Protein 3BEU (pdb70)

Secondary structure (DSSP, 8-state):
-BT-EEPPTTTSTTEEEETTTEEEEEEETTEEEE-GGGS-SSEEB---EEEES-SBTT-TT-EEEEEEEEEE-TT---GGGS---EEEEESS---S---EEP-SSTTSSSEEEEEESS-SSTT----SB-EEEEEEEE-HHHHHHH-SS---GGGEEEE--SSSS-B--TT-TT-EEEEE-TTS-EEEEEEEEEESSSS-TT--EEEEEHHHHHHHHHHHHTT-/-BT-EEPPTTSSTTEEEETTTEEEEE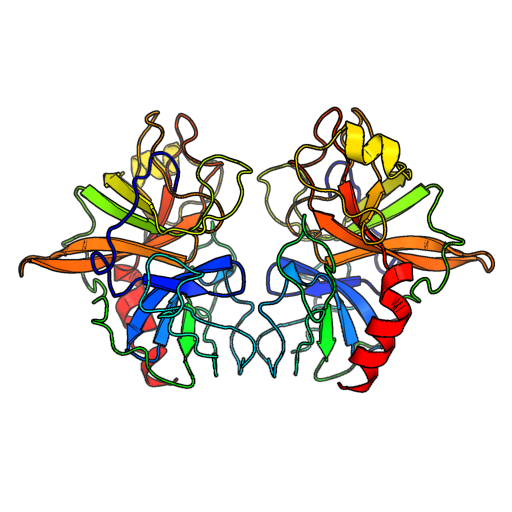EETTEEEE-GGGS-SSEEB---EEEES-SBTT-TT-EEEEEEEEEEPTT---GGGS---EEEEESS---S---EEP-SSTTSSSEEEEEESS-SSTTPPPPSB-EEEEEEEE-HHHHHHH-SS---GGGEEEE--SSSS-B--TT-TT-EEEEE-TTS-EEEEEEEEEESSSS-TT--EEEEEHHHHHHHHHHHHHH-

CATH classification: 2.40.10.10 (+1 more: 2.40.10.10)

Structure (mmCIF, N/CA/C/O backbone):
data_3BEU
#
_entry.id   3BEU
#
_cell.length_a   41.786
_cell.length_b   72.433
_cell.length_c   122.492
_cell.angle_alpha   90.00
_cell.angle_beta   90.00
_cell.angle_gamma   90.00
#
_symmetry.space_group_name_H-M   'P 21 21 21'
#
loop_
_entity.id
_entity.type
_entity.pdbx_description
1 polymer Trypsin
2 non-polymer 'SULFATE ION'
3 non-polymer BENZAMIDINE
4 non-polymer 'SODIUM ION'
5 non-polymer 'CALCIUM ION'
6 water water
#
loop_
_atom_site.group_PDB
_atom_site.id
_atom_site.type_symbol
_atom_site.label_atom_id
_atom_site.label_alt_id
_atom_site.label_comp_id
_atom_site.label_asym_id
_atom_site.label_entity_id
_atom_site.label_seq_id
_atom_site.pdbx_PDB_ins_code
_atom_site.Cartn_x
_atom_site.Cartn_y
_atom_site.Cartn_z
_atom_site.occupancy
_atom_site.B_iso_or_equiv
_atom_site.auth_seq_id
_atom_site.auth_comp_id
_atom_site.auth_asym_id
_atom_site.auth_atom_id
_atom_site.pdbx_PDB_model_num
ATOM 1 N N . VAL A 1 1 ? 3.048 15.144 -24.565 1.00 9.10 16 VAL A N 1
ATOM 2 C CA . VAL A 1 1 ? 3.734 16.308 -25.119 1.00 8.50 16 VAL A CA 1
ATOM 3 C C . VAL A 1 1 ? 3.103 17.555 -24.514 1.00 8.75 16 VAL A C 1
ATOM 4 O O . VAL A 1 1 ? 1.914 17.754 -24.622 1.00 13.18 16 VAL A O 1
ATOM 8 N N . VAL A 1 2 ? 3.905 18.371 -23.884 1.00 8.64 17 VAL A N 1
ATOM 9 C CA . VAL A 1 2 ? 3.512 19.693 -23.388 1.00 9.23 17 VAL A CA 1
ATOM 10 C C . VAL A 1 2 ? 3.710 20.699 -24.494 1.00 9.11 17 VAL A C 1
ATOM 11 O O . VAL A 1 2 ? 4.745 20.677 -25.175 1.00 9.21 17 VAL A O 1
ATOM 15 N N . GLY A 1 3 ? 2.745 21.581 -24.726 1.00 10.01 18 GLY A N 1
ATOM 16 C CA . GLY A 1 3 ? 2.919 22.586 -25.749 1.00 11.23 18 GLY A CA 1
ATOM 17 C C . GLY A 1 3 ? 2.854 22.063 -27.132 1.00 12.18 18 GLY A C 1
ATOM 18 O O . GLY A 1 3 ? 3.361 22.698 -28.059 1.00 16.05 18 GLY A O 1
ATOM 19 N N . GLY A 1 4 ? 2.182 20.912 -27.306 1.00 12.08 19 GLY A N 1
ATOM 20 C CA . GLY A 1 4 ? 2.034 20.304 -28.592 1.00 13.61 19 GLY A CA 1
ATOM 21 C C . GLY A 1 4 ? 0.697 20.546 -29.243 1.00 10.84 19 GLY A C 1
ATOM 22 O O . GLY A 1 4 ? -0.210 21.160 -28.659 1.00 12.65 19 GLY A O 1
ATOM 23 N N . THR A 1 5 ? 0.619 20.097 -30.478 1.00 8.47 20 THR A N 1
ATOM 24 C CA . THR A 1 5 ? -0.611 20.148 -31.271 1.00 8.60 20 THR A CA 1
ATOM 25 C C . THR A 1 5 ? -0.758 18.823 -32.008 1.00 7.70 20 THR A C 1
ATOM 26 O O . THR A 1 5 ? 0.201 18.024 -32.065 1.00 8.88 20 THR A O 1
ATOM 30 N N . ARG A 1 6 ? -1.914 18.542 -32.543 1.00 8.18 21 ARG A N 1
ATOM 31 C CA . ARG A 1 6 ? -2.163 17.236 -33.144 1.00 8.49 21 ARG A CA 1
ATOM 32 C C . ARG A 1 6 ? -1.301 16.976 -34.379 1.00 8.51 21 ARG A C 1
ATOM 33 O O . ARG A 1 6 ? -1.219 17.775 -35.306 1.00 9.85 21 ARG A O 1
ATOM 41 N N . ALA A 1 7 ? -0.763 15.770 -34.419 1.00 8.22 22 ALA A N 1
ATOM 42 C CA . ALA A 1 7 ? -0.241 15.260 -35.670 1.00 8.72 22 ALA A CA 1
ATOM 43 C C . ALA A 1 7 ? -1.396 14.919 -36.606 1.00 8.55 22 ALA A C 1
ATOM 44 O O . ALA A 1 7 ? -2.449 14.469 -36.179 1.00 10.12 22 ALA A O 1
ATOM 46 N N . ALA A 1 8 ? -1.203 15.069 -37.914 1.00 9.25 23 ALA A N 1
ATOM 47 C CA . ALA A 1 8 ? -2.190 14.645 -38.886 1.00 9.21 23 ALA A CA 1
ATOM 48 C C . ALA A 1 8 ? -2.198 13.136 -39.029 1.00 8.74 23 ALA A C 1
ATOM 49 O O . ALA A 1 8 ? -1.123 12.489 -38.931 1.00 9.26 23 ALA A O 1
ATOM 51 N N . GLN A 1 9 ? -3.346 12.554 -39.334 1.00 9.52 24 GLN A N 1
ATOM 52 C CA . GLN A 1 9 ? -3.402 11.164 -39.704 1.00 9.47 24 GLN A CA 1
ATOM 53 C C . GLN A 1 9 ? -2.465 10.940 -40.894 1.00 9.56 24 GLN A C 1
ATOM 54 O O . GLN A 1 9 ? -2.538 11.636 -41.886 1.00 11.65 24 GLN A O 1
ATOM 60 N N . GLY A 1 10 ? -1.580 9.953 -40.755 1.00 9.66 25 GLY A N 1
ATOM 61 C CA . GLY A 1 10 ? -0.648 9.621 -41.781 1.00 10.56 25 GLY A CA 1
ATOM 62 C C . GLY A 1 10 ? 0.668 10.408 -41.776 1.00 9.68 25 GLY A C 1
ATOM 63 O O . GLY A 1 10 ? 1.558 10.090 -42.552 1.00 10.46 25 GLY A O 1
ATOM 64 N N . GLU A 1 11 ? 0.776 11.417 -40.922 1.00 9.17 26 GLU A N 1
ATOM 65 C CA . GLU A 1 11 ? 1.978 12.239 -40.923 1.00 9.43 26 GLU A CA 1
ATOM 66 C C . GLU A 1 11 ? 3.231 11.498 -40.478 1.00 8.91 26 GLU A C 1
ATOM 67 O O . GLU A 1 11 ? 4.290 11.602 -41.091 1.00 9.57 26 GLU A O 1
ATOM 73 N N . PHE A 1 12 ? 3.093 10.744 -39.401 1.00 8.60 27 PHE A N 1
ATOM 74 C CA . PHE A 1 12 ? 4.197 9.976 -38.790 1.00 8.22 27 PHE A CA 1
ATOM 75 C C . PHE A 1 12 ? 3.769 8.521 -38.660 1.00 8.19 27 PHE A C 1
ATOM 76 O O . PHE A 1 12 ? 3.399 8.053 -37.579 1.00 8.02 27 PHE A O 1
ATOM 84 N N . PRO A 1 13 ? 3.697 7.821 -39.785 1.00 8.49 28 PRO A N 1
ATOM 85 C CA . PRO A 1 13 ? 3.008 6.498 -39.776 1.00 9.40 28 PRO A CA 1
ATOM 86 C C . PRO A 1 13 ? 3.771 5.430 -39.017 1.00 8.30 28 PRO A C 1
ATOM 87 O O . PRO A 1 13 ? 3.203 4.377 -38.729 1.00 9.31 28 PRO A O 1
ATOM 91 N N . PHE A 1 14 ? 5.033 5.683 -38.732 1.00 7.83 29 PHE A N 1
ATOM 92 C CA . PHE A 1 14 ? 5.894 4.806 -37.938 1.00 8.19 29 PHE A CA 1
ATOM 93 C C . PHE A 1 14 ? 5.589 4.821 -36.461 1.00 7.56 29 PHE A C 1
ATOM 94 O O . PHE A 1 14 ? 6.162 4.014 -35.706 1.00 8.64 29 PHE A O 1
ATOM 102 N N . MET A 1 15 ? 4.747 5.758 -35.985 1.00 7.51 30 MET A N 1
ATOM 103 C CA . MET A 1 15 ? 4.467 5.795 -34.552 1.00 7.83 30 MET A CA 1
ATOM 104 C C . MET A 1 15 ? 3.642 4.612 -34.112 1.00 7.66 30 MET A C 1
ATOM 105 O O . MET A 1 15 ? 2.655 4.262 -34.769 1.00 8.45 30 MET A O 1
ATOM 110 N N . VAL A 1 16 ? 3.933 4.094 -32.946 1.00 7.61 31 VAL A N 1
ATOM 111 C CA . VAL A 1 16 ? 3.138 3.072 -32.277 1.00 7.70 31 VAL A CA 1
ATOM 112 C C . VAL A 1 16 ? 2.890 3.461 -30.843 1.00 7.34 31 VAL A C 1
ATOM 113 O O . VAL A 1 16 ? 3.774 4.022 -30.163 1.00 8.00 31 VAL A O 1
ATOM 117 N N . ARG A 1 17 ? 1.700 3.146 -30.348 1.00 7.19 32 ARG A N 1
ATOM 118 C CA . ARG A 1 17 ? 1.380 3.225 -28.940 1.00 7.51 32 ARG A CA 1
ATOM 119 C C . ARG A 1 17 ? 1.547 1.822 -28.327 1.00 7.19 32 ARG A C 1
ATOM 120 O O . ARG A 1 17 ? 1.128 0.833 -28.929 1.00 10.14 32 ARG A O 1
ATOM 128 N N . LEU A 1 18 ? 2.117 1.744 -27.156 1.00 7.15 33 LEU A N 1
ATOM 129 C CA . LEU A 1 18 ? 2.315 0.474 -26.446 1.00 7.28 33 LEU A CA 1
ATOM 130 C C . LEU A 1 18 ? 1.490 0.458 -25.176 1.00 7.59 33 LEU A C 1
ATOM 131 O O . LEU A 1 18 ? 1.371 1.471 -24.494 1.00 8.29 33 LEU A O 1
ATOM 136 N N . SER A 1 19 ? 0.962 -0.711 -24.832 1.00 7.46 34 SER A N 1
ATOM 137 C CA . SER A 1 19 ? -0.086 -0.813 -23.796 1.00 7.84 34 SER A CA 1
ATOM 138 C C . SER A 1 19 ? 0.378 -0.641 -22.374 1.00 7.82 34 SER A C 1
ATOM 139 O O . SER A 1 19 ? -0.490 -0.536 -21.508 1.00 9.86 34 SER A O 1
ATOM 142 N N . MET A 1 20 ? 1.698 -0.514 -22.093 1.00 7.95 35 MET A N 1
ATOM 143 C CA . MET A 1 20 ? 2.119 -0.101 -20.782 1.00 8.62 35 MET A CA 1
ATOM 144 C C . MET A 1 20 ? 2.101 1.427 -20.646 1.00 8.64 35 MET A C 1
ATOM 145 O O . MET A 1 20 ? 2.407 1.944 -19.597 1.00 10.05 35 MET A O 1
ATOM 150 N N . GLY A 1 21 ? 1.723 2.141 -21.696 1.00 8.30 41 GLY A N 1
ATOM 151 C CA . GLY A 1 21 ? 1.659 3.605 -21.624 1.00 9.17 41 GLY A CA 1
ATOM 152 C C . GLY A 1 21 ? 2.901 4.283 -22.147 1.00 9.18 41 GLY A C 1
ATOM 153 O O . GLY A 1 21 ? 3.286 5.309 -21.599 1.00 14.87 41 GLY A O 1
ATOM 154 N N . CYS A 1 22 ? 3.526 3.740 -23.175 1.00 8.79 42 CYS A N 1
ATOM 155 C CA . CYS A 1 22 ? 4.723 4.304 -23.835 1.00 8.31 42 CYS A CA 1
ATOM 156 C C . CYS A 1 22 ? 4.444 4.464 -25.306 1.00 7.34 42 CYS A C 1
ATOM 157 O O . CYS A 1 22 ? 3.492 3.893 -25.848 1.00 8.76 42 CYS A O 1
ATOM 160 N N . GLY A 1 23 ? 5.311 5.208 -25.962 1.00 7.00 43 GLY A N 1
ATOM 161 C CA . GLY A 1 23 ? 5.384 5.211 -27.392 1.00 7.01 43 GLY A CA 1
ATOM 162 C C . GLY A 1 23 ? 6.492 4.310 -27.913 1.00 6.82 43 GLY A C 1
ATOM 163 O O . GLY A 1 23 ? 7.277 3.736 -27.150 1.00 7.22 43 GLY A O 1
ATOM 164 N N . GLY A 1 24 ? 6.546 4.226 -29.225 1.00 7.34 44 GLY A N 1
ATOM 165 C CA . GLY A 1 24 ? 7.579 3.486 -29.935 1.00 7.15 44 GLY A CA 1
ATOM 166 C C . GLY A 1 24 ? 7.552 3.849 -31.392 1.00 7.04 44 GLY A C 1
ATOM 167 O O . GLY A 1 24 ? 6.657 4.553 -31.870 1.00 7.87 44 GLY A O 1
ATOM 168 N N . ALA A 1 25 ? 8.543 3.334 -32.117 1.00 7.39 45 ALA A N 1
ATOM 169 C CA . ALA A 1 25 ? 8.647 3.519 -33.548 1.00 7.83 45 ALA A CA 1
ATOM 170 C C . ALA A 1 25 ? 8.801 2.183 -34.221 1.00 7.36 45 ALA A C 1
ATOM 171 O O . ALA A 1 25 ? 9.448 1.266 -33.698 1.00 7.56 45 ALA A O 1
ATOM 173 N N . LEU A 1 26 ? 8.241 2.077 -35.427 1.00 7.90 46 LEU A N 1
ATOM 174 C CA . LEU A 1 26 ? 8.441 0.867 -36.240 1.00 8.45 46 LEU A CA 1
ATOM 175 C C . LEU A 1 26 ? 9.838 0.860 -36.853 1.00 8.14 46 LEU A C 1
ATOM 176 O O . LEU A 1 26 ? 10.116 1.482 -37.858 1.00 10.46 46 LEU A O 1
ATOM 181 N N . TYR A 1 27 ? 10.714 0.111 -36.201 1.00 8.72 47 TYR A N 1
ATOM 182 C CA . TYR A 1 27 ? 12.078 -0.114 -36.667 1.00 9.20 47 TYR A CA 1
ATOM 183 C C . TYR A 1 27 ? 12.076 -1.079 -37.874 1.00 8.39 47 TYR A C 1
ATOM 184 O O . TYR A 1 27 ? 12.800 -0.892 -38.840 1.00 9.49 47 TYR A O 1
ATOM 193 N N . ALA A 1 28 ? 11.254 -2.121 -37.747 1.00 9.15 48 ALA A N 1
ATOM 194 C CA . ALA A 1 28 ? 10.842 -2.995 -38.819 1.00 9.08 48 ALA A CA 1
ATOM 195 C C . ALA A 1 28 ? 9.313 -3.073 -38.746 1.00 9.05 48 ALA A C 1
ATOM 196 O O . ALA A 1 28 ? 8.743 -2.694 -37.715 1.00 9.41 48 ALA A O 1
ATOM 198 N N . GLN A 1 29 ? 8.660 -3.618 -39.732 1.00 9.56 49 GLN A N 1
ATOM 199 C CA . GLN A 1 29 ? 7.184 -3.667 -39.638 1.00 10.53 49 GLN A CA 1
ATOM 200 C C . GLN A 1 29 ? 6.742 -4.538 -38.460 1.00 9.82 49 GLN A C 1
ATOM 201 O O . GLN A 1 29 ? 5.623 -4.337 -37.956 1.00 11.02 49 GLN A O 1
ATOM 207 N N . ASP A 1 30 ? 7.570 -5.473 -38.017 1.00 9.48 50 ASP A N 1
ATOM 208 C CA . ASP A 1 30 ? 7.262 -6.309 -36.856 1.00 9.65 50 ASP A CA 1
ATOM 209 C C . ASP A 1 30 ? 8.234 -6.120 -35.690 1.00 8.36 50 ASP A C 1
ATOM 210 O O . ASP A 1 30 ? 8.296 -6.980 -34.815 1.00 8.62 50 ASP A O 1
ATOM 215 N N . ILE A 1 31 ? 8.952 -4.986 -35.636 1.00 7.93 51 ILE A N 1
ATOM 216 C CA . ILE A 1 31 ? 9.813 -4.708 -34.513 1.00 8.09 51 ILE A CA 1
ATOM 217 C C . ILE A 1 31 ? 9.677 -3.245 -34.102 1.00 7.69 51 ILE A C 1
ATOM 218 O O . ILE A 1 31 ? 9.895 -2.357 -34.927 1.00 8.84 51 ILE A O 1
ATOM 223 N N . VAL A 1 32 ? 9.299 -3.053 -32.866 1.00 7.56 52 VAL A N 1
ATOM 224 C CA . VAL A 1 32 ? 9.159 -1.699 -32.301 1.00 7.38 52 VAL A CA 1
ATOM 225 C C . VAL A 1 32 ? 10.400 -1.332 -31.499 1.00 7.42 52 VAL A C 1
ATOM 226 O O . VAL A 1 32 ? 10.818 -2.106 -30.635 1.00 8.39 52 VAL A O 1
ATOM 230 N N . LEU A 1 33 ? 10.993 -0.183 -31.770 1.00 7.13 53 LEU A N 1
ATOM 231 C CA . LEU A 1 33 ? 12.036 0.391 -30.975 1.00 6.99 53 LEU A CA 1
ATOM 232 C C . LEU A 1 33 ? 11.397 1.333 -29.964 1.00 7.10 53 LEU A C 1
ATOM 233 O O . LEU A 1 33 ? 10.608 2.215 -30.322 1.00 7.07 53 LEU A O 1
ATOM 238 N N . THR A 1 34 ? 11.716 1.113 -28.684 1.00 7.04 54 THR A N 1
ATOM 239 C CA . THR A 1 34 ? 11.176 1.877 -27.585 1.00 7.33 54 THR A CA 1
ATOM 240 C C . THR A 1 34 ? 12.272 2.077 -26.543 1.00 6.63 54 THR A C 1
ATOM 241 O O . THR A 1 34 ? 13.466 1.841 -26.804 1.00 7.16 54 THR A O 1
ATOM 245 N N . ALA A 1 35 ? 11.904 2.565 -25.355 1.00 7.20 55 ALA A N 1
ATOM 246 C CA . ALA A 1 35 ? 12.829 2.774 -24.247 1.00 7.25 55 ALA A CA 1
ATOM 247 C C . ALA A 1 35 ? 12.978 1.488 -23.433 1.00 7.26 55 ALA A C 1
ATOM 248 O O . ALA A 1 35 ? 11.991 0.772 -23.216 1.00 8.19 55 ALA A O 1
ATOM 250 N N . ALA A 1 36 ? 14.173 1.217 -22.937 1.00 7.70 56 ALA A N 1
ATOM 251 C CA . ALA A 1 36 ? 14.388 0.155 -21.964 1.00 7.81 56 ALA A CA 1
ATOM 252 C C . ALA A 1 36 ? 13.493 0.295 -20.752 1.00 7.43 56 ALA A C 1
ATOM 253 O O . ALA A 1 36 ? 13.023 -0.714 -20.225 1.00 8.45 56 ALA A O 1
ATOM 255 N N . HIS A 1 37 ? 13.235 1.537 -20.298 1.00 7.77 57 HIS A N 1
ATOM 256 C CA . HIS A 1 37 ? 12.492 1.686 -19.056 1.00 8.48 57 HIS A CA 1
ATOM 257 C C . HIS A 1 37 ? 11.000 1.424 -19.292 1.00 8.37 57 HIS A C 1
ATOM 258 O O . HIS A 1 37 ? 10.243 1.402 -18.309 1.00 9.76 57 HIS A O 1
ATOM 265 N N . CYS A 1 38 ? 10.569 1.248 -20.531 1.00 8.11 58 CYS A N 1
ATOM 266 C CA . CYS A 1 38 ? 9.189 0.865 -20.832 1.00 8.77 58 CYS A CA 1
ATOM 267 C C . CYS A 1 38 ? 8.961 -0.656 -20.728 1.00 8.44 58 CYS A C 1
ATOM 268 O O . CYS A 1 38 ? 7.814 -1.058 -20.843 1.00 9.54 58 CYS A O 1
ATOM 271 N N . VAL A 1 39 ? 10.014 -1.432 -20.566 1.00 8.38 59 VAL A N 1
ATOM 272 C CA . VAL A 1 39 ? 9.882 -2.889 -20.476 1.00 8.46 59 VAL A CA 1
ATOM 273 C C . VAL A 1 39 ? 10.533 -3.352 -19.196 1.00 8.48 59 VAL A C 1
ATOM 274 O O . VAL A 1 39 ? 11.224 -2.601 -18.518 1.00 10.33 59 VAL A O 1
ATOM 278 N N . SER A 1 40 ? 10.360 -4.623 -18.856 1.00 8.49 60 SER A N 1
ATOM 279 C CA . SER A 1 40 ? 10.820 -5.148 -17.578 1.00 8.73 60 SER A CA 1
ATOM 280 C C . SER A 1 40 ? 12.177 -5.813 -17.605 1.00 8.44 60 SER A C 1
ATOM 281 O O . SER A 1 40 ? 12.772 -6.074 -16.559 1.00 8.80 60 SER A O 1
ATOM 284 N N . GLY A 1 41 A 12.630 -6.147 -18.814 1.00 8.69 60 GLY A N 1
ATOM 285 C CA . GLY A 1 41 A 13.794 -6.983 -19.026 1.00 9.04 60 GLY A CA 1
ATOM 286 C C . GLY A 1 41 A 13.629 -7.633 -20.390 1.00 8.76 60 GLY A C 1
ATOM 287 O O . GLY A 1 41 A 12.850 -7.152 -21.202 1.00 10.24 60 GLY A O 1
ATOM 288 N N . SER A 1 42 B 14.382 -8.689 -20.620 1.00 9.11 60 SER A N 1
ATOM 289 C CA . SER A 1 42 B 14.342 -9.424 -21.886 1.00 8.41 60 SER A CA 1
ATOM 290 C C . SER A 1 42 B 13.683 -10.778 -21.683 1.00 8.68 60 SER A C 1
ATOM 291 O O . SER A 1 42 B 13.842 -11.389 -20.611 1.00 9.75 60 SER A O 1
ATOM 294 N N . GLY A 1 43 C 12.973 -11.249 -22.689 1.00 8.29 60 GLY A N 1
ATOM 295 C CA . GLY A 1 43 C 12.350 -12.554 -22.631 1.00 8.99 60 GLY A CA 1
ATOM 296 C C . GLY A 1 43 C 11.178 -12.653 -23.556 1.00 7.87 60 GLY A C 1
ATOM 297 O O . GLY A 1 43 C 10.818 -11.722 -24.245 1.00 10.76 60 GLY A O 1
ATOM 298 N N . ASN A 1 44 D 10.552 -13.800 -23.571 1.00 9.28 60 ASN A N 1
ATOM 299 C CA . ASN A 1 44 D 9.290 -13.940 -24.253 1.00 8.80 60 ASN A CA 1
ATOM 300 C C . ASN A 1 44 D 8.227 -13.118 -23.540 1.00 8.79 60 ASN A C 1
ATOM 301 O O . ASN A 1 44 D 8.231 -12.964 -22.322 1.00 10.61 60 ASN A O 1
ATOM 306 N N . ASN A 1 45 ? 7.309 -12.538 -24.293 1.00 8.67 61 ASN A N 1
ATOM 307 C CA . ASN A 1 45 ? 6.330 -11.638 -23.702 1.00 8.31 61 ASN A CA 1
ATOM 308 C C . ASN A 1 45 ? 5.217 -11.437 -24.743 1.00 7.66 61 ASN A C 1
ATOM 309 O O . ASN A 1 45 ? 5.471 -10.842 -25.802 1.00 8.08 61 ASN A O 1
ATOM 314 N N . THR A 1 46 ? 4.042 -12.006 -24.442 1.00 7.37 62 THR A N 1
ATOM 315 C CA . THR A 1 46 ? 2.872 -11.873 -25.336 1.00 7.37 62 THR A CA 1
ATOM 316 C C . THR A 1 46 ? 1.823 -10.970 -24.718 1.00 7.90 62 THR A C 1
ATOM 3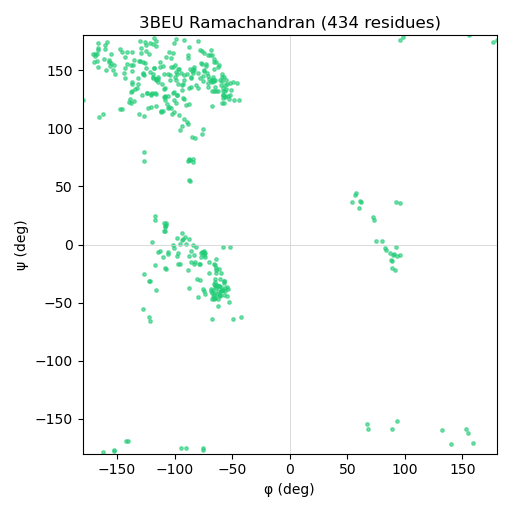17 O O . THR A 1 46 ? 0.676 -10.967 -25.125 1.00 9.37 62 THR A O 1
ATOM 321 N N . SER A 1 47 ? 2.246 -10.155 -23.729 1.00 8.09 63 SER A N 1
ATOM 322 C CA . SER A 1 47 ? 1.307 -9.339 -22.921 1.00 8.44 63 SER A CA 1
ATOM 323 C C . SER A 1 47 ? 1.211 -7.883 -23.418 1.00 8.70 63 SER A C 1
ATOM 324 O O . SER A 1 47 ? 0.368 -7.158 -22.878 1.00 9.49 63 SER A O 1
ATOM 327 N N . ILE A 1 48 ? 2.065 -7.456 -24.319 1.00 8.12 64 ILE A N 1
ATOM 328 C CA . ILE A 1 48 ? 2.053 -6.058 -24.799 1.00 8.17 64 ILE A CA 1
ATOM 329 C C . ILE A 1 48 ? 1.200 -6.005 -26.060 1.00 8.10 64 ILE A C 1
ATOM 330 O O . ILE A 1 48 ? 1.330 -6.843 -26.942 1.00 9.13 64 ILE A O 1
ATOM 335 N N . THR A 1 49 ? 0.365 -5.006 -26.181 1.00 8.28 65 THR A N 1
ATOM 336 C CA . THR A 1 49 ? -0.385 -4.660 -27.347 1.00 8.84 65 THR A CA 1
ATOM 337 C C . THR A 1 49 ? 0.229 -3.373 -27.938 1.00 8.14 65 THR A C 1
ATOM 338 O O . THR A 1 49 ? 0.362 -2.372 -27.226 1.00 8.79 65 THR A O 1
ATOM 342 N N . ALA A 1 50 ? 0.548 -3.438 -29.195 1.00 8.21 66 ALA A N 1
ATOM 343 C CA . ALA A 1 50 ? 0.989 -2.302 -29.993 1.00 8.18 66 ALA A CA 1
ATOM 344 C C . ALA A 1 50 ? -0.181 -1.834 -30.842 1.00 8.30 66 ALA A C 1
ATOM 345 O O . ALA A 1 50 ? -0.850 -2.622 -31.532 1.00 10.23 66 ALA A O 1
ATOM 347 N N . THR A 1 51 ? -0.452 -0.534 -30.817 1.00 7.98 67 THR A N 1
ATOM 348 C CA . THR A 1 51 ? -1.508 0.070 -31.611 1.00 8.53 67 THR A CA 1
ATOM 349 C C . THR A 1 51 ? -0.852 0.915 -32.679 1.00 8.40 67 THR A C 1
ATOM 350 O O . THR A 1 51 ? -0.197 1.952 -32.370 1.00 8.76 67 THR A O 1
ATOM 354 N N . GLY A 1 52 ? -1.038 0.526 -33.943 1.00 8.47 68 GLY A N 1
ATOM 355 C CA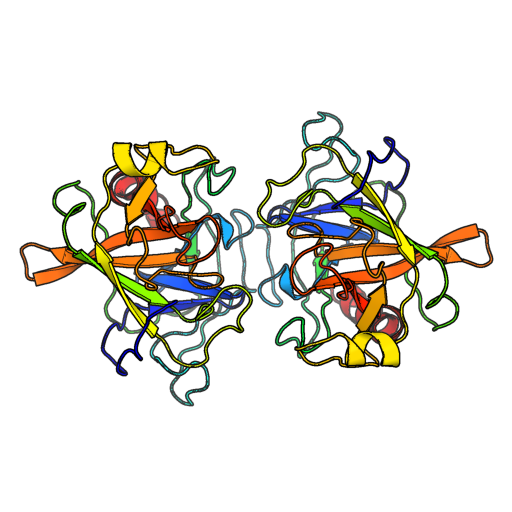 . GLY A 1 52 ? -0.476 1.208 -35.070 1.00 9.05 68 GLY A CA 1
ATOM 356 C C . GLY A 1 52 ? -1.527 1.749 -36.022 1.00 7.91 68 GLY A C 1
ATOM 357 O O . GLY A 1 52 ? -2.723 1.445 -35.920 1.00 8.83 68 GLY A O 1
ATOM 358 N N . GLY A 1 53 ? -1.056 2.506 -36.986 1.00 8.30 69 GLY A N 1
ATOM 359 C CA . GLY A 1 53 ? -1.877 2.938 -38.106 1.00 8.73 69 GLY A CA 1
ATOM 360 C C . GLY A 1 53 ? -2.634 4.243 -37.914 1.00 8.30 69 GLY A C 1
ATOM 361 O O . GLY A 1 53 ? -3.156 4.754 -38.918 1.00 9.81 69 GLY A O 1
ATOM 362 N N . VAL A 1 54 ? -2.750 4.752 -36.705 1.00 8.04 70 VAL A N 1
ATOM 363 C CA . VAL A 1 54 ? -3.673 5.841 -36.442 1.00 8.36 70 VAL A CA 1
ATOM 364 C C . VAL A 1 54 ? -3.145 6.829 -35.409 1.00 8.14 70 VAL A C 1
ATOM 365 O O . VAL A 1 54 ? -2.513 6.478 -34.406 1.00 9.04 70 VAL A O 1
ATOM 369 N N . VAL A 1 55 ? -3.544 8.103 -35.615 1.00 7.40 71 VAL A N 1
ATOM 370 C CA . VAL A 1 55 ? -3.307 9.120 -34.591 1.00 7.21 71 VAL A CA 1
ATOM 371 C C . VAL A 1 55 ? -4.341 9.069 -33.479 1.00 7.36 71 VAL A C 1
ATOM 372 O O . VAL A 1 55 ? -4.037 9.445 -32.331 1.00 7.37 71 VAL A O 1
ATOM 376 N N . ASP A 1 56 ? -5.573 8.635 -33.788 1.00 7.78 72 ASP A N 1
ATOM 377 C CA . ASP A 1 56 ? -6.645 8.554 -32.816 1.00 8.09 72 ASP A CA 1
ATOM 378 C C . ASP A 1 56 ? -6.697 7.142 -32.282 1.00 7.61 72 ASP A C 1
ATOM 379 O O . ASP A 1 56 ? -7.080 6.207 -33.002 1.00 8.56 72 ASP A O 1
ATOM 384 N N . LEU A 1 57 ? -6.349 6.956 -31.001 1.00 7.99 73 LEU A N 1
ATOM 385 C CA . LEU A 1 57 ? -6.296 5.595 -30.441 1.00 8.60 73 LEU A CA 1
ATOM 386 C C . LEU A 1 57 ? -7.639 4.911 -30.390 1.00 8.83 73 LEU A C 1
ATOM 387 O O . LEU A 1 57 ? -7.668 3.686 -30.260 1.00 10.42 73 LEU A O 1
ATOM 392 N N . GLN A 1 58 ? -8.737 5.631 -30.493 1.00 8.72 75 GLN A N 1
ATOM 393 C CA . GLN A 1 58 ? -10.082 5.049 -30.530 1.00 9.69 75 GLN A CA 1
ATOM 394 C C . GLN A 1 58 ? -10.560 4.736 -31.909 1.00 9.51 75 GLN A C 1
ATOM 395 O O . GLN A 1 58 ? -11.675 4.228 -32.073 1.00 11.81 75 GLN A O 1
ATOM 401 N N . SER A 1 59 ? -9.772 4.982 -32.948 1.00 9.72 76 SER A N 1
ATOM 402 C CA . SER A 1 59 ? -10.210 4.743 -34.316 1.00 9.94 76 SER A CA 1
ATOM 403 C C . SER A 1 59 ? -10.377 3.261 -34.619 1.00 10.81 76 SER A C 1
ATOM 404 O O . SER A 1 59 ? -9.535 2.428 -34.239 1.00 11.37 76 SER A O 1
ATOM 407 N N . SER A 1 60 ? -11.409 2.899 -35.370 1.00 11.90 77 SER A N 1
ATOM 408 C CA . SER A 1 60 ? -11.564 1.494 -35.810 1.00 12.61 77 SER A CA 1
ATOM 409 C C . SER A 1 60 ? -10.606 1.084 -36.908 1.00 12.40 77 SER A C 1
ATOM 410 O O . SER A 1 60 ? -10.504 -0.095 -37.221 1.00 15.04 77 SER A O 1
ATOM 413 N N . SER A 1 61 ? -9.878 1.937 -37.500 1.00 11.64 79 SER A N 1
ATOM 414 C CA . SER A 1 61 ? -8.790 1.743 -38.404 1.00 12.42 79 SER A CA 1
ATOM 415 C C . SER A 1 61 ? -7.493 1.339 -37.693 1.00 11.39 79 SER A C 1
ATOM 416 O O . SER A 1 61 ? -6.527 0.987 -38.363 1.00 13.18 79 SER A O 1
ATOM 419 N N . ALA A 1 62 ? -7.442 1.433 -36.350 1.00 11.21 80 ALA A N 1
ATOM 420 C CA . ALA A 1 62 ? -6.269 1.010 -35.650 1.00 11.44 80 ALA A CA 1
ATOM 421 C C . ALA A 1 62 ? -5.963 -0.449 -35.931 1.00 10.79 80 ALA A C 1
ATOM 422 O O . ALA A 1 62 ? -6.869 -1.270 -36.055 1.00 13.35 80 ALA A O 1
ATOM 424 N N . VAL A 1 63 ? -4.682 -0.775 -35.955 1.00 11.06 81 VAL A N 1
ATOM 425 C CA A VAL A 1 63 ? -4.159 -2.134 -35.999 0.60 11.47 81 VAL A CA 1
ATOM 426 C CA B VAL A 1 63 ? -4.336 -2.189 -35.950 0.40 10.63 81 VAL A CA 1
ATOM 427 C C . VAL A 1 63 ? -3.635 -2.430 -34.608 1.00 10.88 81 VAL A C 1
ATOM 428 O O . VAL A 1 63 ? -2.753 -1.697 -34.169 1.00 14.51 81 VAL A O 1
ATOM 435 N N . LYS A 1 64 ? -4.143 -3.467 -33.956 1.00 10.86 82 LYS A N 1
ATOM 436 C CA . LYS A 1 64 ? -3.689 -3.840 -32.608 1.00 11.20 82 LYS A CA 1
ATOM 437 C C . LYS A 1 64 ? -3.065 -5.205 -32.715 1.00 11.33 82 LYS A C 1
ATOM 438 O O . LYS A 1 64 ? -3.753 -6.162 -33.085 1.00 15.69 82 LYS A O 1
ATOM 444 N N . VAL A 1 65 ? -1.792 -5.287 -32.370 1.00 9.13 83 VAL A N 1
ATOM 445 C CA A VAL A 1 65 ? -0.993 -6.484 -32.536 0.75 9.10 83 VAL A CA 1
ATOM 446 C CA B VAL A 1 65 ? -1.111 -6.571 -32.497 0.25 9.50 83 VAL A CA 1
ATOM 447 C C . VAL A 1 65 ? -0.332 -6.788 -31.213 1.00 8.18 83 VAL A C 1
ATOM 448 O O . VAL A 1 65 ? 0.210 -5.918 -30.540 1.00 10.21 83 VAL A O 1
ATOM 455 N N . ARG A 1 66 ? -0.300 -8.079 -30.839 1.00 8.82 84 ARG A N 1
ATOM 456 C CA . ARG A 1 66 ? 0.383 -8.479 -29.635 1.00 8.77 84 ARG A CA 1
ATOM 457 C C . ARG A 1 66 ? 1.904 -8.666 -29.883 1.00 8.84 84 ARG A C 1
ATOM 458 O O . ARG A 1 66 ? 2.322 -9.026 -30.985 1.00 9.82 84 ARG A O 1
ATOM 466 N N . SER A 1 67 ? 2.653 -8.473 -28.825 1.00 9.22 85 SER A N 1
ATOM 467 C CA . SER A 1 67 ? 4.063 -8.795 -28.835 1.00 8.69 85 SER A CA 1
ATOM 468 C C . SER A 1 67 ? 4.258 -10.314 -28.756 1.00 7.96 85 SER A C 1
ATOM 469 O O . SER A 1 67 ? 3.378 -11.055 -28.347 1.00 8.46 85 SER A O 1
ATOM 472 N N . THR A 1 68 ? 5.501 -10.710 -29.087 1.00 8.10 86 THR A N 1
ATOM 473 C CA . THR A 1 68 ? 5.959 -12.060 -28.816 1.00 8.86 86 THR A CA 1
ATOM 474 C C . THR A 1 68 ? 7.182 -12.071 -27.919 1.00 8.41 86 THR A C 1
ATOM 475 O O . THR A 1 68 ? 7.333 -13.078 -27.155 1.00 8.39 86 THR A O 1
ATOM 479 N N . LYS A 1 69 ? 8.062 -11.108 -27.942 1.00 8.08 87 LYS A N 1
ATOM 480 C CA . LYS A 1 69 ? 9.266 -11.118 -27.150 1.00 9.55 87 LYS A CA 1
ATOM 481 C C . LYS A 1 69 ? 9.806 -9.683 -27.062 1.00 8.72 87 LYS A C 1
ATOM 482 O O . LYS A 1 69 ? 9.456 -8.811 -27.868 1.00 9.69 87 LYS A O 1
ATOM 488 N N . VAL A 1 70 ? 10.629 -9.471 -26.052 1.00 9.01 88 VAL A N 1
ATOM 489 C CA A VAL A 1 70 ? 11.258 -8.214 -25.750 0.67 9.01 88 VAL A CA 1
ATOM 490 C CA B VAL A 1 70 ? 11.250 -8.190 -25.766 0.33 7.98 88 VAL A CA 1
ATOM 491 C C . VAL A 1 70 ? 12.742 -8.396 -25.548 1.00 8.81 88 VAL A C 1
ATOM 492 O O . VAL A 1 70 ? 13.165 -9.377 -24.958 1.00 8.63 88 VAL A O 1
ATOM 499 N N . LEU A 1 71 ? 13.529 -7.442 -26.025 1.00 10.15 89 LEU A N 1
ATOM 500 C CA . LEU A 1 71 ? 14.973 -7.410 -25.806 1.00 10.12 89 LEU A CA 1
ATOM 501 C C . LEU A 1 71 ? 15.263 -6.012 -25.221 1.00 9.03 89 LEU A C 1
ATOM 502 O O . LEU A 1 71 ? 15.163 -5.019 -25.931 1.00 9.55 89 LEU A O 1
ATOM 507 N N . GLN A 1 72 ? 15.622 -5.982 -23.971 1.00 8.70 90 GLN A N 1
ATOM 508 C CA . GLN A 1 72 ? 15.989 -4.761 -23.289 1.00 8.86 90 GLN A CA 1
ATOM 509 C C . GLN A 1 72 ? 17.504 -4.571 -23.396 1.00 8.21 90 GLN A C 1
ATOM 510 O O . GLN A 1 72 ? 18.242 -5.547 -23.230 1.00 10.04 90 GLN A O 1
ATOM 516 N N . ALA A 1 73 ? 17.988 -3.353 -23.649 1.00 9.40 91 ALA A N 1
ATOM 517 C CA . ALA A 1 73 ? 19.399 -3.097 -23.827 1.00 10.40 91 ALA A CA 1
ATOM 518 C C . ALA A 1 73 ? 20.247 -3.822 -22.759 1.00 11.85 91 ALA A C 1
ATOM 519 O O . ALA A 1 73 ? 19.956 -3.692 -21.572 1.00 12.01 91 ALA A O 1
ATOM 521 N N . PRO A 1 74 ? 21.204 -4.632 -23.196 1.00 14.38 92 PRO A N 1
ATOM 522 C CA . PRO A 1 74 ? 22.074 -5.300 -22.218 1.00 18.65 92 PRO A CA 1
ATOM 523 C C . PRO A 1 74 ? 22.720 -4.245 -21.325 1.00 24.13 92 PRO A C 1
ATOM 524 O O . PRO A 1 74 ? 23.217 -3.241 -21.781 1.00 28.44 92 PRO A O 1
ATOM 528 N N . GLY A 1 75 ? 22.668 -4.561 -20.042 1.00 28.23 93 GLY A N 1
ATOM 529 C CA . GLY A 1 75 ? 23.332 -3.676 -19.067 1.00 32.34 93 GLY A CA 1
ATOM 530 C C . GLY A 1 75 ? 22.421 -2.587 -18.520 1.00 30.26 93 GLY A C 1
ATOM 531 O O . GLY A 1 75 ? 22.863 -1.914 -17.591 1.00 32.97 93 GLY A O 1
ATOM 532 N N . PHE A 1 76 ? 21.220 -2.425 -19.066 1.00 24.03 94 PHE A N 1
ATOM 533 C CA . PHE A 1 76 ? 20.322 -1.359 -18.636 1.00 19.35 94 PHE A CA 1
ATOM 534 C C . PHE A 1 76 ? 20.096 -1.402 -17.128 1.00 21.79 94 PHE A C 1
ATOM 535 O O . PHE A 1 76 ? 19.918 -2.473 -16.548 1.00 24.53 94 PHE A O 1
ATOM 543 N N . THR A 1 77 ? 20.106 -0.231 -16.500 1.00 22.54 95 THR A N 1
ATOM 544 C CA . THR A 1 77 ? 19.905 -0.133 -15.059 1.00 26.41 95 THR A CA 1
ATOM 545 C C . THR A 1 77 ? 18.805 0.868 -14.722 1.00 24.78 95 THR A C 1
ATOM 546 O O . THR A 1 77 ? 17.841 0.536 -14.032 1.00 29.91 95 THR A O 1
ATOM 550 N N . LYS A 1 78 ? 18.957 2.093 -15.213 1.00 28.67 96 LYS A N 1
ATOM 551 C CA . LYS A 1 78 ? 17.906 3.098 -15.101 1.00 22.39 96 LYS A CA 1
ATOM 552 C C . LYS A 1 78 ? 18.198 4.301 -15.992 1.00 23.94 96 LYS A C 1
ATOM 553 O O . LYS A 1 78 ? 19.345 4.548 -16.363 1.00 29.77 96 LYS A O 1
ATOM 559 N N . GLU A 1 79 ? 17.151 5.047 -16.332 1.00 24.36 97 GLU A N 1
ATOM 560 C CA . GLU A 1 79 ? 17.237 6.054 -17.383 1.00 21.17 97 GLU A CA 1
ATOM 561 C C . GLU A 1 79 ? 18.452 6.954 -17.186 1.00 18.10 97 GLU A C 1
ATOM 562 O O . GLU A 1 79 ? 19.369 6.964 -18.008 1.00 18.71 97 GLU A O 1
ATOM 568 N N . THR A 1 80 ? 18.453 7.708 -16.092 1.00 18.64 98 THR A N 1
ATOM 569 C CA . THR A 1 80 ? 19.540 8.636 -15.802 1.00 20.53 98 THR A CA 1
ATOM 570 C C . THR A 1 80 ? 20.895 7.942 -15.888 1.00 20.57 98 THR A C 1
ATOM 571 O O . THR A 1 80 ? 21.938 8.571 -15.706 1.00 23.56 98 THR A O 1
ATOM 575 N N . TYR A 1 81 ? 20.873 6.643 -16.167 1.00 18.31 99 TYR A N 1
ATOM 576 C CA . TYR A 1 81 ? 22.075 5.822 -16.087 1.00 19.42 99 TYR A CA 1
ATOM 577 C C . TYR A 1 81 ? 22.482 5.305 -17.463 1.00 17.91 99 TYR A C 1
ATOM 578 O O . TYR A 1 81 ? 23.541 4.698 -17.620 1.00 27.30 99 TYR A O 1
ATOM 587 N N . GLY A 1 82 ? 21.634 5.550 -18.456 1.00 19.01 100 GLY A N 1
ATOM 588 C CA . GLY A 1 82 ? 21.951 5.235 -19.800 1.00 14.06 100 GLY A CA 1
ATOM 589 C C . GLY A 1 82 ? 21.411 3.960 -20.353 1.00 12.14 100 GLY A C 1
ATOM 590 O O . GLY A 1 82 ? 20.703 3.188 -19.728 1.00 21.28 100 GLY A O 1
ATOM 591 N N . LYS A 1 83 ? 21.718 3.748 -21.598 1.00 10.78 101 LYS A N 1
ATOM 592 C CA . LYS A 1 83 ? 21.344 2.608 -22.434 1.00 13.47 101 LYS A CA 1
ATOM 593 C C . LYS A 1 83 ? 19.838 2.429 -22.499 1.00 10.40 101 LYS A C 1
ATOM 594 O O . LYS A 1 83 ? 19.316 1.300 -22.442 1.00 10.34 101 LYS A O 1
ATOM 600 N N . ASP A 1 84 ? 19.093 3.510 -22.651 1.00 8.85 102 ASP A N 1
ATOM 601 C CA . ASP A 1 84 ? 17.647 3.424 -22.528 1.00 8.06 102 ASP A CA 1
ATOM 602 C C . ASP A 1 84 ? 16.979 3.086 -23.869 1.00 7.65 102 ASP A C 1
ATOM 603 O O . ASP A 1 84 ? 16.288 3.914 -24.486 1.00 8.03 102 ASP A O 1
ATOM 608 N N . TRP A 1 85 ? 17.145 1.853 -24.298 1.00 7.65 103 TRP A N 1
ATOM 609 C CA . TRP A 1 85 ? 16.524 1.354 -25.524 1.00 7.82 103 TRP A CA 1
ATOM 610 C C . TRP A 1 85 ? 16.071 -0.092 -25.300 1.00 7.34 103 TRP A C 1
ATOM 611 O O . TRP A 1 85 ? 16.629 -0.858 -24.511 1.00 7.94 103 TRP A O 1
ATOM 622 N N . ALA A 1 86 ? 15.063 -0.504 -26.090 1.00 7.37 104 ALA A N 1
ATOM 623 C CA . ALA A 1 86 ? 14.560 -1.876 -26.126 1.00 7.50 104 ALA A CA 1
ATOM 624 C C . ALA A 1 86 ? 13.870 -2.110 -27.453 1.00 7.28 104 ALA A C 1
ATOM 625 O O . ALA A 1 86 ? 13.367 -1.171 -28.087 1.00 7.71 104 ALA A O 1
ATOM 627 N N . LEU A 1 87 ? 13.803 -3.387 -27.816 1.00 7.85 105 LEU A N 1
ATOM 628 C CA . LEU A 1 87 ? 13.044 -3.814 -28.975 1.00 7.57 105 LEU A CA 1
ATOM 629 C C . LEU A 1 87 ? 11.897 -4.722 -28.539 1.00 7.97 105 LEU A C 1
ATOM 630 O O . LEU A 1 87 ? 12.062 -5.554 -27.637 1.00 8.81 105 LEU A O 1
ATOM 635 N N . ILE A 1 88 ? 10.771 -4.595 -29.189 1.00 7.81 106 ILE A N 1
ATOM 636 C CA . ILE A 1 88 ? 9.600 -5.465 -29.012 1.00 7.72 106 ILE A CA 1
ATOM 637 C C . ILE A 1 88 ? 9.295 -6.105 -30.337 1.00 7.48 106 ILE A C 1
ATOM 638 O O . ILE A 1 88 ? 8.982 -5.421 -31.323 1.00 8.21 106 ILE A O 1
ATOM 643 N N . LYS A 1 89 ? 9.367 -7.437 -30.414 1.00 8.13 107 LYS A N 1
ATOM 644 C CA . LYS A 1 89 ? 8.940 -8.181 -31.593 1.00 8.17 107 LYS A CA 1
ATOM 645 C C . LYS A 1 89 ? 7.419 -8.318 -31.576 1.00 7.74 107 LYS A C 1
ATOM 646 O O . LYS A 1 89 ? 6.848 -8.653 -30.529 1.00 8.39 107 LYS A O 1
ATOM 652 N N . LEU A 1 90 ? 6.783 -8.079 -32.704 1.00 8.07 108 LEU A N 1
ATOM 653 C CA . LEU A 1 90 ? 5.357 -8.203 -32.850 1.00 8.34 108 LEU A CA 1
ATOM 654 C C . LEU A 1 90 ? 4.982 -9.534 -33.485 1.00 8.58 108 LEU A C 1
ATOM 655 O O . LEU A 1 90 ? 5.712 -10.043 -34.334 1.00 10.26 108 LEU A O 1
ATOM 660 N N . ALA A 1 91 ? 3.832 -10.051 -33.115 1.00 9.40 109 ALA A N 1
ATOM 661 C CA . ALA A 1 91 ? 3.360 -11.324 -33.637 1.00 10.67 109 ALA A CA 1
ATOM 662 C C . ALA A 1 91 ? 3.082 -11.256 -35.114 1.00 12.06 109 ALA A C 1
ATOM 663 O O . ALA A 1 91 ? 3.087 -12.298 -35.800 1.00 17.78 109 ALA A O 1
ATOM 665 N N . GLN A 1 92 ? 2.648 -10.116 -35.621 1.00 9.75 110 GLN A N 1
ATOM 666 C CA A GLN A 1 92 ? 2.265 -9.825 -36.999 0.52 11.03 110 GLN A CA 1
ATOM 667 C CA B GLN A 1 92 ? 2.360 -9.865 -37.033 0.48 10.37 110 GLN A CA 1
ATOM 668 C C . GLN A 1 92 ? 2.857 -8.484 -37.364 1.00 10.84 110 GLN A C 1
ATOM 669 O O . GLN A 1 92 ? 2.976 -7.604 -36.487 1.00 11.15 110 GLN A O 1
ATOM 680 N N . PRO A 1 93 ? 3.207 -8.226 -38.622 1.00 11.84 111 PRO A N 1
ATOM 681 C CA . PRO A 1 93 ? 3.671 -6.885 -38.991 1.00 11.88 111 PRO A CA 1
ATOM 682 C C . PRO A 1 93 ? 2.537 -5.905 -39.001 1.00 11.31 111 PRO A C 1
ATOM 683 O O . PRO A 1 93 ? 1.356 -6.198 -39.259 1.00 14.27 111 PRO A O 1
ATOM 687 N N . ILE A 1 94 ? 2.892 -4.632 -38.771 1.00 11.29 112 ILE A N 1
ATOM 688 C CA . ILE A 1 94 ? 2.051 -3.454 -38.991 1.00 10.73 112 ILE A CA 1
ATOM 689 C C . ILE A 1 94 ? 2.492 -2.894 -40.352 1.00 10.74 112 ILE A C 1
ATOM 690 O O . ILE A 1 94 ? 3.657 -2.586 -40.541 1.00 11.43 112 ILE A O 1
ATOM 695 N N . ASN A 1 95 ? 1.534 -2.810 -41.266 1.00 11.01 113 ASN A N 1
ATOM 696 C CA . ASN A 1 95 ? 1.847 -2.430 -42.632 1.00 12.24 113 ASN A CA 1
ATOM 697 C C . ASN A 1 95 ? 1.858 -0.911 -42.807 1.00 10.74 113 ASN A C 1
ATOM 698 O O . ASN A 1 95 ? 1.000 -0.287 -43.390 1.00 13.30 113 ASN A O 1
ATOM 703 N N . GLN A 1 96 ? 2.918 -0.320 -42.245 1.00 10.17 118 GLN A N 1
ATOM 704 C CA . GLN A 1 96 ? 3.180 1.112 -42.251 1.00 9.67 118 GLN A CA 1
ATOM 705 C C . GLN A 1 96 ? 4.669 1.320 -42.526 1.00 9.40 118 GLN A C 1
ATOM 706 O O . GLN A 1 96 ? 5.459 0.459 -42.225 1.00 10.90 118 GLN A O 1
ATOM 712 N N . PRO A 1 97 ? 5.034 2.480 -43.078 1.00 10.27 119 PRO A N 1
ATOM 713 C CA . PRO A 1 97 ? 6.451 2.771 -43.263 1.00 10.62 119 PRO A CA 1
ATOM 714 C C . PRO A 1 97 ? 7.211 2.752 -41.961 1.00 9.91 119 PRO A C 1
ATOM 715 O O . PRO A 1 97 ? 6.735 3.175 -40.909 1.00 12.62 119 PRO A O 1
ATOM 719 N N . THR A 1 98 ? 8.435 2.273 -42.028 1.00 9.96 120 THR A N 1
ATOM 720 C CA . THR A 1 98 ? 9.338 2.213 -40.876 1.00 9.48 120 THR A CA 1
ATOM 721 C C . THR A 1 98 ? 10.121 3.550 -40.787 1.00 8.71 120 THR A C 1
ATOM 722 O O . THR A 1 98 ? 10.214 4.321 -41.727 1.00 11.84 120 THR A O 1
ATOM 726 N N . LEU A 1 99 ? 10.684 3.759 -39.620 1.00 8.37 121 LEU A N 1
ATOM 727 C CA . LEU A 1 99 ? 11.550 4.908 -39.341 1.00 8.35 121 LEU A CA 1
ATOM 728 C C . LEU A 1 99 ? 12.980 4.438 -39.291 1.00 8.35 121 LEU A C 1
ATOM 729 O O . LEU A 1 99 ? 13.396 3.658 -38.413 1.00 8.87 121 LEU A O 1
ATOM 734 N N . LYS A 1 100 ? 13.793 4.960 -40.225 1.00 8.70 122 LYS A N 1
ATOM 735 C CA . LYS A 1 100 ? 15.242 4.677 -40.236 1.00 8.93 122 LYS A CA 1
ATOM 736 C C . LYS A 1 100 ? 15.892 5.321 -39.009 1.00 8.09 122 LYS A C 1
ATOM 737 O O . LYS A 1 100 ? 15.524 6.447 -38.668 1.00 8.95 122 LYS A O 1
ATOM 743 N N . ILE A 1 101 ? 16.861 4.632 -38.403 1.00 8.92 123 ILE A N 1
ATOM 744 C CA . ILE A 1 101 ? 17.577 5.221 -37.297 1.00 8.29 123 ILE A CA 1
ATOM 745 C C . ILE A 1 101 ? 18.939 5.705 -37.709 1.00 8.73 123 ILE A C 1
ATOM 746 O O . ILE A 1 101 ? 19.566 5.195 -38.670 1.00 10.13 123 ILE A O 1
ATOM 751 N N . ALA A 1 102 ? 19.445 6.705 -37.012 1.00 8.31 124 ALA A N 1
ATOM 752 C CA . ALA A 1 102 ? 20.753 7.265 -37.240 1.00 8.72 124 ALA A CA 1
ATOM 753 C C . ALA A 1 102 ? 21.838 6.257 -36.878 1.00 9.13 124 ALA A C 1
ATOM 754 O O . ALA A 1 102 ? 21.847 5.672 -35.797 1.00 9.97 124 ALA A O 1
ATOM 756 N N . THR A 1 103 ? 22.805 6.099 -37.791 1.00 10.62 125 THR A N 1
ATOM 757 C CA . THR A 1 103 ? 23.945 5.231 -37.534 1.00 10.74 125 THR A CA 1
ATOM 758 C C . THR A 1 103 ? 25.250 5.998 -37.408 1.00 10.02 125 THR A C 1
ATOM 759 O O . THR A 1 103 ? 26.267 5.373 -37.130 1.00 12.15 125 THR A O 1
ATOM 763 N N . THR A 1 104 ? 25.234 7.305 -37.645 1.00 10.30 128 THR A N 1
ATOM 764 C CA . THR A 1 104 ? 26.341 8.197 -37.497 1.00 10.42 128 THR A CA 1
ATOM 765 C C . THR A 1 104 ? 25.843 9.386 -36.657 1.00 9.43 128 THR A C 1
ATOM 766 O O . THR A 1 104 ? 24.654 9.495 -36.408 1.00 9.96 128 THR A O 1
ATOM 770 N N . THR A 1 105 ? 26.736 10.290 -36.317 1.00 10.10 129 THR A N 1
ATOM 771 C CA . THR A 1 105 ? 26.420 11.491 -35.554 1.00 10.21 129 THR A CA 1
ATOM 772 C C . THR A 1 105 ? 25.984 12.687 -36.361 1.00 9.65 129 THR A C 1
ATOM 773 O O . THR A 1 105 ? 25.783 13.757 -35.820 1.00 10.86 129 THR A O 1
ATOM 777 N N . ALA A 1 106 ? 25.821 12.547 -37.649 1.00 9.90 130 ALA A N 1
ATOM 778 C CA . ALA A 1 106 ? 25.601 13.619 -38.604 1.00 11.24 130 ALA A CA 1
ATOM 779 C C . ALA A 1 106 ? 24.391 14.469 -38.270 1.00 9.91 130 ALA A C 1
ATOM 780 O O . ALA A 1 106 ? 24.361 15.633 -38.616 1.00 11.46 130 ALA A O 1
ATOM 782 N N . TYR A 1 107 ? 23.381 13.860 -37.665 1.00 8.87 131 TYR A N 1
ATOM 783 C CA . TYR A 1 107 ? 22.097 14.496 -37.413 1.00 8.71 131 TYR A CA 1
ATOM 784 C C . TYR A 1 107 ? 21.863 14.818 -35.942 1.00 8.45 131 TYR A C 1
ATOM 785 O O . TYR A 1 107 ? 20.725 15.176 -35.599 1.00 8.81 131 TYR A O 1
ATOM 794 N N . ASN A 1 108 ? 22.893 14.721 -35.119 1.00 8.11 132 ASN A N 1
ATOM 795 C CA . ASN A 1 108 ? 22.734 14.937 -33.685 1.00 8.64 132 ASN A CA 1
ATOM 796 C C . ASN A 1 108 ? 22.882 16.433 -33.359 1.00 8.69 132 ASN A C 1
ATOM 797 O O . ASN A 1 108 ? 23.668 16.829 -32.514 1.00 11.08 132 ASN A O 1
ATOM 802 N N . GLN A 1 109 ? 22.071 17.252 -34.006 1.00 8.86 133 GLN A N 1
ATOM 803 C CA A GLN A 1 109 ? 22.075 18.684 -33.946 0.57 9.35 133 GLN A CA 1
ATOM 804 C CA B GLN A 1 109 ? 21.977 18.678 -33.778 0.43 8.05 133 GLN A CA 1
ATOM 805 C C . GLN A 1 109 ? 20.817 19.190 -34.647 1.00 8.75 133 GLN A C 1
ATOM 806 O O . GLN A 1 109 ? 20.187 18.458 -35.396 1.00 9.41 133 GLN A O 1
ATOM 817 N N . GLY A 1 110 ? 20.530 20.481 -34.456 1.00 9.51 134 GLY A N 1
ATOM 818 C CA . GLY A 1 110 ? 19.451 21.124 -35.158 1.00 9.22 134 GLY A CA 1
ATOM 819 C C . GLY A 1 110 ? 18.136 21.114 -34.405 1.00 9.07 134 GLY A C 1
ATOM 820 O O . GLY A 1 110 ? 18.127 21.134 -33.194 1.00 13.71 134 GLY A O 1
ATOM 821 N N . THR A 1 111 ? 17.045 21.144 -35.132 1.00 9.11 135 THR A N 1
ATOM 822 C CA . THR A 1 111 ? 15.717 21.167 -34.551 1.00 9.15 135 THR A CA 1
ATOM 823 C C . THR A 1 111 ? 15.046 19.795 -34.782 1.00 8.38 135 THR A C 1
ATOM 824 O O . THR A 1 111 ? 14.919 19.374 -35.929 1.00 10.90 135 THR A O 1
ATOM 828 N N . PHE A 1 112 ? 14.625 19.201 -33.684 1.00 7.31 136 PHE A N 1
ATOM 829 C CA . PHE A 1 112 ? 14.031 17.856 -33.733 1.00 7.48 136 PHE A CA 1
ATOM 830 C C . PHE A 1 112 ? 12.521 17.953 -33.599 1.00 7.65 136 PHE A C 1
ATOM 831 O O . PHE A 1 112 ? 11.989 18.914 -33.073 1.00 9.27 136 PHE A O 1
ATOM 839 N N . THR A 1 113 ? 11.878 16.888 -34.018 1.00 7.78 137 THR A N 1
ATOM 840 C CA . THR A 1 113 ? 10.456 16.680 -33.809 1.00 7.59 137 THR A CA 1
ATOM 841 C C . THR A 1 113 ? 10.274 15.486 -32.882 1.00 7.43 137 THR A C 1
ATOM 842 O O . THR A 1 113 ? 10.982 14.487 -32.963 1.00 7.89 137 THR A O 1
ATOM 846 N N . VAL A 1 114 ? 9.302 15.635 -31.975 1.00 7.22 138 VAL A N 1
ATOM 847 C CA . VAL A 1 114 ? 8.881 14.614 -31.061 1.00 7.53 138 VAL A CA 1
ATOM 848 C C . VAL A 1 114 ? 7.393 14.411 -31.201 1.00 7.08 138 VAL A C 1
ATOM 849 O O . VAL A 1 114 ? 6.670 15.305 -31.630 1.00 8.01 138 VAL A O 1
ATOM 853 N N . ALA A 1 115 ? 6.912 13.232 -30.825 1.00 7.77 139 ALA A N 1
ATOM 854 C CA . ALA A 1 115 ? 5.512 12.907 -30.915 1.00 7.88 139 ALA A CA 1
ATOM 855 C C . ALA A 1 115 ? 5.138 11.889 -29.874 1.00 7.26 139 ALA A C 1
ATOM 856 O O . ALA A 1 115 ? 5.934 10.968 -29.567 1.00 7.94 139 ALA A O 1
ATOM 858 N N . GLY A 1 116 ? 3.928 11.960 -29.359 1.00 6.86 140 GLY A N 1
ATOM 859 C CA . GLY A 1 116 ? 3.468 10.942 -28.450 1.00 6.84 140 GLY A CA 1
ATOM 860 C C . GLY A 1 116 ? 2.072 11.191 -27.959 1.00 6.97 140 GLY A C 1
ATOM 861 O O . GLY A 1 116 ? 1.444 12.231 -28.229 1.00 7.31 140 GLY A O 1
ATOM 862 N N . TRP A 1 117 ? 1.587 10.227 -27.186 1.00 6.84 141 TRP A N 1
ATOM 863 C CA . TRP A 1 117 ? 0.280 10.264 -26.540 1.00 7.27 141 TRP A CA 1
ATOM 864 C C . TRP A 1 117 ? 0.385 10.486 -25.028 1.00 7.78 141 TRP A C 1
ATOM 865 O O . TRP A 1 117 ? -0.538 10.232 -24.265 1.00 8.76 141 TRP A O 1
ATOM 876 N N . GLY A 1 118 ? 1.560 10.964 -24.561 1.00 7.89 142 GLY A N 1
ATOM 877 C CA . GLY A 1 118 ? 1.749 11.248 -23.169 1.00 8.24 142 GLY A CA 1
ATOM 878 C C . GLY A 1 118 ? 1.072 12.498 -22.712 1.00 8.94 142 GLY A C 1
ATOM 879 O O . GLY A 1 118 ? 0.326 13.159 -23.452 1.00 9.67 142 GLY A O 1
ATOM 880 N N . ALA A 1 119 ? 1.311 12.847 -21.459 1.00 10.24 143 ALA A N 1
ATOM 881 C CA . ALA A 1 119 ? 0.614 13.938 -20.837 1.00 10.66 143 ALA A CA 1
ATOM 882 C C . ALA A 1 119 ? 0.950 15.272 -21.470 1.00 10.56 143 ALA A C 1
ATOM 883 O O . ALA A 1 119 ? 2.058 15.489 -21.968 1.00 11.15 143 ALA A O 1
ATOM 885 N N . ASN A 1 120 ? -0.031 16.165 -21.386 1.00 11.70 144 ASN A N 1
ATOM 886 C CA . ASN A 1 120 ? 0.150 17.535 -21.902 1.00 13.96 144 ASN A CA 1
ATOM 887 C C . ASN A 1 120 ? 0.611 18.534 -20.848 1.00 17.42 144 ASN A C 1
ATOM 888 O O . ASN A 1 120 ? 0.721 19.730 -21.137 1.00 20.36 144 ASN A O 1
ATOM 893 N N . ARG A 1 121 ? 0.881 18.069 -19.634 1.00 17.67 145 ARG A N 1
ATOM 894 C CA . ARG A 1 121 ? 1.305 18.829 -18.492 1.00 21.41 145 ARG A CA 1
ATOM 895 C C . ARG A 1 121 ? 1.810 17.839 -17.455 1.00 19.45 145 ARG A C 1
ATOM 896 O O . ARG A 1 121 ? 1.352 16.687 -17.425 1.00 18.14 145 ARG A O 1
ATOM 904 N N . GLU A 1 122 ? 2.715 18.293 -16.617 1.00 23.49 146 GLU A N 1
ATOM 905 C CA . GLU A 1 122 ? 3.152 17.462 -15.506 1.00 24.56 146 GLU A CA 1
ATOM 906 C C . GLU A 1 122 ? 1.968 16.951 -14.708 1.00 26.61 146 GLU A C 1
ATOM 907 O O . GLU A 1 122 ? 1.100 17.722 -14.259 1.00 27.63 146 GLU A O 1
ATOM 913 N N . GLY A 1 123 ? 1.888 15.655 -14.453 1.00 23.94 148 GLY A N 1
ATOM 914 C CA . GLY A 1 123 ? 0.774 15.125 -13.687 1.00 21.74 148 GLY A CA 1
ATOM 915 C C . GLY A 1 123 ? -0.479 14.869 -14.452 1.00 21.09 148 GLY A C 1
ATOM 916 O O . GLY A 1 123 ? -1.461 14.364 -13.850 1.00 21.75 148 GLY A O 1
ATOM 917 N N . GLY A 1 124 ? -0.540 15.187 -15.749 1.00 17.62 149 GLY A N 1
ATOM 918 C CA . GLY A 1 124 ? -1.721 15.011 -16.519 1.00 16.40 149 GLY A CA 1
ATOM 919 C C . GLY A 1 124 ? -2.027 13.637 -17.029 1.00 15.94 149 GLY A C 1
ATOM 920 O O . GLY A 1 124 ? -1.272 12.672 -16.923 1.00 17.82 149 GLY A O 1
ATOM 921 N N . SER A 1 125 ? -3.200 13.514 -17.662 1.00 17.22 150 SER A N 1
ATOM 922 C CA . SER A 1 125 ? -3.667 12.290 -18.303 1.00 17.29 150 SER A CA 1
ATOM 923 C C . SER A 1 125 ? -3.001 12.048 -19.641 1.00 13.48 150 SER A C 1
ATOM 924 O O . SER A 1 125 ? -2.558 12.949 -20.343 1.00 14.70 150 SER A O 1
ATOM 927 N N . GLN A 1 126 ? -2.981 10.795 -20.027 1.00 12.56 151 GLN A N 1
ATOM 928 C CA . GLN A 1 126 ? -2.573 10.408 -21.370 1.00 10.59 151 GLN A CA 1
ATOM 929 C C . GLN A 1 126 ? -3.574 10.943 -22.399 1.00 10.48 151 GLN A C 1
ATOM 930 O O . GLN A 1 126 ? -4.730 11.221 -22.054 1.00 12.44 151 GLN A O 1
ATOM 936 N N . GLN A 1 127 ? -3.152 11.040 -23.647 1.00 10.27 152 GLN A N 1
ATOM 937 C CA . GLN A 1 127 ? -3.907 11.625 -24.723 1.00 9.70 152 GLN A CA 1
ATOM 938 C C . GLN A 1 127 ? -4.502 10.594 -25.666 1.00 9.95 152 GLN A C 1
ATOM 939 O O . GLN A 1 127 ? -3.883 9.546 -25.965 1.00 11.34 152 GLN A O 1
ATOM 945 N N . ARG A 1 128 ? -5.688 10.900 -26.198 1.00 9.45 153 ARG A N 1
ATOM 946 C CA . ARG A 1 128 ? -6.315 10.109 -27.228 1.00 8.60 153 ARG A CA 1
ATOM 947 C C . ARG A 1 128 ? -5.662 10.295 -28.601 1.00 8.29 153 ARG A C 1
ATOM 948 O O . ARG A 1 128 ? -5.555 9.338 -29.367 1.00 7.97 153 ARG A O 1
ATOM 956 N N . TYR A 1 129 ? -5.303 11.533 -28.915 1.00 7.79 154 TYR A N 1
ATOM 957 C CA . TYR A 1 129 ? -4.796 11.914 -30.212 1.00 7.49 154 TYR A CA 1
ATOM 958 C C . TYR A 1 129 ? -3.296 12.227 -30.115 1.00 7.86 154 TYR A C 1
ATOM 959 O O . TYR A 1 129 ? -2.851 12.941 -29.226 1.00 8.92 154 TYR A O 1
ATOM 968 N N . LEU A 1 130 ? -2.553 11.690 -31.073 1.00 7.22 155 LEU A N 1
ATOM 969 C CA . LEU A 1 130 ? -1.116 11.883 -31.133 1.00 7.20 155 LEU A CA 1
ATOM 970 C C . LEU A 1 130 ? -0.795 13.384 -31.217 1.00 7.06 155 LEU A C 1
ATOM 971 O O . LEU A 1 130 ? -1.334 14.066 -32.077 1.00 7.63 155 LEU A O 1
ATOM 976 N N . LEU A 1 131 ? 0.084 13.857 -30.352 1.00 7.22 156 LEU A N 1
ATOM 977 C CA . LEU A 1 131 ? 0.540 15.249 -30.343 1.00 7.33 156 LEU A CA 1
ATOM 978 C C . LEU A 1 131 ? 2.005 15.261 -30.805 1.00 7.06 156 LEU A C 1
ATOM 979 O O . LEU A 1 131 ? 2.748 14.296 -30.630 1.00 8.02 156 LEU A O 1
ATOM 984 N N . LYS A 1 132 ? 2.414 16.396 -31.372 1.00 8.01 157 LYS A N 1
ATOM 985 C CA . LYS A 1 132 ? 3.753 16.630 -31.832 1.00 7.53 157 LYS A CA 1
ATOM 986 C C . LYS A 1 132 ? 4.247 18.003 -31.398 1.00 7.76 157 LYS A C 1
ATOM 987 O O . LYS A 1 132 ? 3.466 18.911 -31.133 1.00 7.91 157 LYS A O 1
ATOM 993 N N . ALA A 1 133 ? 5.555 18.141 -31.372 1.00 7.76 158 ALA A N 1
ATOM 994 C CA . ALA A 1 133 ? 6.212 19.398 -31.029 1.00 7.90 158 ALA A CA 1
ATOM 995 C C . ALA A 1 133 ? 7.614 19.375 -31.650 1.00 7.14 158 ALA A C 1
ATOM 996 O O . ALA A 1 133 ? 8.160 18.303 -31.900 1.00 9.10 158 ALA A O 1
ATOM 998 N N . ASN A 1 134 ? 8.195 20.548 -31.837 1.00 7.94 159 ASN A N 1
ATOM 999 C CA . ASN A 1 134 ? 9.611 20.691 -32.159 1.00 8.09 159 ASN A CA 1
ATOM 1000 C C . ASN A 1 134 ? 10.382 21.155 -30.948 1.00 8.11 159 ASN A C 1
ATOM 1001 O O . ASN A 1 134 ? 9.908 21.991 -30.178 1.00 8.99 159 ASN A O 1
ATOM 1006 N N . VAL A 1 135 ? 11.590 20.593 -30.810 1.00 8.02 160 VAL A N 1
ATOM 1007 C CA . VAL A 1 135 ? 12.488 20.905 -29.714 1.00 8.34 160 VAL A CA 1
ATOM 1008 C C . VAL A 1 135 ? 13.906 21.039 -30.251 1.00 8.09 160 VAL A C 1
ATOM 1009 O O . VAL A 1 135 ? 14.341 20.160 -31.008 1.00 8.97 160 VAL A O 1
ATOM 1013 N N . PRO A 1 136 ? 14.629 22.100 -29.902 1.00 8.42 161 PRO A N 1
ATOM 1014 C CA . PRO A 1 136 ? 16.000 22.276 -30.444 1.00 8.50 161 PRO A CA 1
ATOM 1015 C C . PRO A 1 136 ? 17.026 21.490 -29.620 1.00 8.04 161 PRO A C 1
ATOM 1016 O O . PRO A 1 136 ? 16.906 21.319 -28.410 1.00 8.36 161 PRO A O 1
ATOM 1020 N N . PHE A 1 137 ? 18.088 21.092 -30.318 1.00 8.25 162 PHE A N 1
ATOM 1021 C CA . PHE A 1 137 ? 19.250 20.480 -29.673 1.00 8.21 162 PHE A CA 1
ATOM 1022 C C . PHE A 1 137 ? 19.825 21.352 -28.576 1.00 8.20 162 PHE A C 1
ATOM 1023 O O . PHE A 1 137 ? 19.969 22.568 -28.717 1.00 9.05 162 PHE A O 1
ATOM 1031 N N . VAL A 1 138 ? 20.245 20.680 -27.508 1.00 8.08 163 VAL A N 1
ATOM 1032 C CA . VAL A 1 138 ? 20.984 21.254 -26.389 1.00 8.46 163 VAL A CA 1
ATOM 1033 C C . VAL A 1 138 ? 22.209 20.397 -26.191 1.00 9.07 163 VAL A C 1
ATOM 1034 O O . VAL A 1 138 ? 22.102 19.167 -26.072 1.00 8.88 163 VAL A O 1
ATOM 1038 N N . SER A 1 139 ? 23.385 20.996 -26.131 1.00 10.00 164 SER A N 1
ATOM 1039 C CA . SER A 1 139 ? 24.628 20.270 -26.035 1.00 10.76 164 SER A CA 1
ATOM 1040 C C . SER A 1 139 ? 24.737 19.512 -24.727 1.00 10.20 164 SER A C 1
ATOM 1041 O O . SER A 1 139 ? 24.110 19.858 -23.718 1.00 10.59 164 SER A O 1
ATOM 1044 N N . ASP A 1 140 ? 25.556 18.489 -24.725 1.00 10.09 165 ASP A N 1
ATOM 1045 C CA . ASP A 1 140 ? 25.833 17.771 -23.483 1.00 10.57 165 ASP A CA 1
ATOM 1046 C C . ASP A 1 140 ? 26.346 18.697 -22.410 1.00 11.98 165 ASP A C 1
ATOM 1047 O O . ASP A 1 140 ? 25.948 18.570 -21.247 1.00 13.54 165 ASP A O 1
ATOM 1052 N N . ALA A 1 141 ? 27.200 19.650 -22.714 1.00 13.39 166 ALA A N 1
ATOM 1053 C CA . ALA A 1 141 ? 27.760 20.556 -21.700 1.00 15.73 166 ALA A CA 1
ATOM 1054 C C . ALA A 1 141 ? 26.618 21.419 -21.103 1.00 16.04 166 ALA A C 1
ATOM 1055 O O . ALA A 1 141 ? 26.516 21.591 -19.890 1.00 16.97 166 ALA A O 1
ATOM 1057 N N . ALA A 1 142 ? 25.752 21.976 -21.952 1.00 15.56 167 ALA A N 1
ATOM 1058 C CA . ALA A 1 142 ? 24.648 22.835 -21.441 1.00 16.66 167 ALA A CA 1
ATOM 1059 C C . ALA A 1 142 ? 23.681 21.966 -20.687 1.00 16.15 167 ALA A C 1
ATOM 1060 O O . ALA A 1 142 ? 23.141 22.357 -19.646 1.00 17.98 167 ALA A O 1
ATOM 1062 N N . CYS A 1 143 ? 23.431 20.748 -21.160 1.00 13.54 168 CYS A N 1
ATOM 1063 C CA . CYS A 1 143 ? 22.478 19.894 -20.416 1.00 14.25 168 CYS A CA 1
ATOM 1064 C C . CYS A 1 143 ? 23.012 19.474 -19.054 1.00 16.17 168 CYS A C 1
ATOM 1065 O O . CYS A 1 143 ? 22.291 19.464 -18.066 1.00 17.95 168 CYS A O 1
ATOM 1068 N N . ARG A 1 144 ? 24.307 19.120 -18.988 1.00 18.40 169 ARG A N 1
ATOM 1069 C CA . ARG A 1 144 ? 24.849 18.704 -17.705 1.00 20.57 169 ARG A CA 1
ATOM 1070 C C . ARG A 1 144 ? 24.827 19.855 -16.702 1.00 21.48 169 ARG A C 1
ATOM 1071 O O . ARG A 1 144 ? 24.599 19.654 -15.520 1.00 25.16 169 ARG A O 1
ATOM 1079 N N . SER A 1 145 ? 25.062 21.084 -17.169 1.00 21.61 170 SER A N 1
ATOM 1080 C CA . SER A 1 145 ? 25.034 22.237 -16.289 1.00 25.83 170 SER A CA 1
ATOM 1081 C C . SER A 1 145 ? 23.653 22.389 -15.680 1.00 24.84 170 SER A C 1
ATOM 1082 O O . SER A 1 145 ? 23.507 22.820 -14.527 1.00 29.95 170 SER A O 1
ATOM 1085 N N . SER A 1 146 ? 22.596 22.072 -16.453 1.00 22.68 171 SER A N 1
ATOM 1086 C CA . SER A 1 146 ? 21.221 22.222 -15.994 1.00 22.54 171 SER A CA 1
ATOM 1087 C C . SER A 1 146 ? 20.761 21.094 -15.075 1.00 22.78 171 SER A C 1
ATOM 1088 O O . SER A 1 146 ? 19.731 21.153 -14.415 1.00 25.01 171 SER A O 1
ATOM 1091 N N . SER A 1 147 ? 21.524 20.025 -15.124 1.00 23.83 172 SER A N 1
ATOM 1092 C CA . SER A 1 147 ? 20.988 18.824 -14.533 1.00 23.56 172 SER A CA 1
ATOM 1093 C C . SER A 1 147 ? 21.392 18.513 -13.106 1.00 27.79 172 SER A C 1
ATOM 1094 O O . SER A 1 147 ? 22.437 18.892 -12.599 1.00 36.65 172 SER A O 1
ATOM 1097 N N . SER A 1 148 ? 20.493 17.834 -12.471 1.00 29.20 173 SER A N 1
ATOM 1098 C CA . SER A 1 148 ? 20.754 17.239 -11.183 1.00 32.84 173 SER A CA 1
ATOM 1099 C C . SER A 1 148 ? 21.360 15.854 -11.240 1.00 38.65 173 SER A C 1
ATOM 1100 O O . SER A 1 148 ? 22.159 15.541 -10.387 1.00 46.16 173 SER A O 1
ATOM 1103 N N . PHE A 1 149 ? 20.922 15.030 -12.210 1.00 35.29 174 PHE A N 1
ATOM 1104 C CA . PHE A 1 149 ? 21.008 13.548 -12.207 1.00 30.73 174 PHE A CA 1
ATOM 1105 C C . PHE A 1 149 ? 22.085 13.337 -13.237 1.00 33.41 174 PHE A C 1
ATOM 1106 O O . PHE A 1 149 ? 22.356 14.206 -13.969 1.00 40.18 174 PHE A O 1
ATOM 1114 N N . ILE A 1 150 ? 22.733 12.180 -13.277 1.00 26.43 175 ILE A N 1
ATOM 1115 C CA . ILE A 1 150 ? 23.903 12.035 -14.150 1.00 32.16 175 ILE A CA 1
ATOM 1116 C C . ILE A 1 150 ? 23.625 12.080 -15.607 1.00 29.58 175 ILE A C 1
ATOM 1117 O O . ILE A 1 150 ? 22.593 11.529 -16.076 1.00 29.02 175 ILE A O 1
ATOM 1122 N N . LEU A 1 151 ? 24.528 12.763 -16.311 1.00 27.28 176 LEU A N 1
ATOM 1123 C CA . LEU A 1 151 ? 24.448 12.703 -17.776 1.00 19.87 176 LEU A CA 1
ATOM 1124 C C . LEU A 1 151 ? 25.585 11.815 -18.318 1.00 19.11 176 LEU A C 1
ATOM 1125 O O . LEU A 1 151 ? 26.773 12.051 -18.124 1.00 23.46 176 LEU A O 1
ATOM 1130 N N . VAL A 1 152 ? 25.174 10.786 -19.020 1.00 14.54 177 VAL A N 1
ATOM 1131 C CA . VAL A 1 152 ? 26.154 9.959 -19.702 1.00 14.53 177 VAL A CA 1
ATOM 1132 C C . VAL A 1 152 ? 26.227 10.485 -21.117 1.00 12.53 177 VAL A C 1
ATOM 1133 O O . VAL A 1 152 ? 25.363 10.220 -21.917 1.00 12.04 177 VAL A O 1
ATOM 1137 N N . ALA A 1 153 A 27.257 11.328 -21.405 1.00 13.18 177 ALA A N 1
ATOM 1138 C CA . ALA A 1 153 A 27.261 12.110 -22.617 1.00 12.69 177 ALA A CA 1
ATOM 1139 C C . ALA A 1 153 A 27.093 11.299 -23.874 1.00 11.09 177 ALA A C 1
ATOM 1140 O O . ALA A 1 153 A 26.333 11.666 -24.761 1.00 11.24 177 ALA A O 1
ATOM 1142 N N . ASN A 1 154 ? 27.811 10.167 -23.974 1.00 11.19 178 ASN A N 1
ATOM 1143 C CA A ASN A 1 154 ? 27.755 9.364 -25.181 0.57 12.20 178 ASN A CA 1
ATOM 1144 C CA B ASN A 1 154 ? 27.719 9.490 -25.282 0.43 10.96 178 ASN A CA 1
ATOM 1145 C C . ASN A 1 154 ? 26.398 8.732 -25.420 1.00 10.12 178 ASN A C 1
ATOM 1146 O O . ASN A 1 154 ? 26.073 8.323 -26.535 1.00 12.04 178 ASN A O 1
ATOM 1155 N N . GLU A 1 155 ? 25.638 8.573 -24.362 1.00 9.36 179 GLU A N 1
ATOM 1156 C CA . GLU A 1 155 ? 24.403 7.769 -24.387 1.00 9.39 179 GLU A CA 1
ATOM 1157 C C . GLU A 1 155 ? 23.154 8.641 -24.382 1.00 8.62 179 GLU A C 1
ATOM 1158 O O . GLU A 1 155 ? 22.058 8.059 -24.520 1.00 9.00 179 GLU A O 1
ATOM 1164 N N . MET A 1 156 ? 23.289 9.928 -24.225 1.00 8.82 180 MET A N 1
ATOM 1165 C CA . MET A 1 156 ? 22.166 10.836 -24.016 1.00 8.56 180 MET A CA 1
ATOM 1166 C C . MET A 1 156 ? 22.309 12.069 -24.895 1.00 8.47 180 MET A C 1
ATOM 1167 O O . MET A 1 156 ? 23.394 12.642 -24.962 1.00 9.34 180 MET A O 1
ATOM 1172 N N . ILE A 1 157 ? 21.223 12.449 -25.549 1.00 8.33 181 ILE A N 1
ATOM 1173 C CA . ILE A 1 157 ? 21.129 13.660 -26.343 1.00 8.55 181 ILE A CA 1
ATOM 1174 C C . ILE A 1 157 ? 20.016 14.493 -25.748 1.00 8.52 181 ILE A C 1
ATOM 1175 O O . ILE A 1 157 ? 18.911 13.969 -25.528 1.00 8.91 181 ILE A O 1
ATOM 1180 N N . CYS A 1 158 ? 20.288 15.756 -25.457 1.00 9.03 182 CYS A N 1
ATOM 1181 C CA . CYS A 1 158 ? 19.294 16.632 -24.881 1.00 8.58 182 CYS A CA 1
ATOM 1182 C C . CYS A 1 158 ? 18.657 17.543 -25.916 1.00 8.44 182 CYS A C 1
ATOM 1183 O O . CYS A 1 158 ? 19.220 17.864 -26.950 1.00 8.73 182 CYS A O 1
ATOM 1186 N N . ALA A 1 159 ? 17.452 17.982 -25.637 1.00 8.39 183 ALA A N 1
ATOM 1187 C CA . ALA A 1 159 ? 16.735 18.905 -26.510 1.00 8.18 183 ALA A CA 1
ATOM 1188 C C . ALA A 1 159 ? 15.641 19.589 -25.680 1.00 8.15 183 ALA A C 1
ATOM 1189 O O . ALA A 1 159 ? 15.055 18.986 -24.759 1.00 8.66 183 ALA A O 1
ATOM 1191 N N . GLY A 1 160 ? 15.324 20.820 -26.057 1.00 8.40 184 GLY A N 1
ATOM 1192 C CA . GLY A 1 160 ? 14.274 21.552 -25.437 1.00 8.41 184 GLY A CA 1
ATOM 1193 C C . GLY A 1 160 ? 14.642 23.015 -25.241 1.00 8.76 184 GLY A C 1
ATOM 1194 O O . GLY A 1 160 ? 15.587 23.514 -25.820 1.00 10.96 184 GLY A O 1
ATOM 1195 N N . TYR A 1 161 ? 13.780 23.684 -24.517 1.00 9.51 185 TYR A N 1
ATOM 1196 C CA . TYR A 1 161 ? 13.779 25.131 -24.336 1.00 9.82 185 TYR A CA 1
ATOM 1197 C C . TYR A 1 161 ? 14.122 25.489 -22.903 1.00 10.47 185 TYR A C 1
ATOM 1198 O O . TYR A 1 161 ? 13.852 24.717 -21.990 1.00 11.58 185 TYR A O 1
ATOM 1207 N N . ASP A 1 162 A 14.614 26.723 -22.716 1.00 11.21 185 ASP A N 1
ATOM 1208 C CA . ASP A 1 162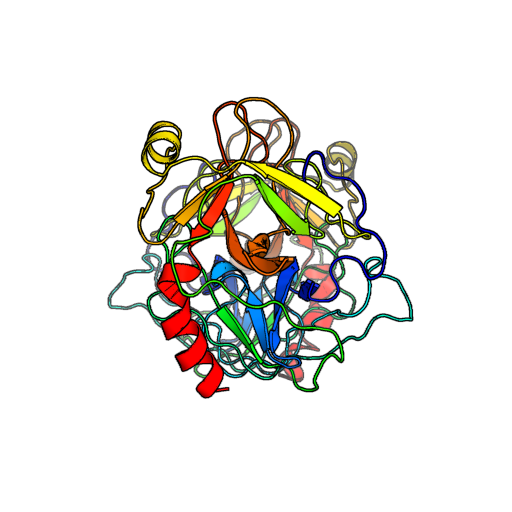 A 14.833 27.208 -21.355 1.00 12.03 185 ASP A CA 1
ATOM 1209 C C . ASP A 1 162 A 13.504 27.409 -20.629 1.00 12.84 185 ASP A C 1
ATOM 1210 O O . ASP A 1 162 A 13.187 26.749 -19.652 1.00 14.37 185 ASP A O 1
ATOM 1215 N N . THR A 1 163 B 12.709 28.353 -21.160 1.00 14.03 185 THR A N 1
ATOM 1216 C CA . THR A 1 163 B 11.437 28.615 -20.445 1.00 15.01 185 THR A CA 1
ATOM 1217 C C . THR A 1 163 B 10.193 28.300 -21.262 1.00 13.94 185 THR A C 1
ATOM 1218 O O . THR A 1 163 B 9.135 28.143 -20.649 1.00 13.68 185 THR A O 1
ATOM 1222 N N . LYS A 1 164 ? 10.270 28.176 -22.575 1.00 12.85 186 LYS A N 1
ATOM 1223 C CA . LYS A 1 164 ? 9.097 27.873 -23.379 1.00 11.90 186 LYS A CA 1
ATOM 1224 C C . LYS A 1 164 ? 8.526 26.534 -22.896 1.00 11.56 186 LYS A C 1
ATOM 1225 O O . LYS A 1 164 ? 9.242 25.562 -22.674 1.00 12.21 186 LYS A O 1
ATOM 1231 N N . GLN A 1 165 ? 7.211 26.503 -22.779 1.00 12.26 187 GLN A N 1
ATOM 1232 C CA . GLN A 1 165 ? 6.527 25.332 -22.235 1.00 13.46 187 GLN A CA 1
ATOM 1233 C C . GLN A 1 165 ? 6.213 24.323 -23.306 1.00 11.54 187 GLN A C 1
ATOM 1234 O O . GLN A 1 165 ? 5.088 24.148 -23.731 1.00 14.71 187 GLN A O 1
ATOM 1240 N N . GLU A 1 166 ? 7.269 23.641 -23.769 1.00 10.60 188 GLU A N 1
ATOM 1241 C CA . GLU A 1 166 ? 7.172 22.714 -24.901 1.00 10.24 188 GLU A CA 1
ATOM 1242 C C . GLU A 1 166 ? 8.188 21.603 -24.632 1.00 9.82 188 GLU A C 1
ATOM 1243 O O . GLU A 1 166 ? 9.378 21.892 -24.550 1.00 10.66 188 GLU A O 1
ATOM 1249 N N . ASP A 1 167 ? 7.725 20.368 -24.469 1.00 9.27 189 ASP A N 1
ATOM 1250 C CA . ASP A 1 167 ? 8.596 19.266 -24.035 1.00 8.62 189 ASP A CA 1
ATOM 1251 C C . ASP A 1 167 ? 7.855 17.935 -24.190 1.00 8.44 189 ASP A C 1
ATOM 1252 O O . ASP A 1 167 ? 6.628 17.965 -24.307 1.00 9.75 189 ASP A O 1
ATOM 1257 N N . THR A 1 168 ? 8.549 16.851 -24.157 1.00 8.37 190 THR A N 1
ATOM 1258 C CA . THR A 1 168 ? 7.925 15.561 -23.920 1.00 8.07 190 THR A CA 1
ATOM 1259 C C . THR A 1 168 ? 7.597 15.434 -22.423 1.00 8.56 190 THR A C 1
ATOM 1260 O O . THR A 1 168 ? 8.052 16.192 -21.592 1.00 10.05 190 THR A O 1
ATOM 1264 N N . CYS A 1 169 ? 6.765 14.429 -22.124 1.00 8.70 191 CYS A N 1
ATOM 1265 C CA . CYS A 1 169 ? 6.292 14.241 -20.759 1.00 10.21 191 CYS A CA 1
ATOM 1266 C C . CYS A 1 169 ? 5.970 12.770 -20.535 1.00 9.58 191 CYS A C 1
ATOM 1267 O O . CYS A 1 169 ? 6.149 11.925 -21.402 1.00 10.73 191 CYS A O 1
ATOM 1270 N N . GLN A 1 170 ? 5.460 12.463 -19.342 1.00 10.93 192 GLN A N 1
ATOM 1271 C CA . GLN A 1 170 ? 5.138 11.127 -18.921 1.00 10.76 192 GLN A CA 1
ATOM 1272 C C . GLN A 1 170 ? 4.209 10.488 -19.960 1.00 9.51 192 GLN A C 1
ATOM 1273 O O . GLN A 1 170 ? 3.142 11.000 -20.297 1.00 10.60 192 GLN A O 1
ATOM 1279 N N . GLY A 1 171 ? 4.579 9.327 -20.410 1.00 9.72 193 GLY A N 1
ATOM 1280 C CA . GLY A 1 171 ? 3.838 8.573 -21.415 1.00 9.14 193 GLY A CA 1
ATOM 1281 C C . GLY A 1 171 ? 4.292 8.796 -22.829 1.00 7.63 193 GLY A C 1
ATOM 1282 O O . GLY A 1 171 ? 3.863 8.087 -23.715 1.00 8.49 193 GLY A O 1
ATOM 1283 N N . ASP A 1 172 ? 5.161 9.786 -23.033 1.00 7.62 194 ASP A N 1
ATOM 1284 C CA . ASP A 1 172 ? 5.844 9.939 -24.330 1.00 7.26 194 ASP A CA 1
ATOM 1285 C C . ASP A 1 172 ? 7.067 9.037 -24.406 1.00 6.85 194 ASP A C 1
ATOM 1286 O O . ASP A 1 172 ? 7.597 8.832 -25.505 1.00 6.86 194 ASP A O 1
ATOM 1291 N N . SER A 1 173 ? 7.540 8.542 -23.275 1.00 7.56 195 SER A N 1
ATOM 1292 C CA . SER A 1 173 ? 8.711 7.671 -23.204 1.00 7.57 195 SER A CA 1
ATOM 1293 C C . SER A 1 173 ? 8.656 6.593 -24.257 1.00 7.03 195 SER A C 1
ATOM 1294 O O . SER A 1 173 ? 7.598 5.997 -24.485 1.00 7.55 195 SER A O 1
ATOM 1297 N N . GLY A 1 174 ? 9.808 6.344 -24.848 1.00 6.94 196 GLY A N 1
ATOM 1298 C CA . GLY A 1 174 ? 9.919 5.327 -25.863 1.00 7.42 196 GLY A CA 1
ATOM 1299 C C . GLY A 1 174 ? 9.652 5.773 -27.258 1.00 6.74 196 GLY A C 1
ATOM 1300 O O . GLY A 1 174 ? 10.062 5.109 -28.208 1.00 7.50 196 GLY A O 1
ATOM 1301 N N . GLY A 1 175 ? 8.958 6.905 -27.473 1.00 6.85 197 GLY A N 1
ATOM 1302 C CA . GLY A 1 175 ? 8.757 7.425 -28.788 1.00 7.31 197 GLY A CA 1
ATOM 1303 C C . GLY A 1 175 ? 10.022 7.952 -29.400 1.00 6.67 197 GLY A C 1
ATOM 1304 O O . GLY A 1 175 ? 11.023 8.210 -28.703 1.00 7.64 197 GLY A O 1
ATOM 1305 N N . PRO A 1 176 ? 10.033 8.133 -30.701 1.00 7.06 198 PRO A N 1
ATOM 1306 C CA . PRO A 1 176 ? 11.209 8.624 -31.394 1.00 7.13 198 PRO A CA 1
ATOM 1307 C C . PRO A 1 176 ? 11.292 10.164 -31.347 1.00 6.80 198 PRO A C 1
ATOM 1308 O O . PRO A 1 176 ? 10.309 10.858 -31.422 1.00 8.14 198 PRO A O 1
ATOM 1312 N N . MET A 1 177 ? 12.537 10.632 -31.323 1.00 6.96 199 MET A N 1
ATOM 1313 C CA . MET A 1 177 ? 12.892 12.026 -31.630 1.00 6.84 199 MET A CA 1
ATOM 1314 C C . MET A 1 177 ? 13.609 11.989 -32.967 1.00 6.91 199 MET A C 1
ATOM 1315 O O . MET A 1 177 ? 14.547 11.190 -33.129 1.00 7.58 199 MET A O 1
ATOM 1320 N N . PHE A 1 178 ? 13.164 12.782 -33.908 1.00 6.66 200 PHE A N 1
ATOM 1321 C CA . PHE A 1 178 ? 13.563 12.591 -35.300 1.00 7.29 200 PHE A CA 1
ATOM 1322 C C . PHE A 1 178 ? 13.686 13.916 -36.010 1.00 6.92 200 PHE A C 1
ATOM 1323 O O . PHE A 1 178 ? 13.238 14.968 -35.509 1.00 8.35 200 PHE A O 1
ATOM 1331 N N . ARG A 1 179 ? 14.312 13.901 -37.171 1.00 8.05 201 ARG A N 1
ATOM 1332 C CA . ARG A 1 179 ? 14.473 15.103 -38.006 1.00 8.06 201 ARG A CA 1
ATOM 1333 C C . ARG A 1 179 ? 14.743 14.635 -39.404 1.00 8.20 201 ARG A C 1
ATOM 1334 O O . ARG A 1 179 ? 14.969 13.449 -39.679 1.00 9.71 201 ARG A O 1
ATOM 1342 N N . LYS A 1 180 ? 14.805 15.541 -40.378 1.00 9.77 202 LYS A N 1
ATOM 1343 C CA . LYS A 1 180 ? 15.131 15.148 -41.729 1.00 9.67 202 LYS A CA 1
ATOM 1344 C C . LYS A 1 180 ? 16.639 14.910 -41.876 1.00 9.32 202 LYS A C 1
ATOM 1345 O O . LYS A 1 180 ? 17.463 15.615 -41.289 1.00 10.54 202 LYS A O 1
ATOM 1351 N N . ASP A 1 181 ? 16.953 13.898 -42.689 1.00 9.60 203 ASP A N 1
ATOM 1352 C CA . ASP A 1 181 ? 18.331 13.589 -43.098 1.00 9.92 203 ASP A CA 1
ATOM 1353 C C . ASP A 1 181 ? 18.654 14.345 -44.354 1.00 9.77 203 ASP A C 1
ATOM 1354 O O . ASP A 1 181 ? 17.884 15.193 -44.849 1.00 11.33 203 ASP A O 1
ATOM 1359 N N . ASN A 1 182 ? 19.858 14.080 -44.893 1.00 10.17 204 ASN A N 1
ATOM 1360 C CA . ASN A 1 182 ? 20.321 14.824 -46.068 1.00 11.09 204 ASN A CA 1
ATOM 1361 C C . ASN A 1 182 ? 19.688 14.442 -47.370 1.00 11.53 204 ASN A C 1
ATOM 1362 O O . ASN A 1 182 ? 19.941 15.067 -48.383 1.00 14.90 204 ASN A O 1
ATOM 1367 N N . ALA A 1 183 A 18.878 13.388 -47.320 1.00 11.60 204 ALA A N 1
ATOM 1368 C CA . ALA A 1 183 A 18.077 12.954 -48.443 1.00 12.91 204 ALA A CA 1
ATOM 1369 C C . ALA A 1 183 A 16.593 13.251 -48.229 1.00 12.00 204 ALA A C 1
ATOM 1370 O O . ALA A 1 183 A 15.761 12.681 -48.911 1.00 14.81 204 ALA A O 1
ATOM 1372 N N . ASP A 1 184 ? 16.261 14.126 -47.263 1.00 12.24 205 ASP A N 1
ATOM 1373 C CA . ASP A 1 184 ? 14.886 14.544 -47.011 1.00 13.19 205 ASP A CA 1
ATOM 1374 C C . ASP A 1 184 ? 13.961 13.415 -46.595 1.00 13.01 205 ASP A C 1
ATOM 1375 O O . ASP A 1 184 ? 12.782 13.421 -46.892 1.00 17.52 205 ASP A O 1
ATOM 1380 N N . GLU A 1 185 ? 14.472 12.477 -45.832 1.00 12.49 206 GLU A N 1
ATOM 1381 C CA . GLU A 1 185 ? 13.669 11.467 -45.148 1.00 12.22 206 GLU A CA 1
ATOM 1382 C C . GLU A 1 185 ? 13.837 11.610 -43.662 1.00 9.83 206 GLU A C 1
ATOM 1383 O O . GLU A 1 185 ? 14.895 11.997 -43.159 1.00 10.24 206 GLU A O 1
ATOM 1389 N N . TRP A 1 186 ? 12.820 11.223 -42.879 1.00 10.32 207 TRP A N 1
ATOM 1390 C CA . TRP A 1 186 ? 12.958 11.245 -41.444 1.00 9.90 207 TRP A CA 1
ATOM 1391 C C . TRP A 1 186 ? 14.008 10.257 -40.972 1.00 8.88 207 TRP A C 1
ATOM 1392 O O . TRP A 1 186 ? 14.096 9.137 -41.501 1.00 10.20 207 TRP A O 1
ATOM 1403 N N . VAL A 1 187 ? 14.774 10.633 -39.973 1.00 8.08 208 VAL A N 1
ATOM 1404 C CA . VAL A 1 187 ? 15.741 9.752 -39.338 1.00 8.36 208 VAL A CA 1
ATOM 1405 C C . VAL A 1 187 ? 15.619 9.965 -37.842 1.00 7.58 208 VAL A C 1
ATOM 1406 O O . VAL A 1 187 ? 15.480 11.057 -37.323 1.00 7.98 208 VAL A O 1
ATOM 1410 N N . GLN A 1 188 ? 15.699 8.811 -37.113 1.00 7.58 209 GLN A N 1
ATOM 1411 C CA . GLN A 1 188 ? 15.565 8.806 -35.680 1.00 7.19 209 GLN A CA 1
ATOM 1412 C C . GLN A 1 188 ? 16.910 9.049 -35.005 1.00 7.52 209 GLN A C 1
ATOM 1413 O O . GLN A 1 188 ? 17.837 8.244 -35.161 1.00 8.81 209 GLN A O 1
ATOM 1419 N N . VAL A 1 189 ? 16.987 10.097 -34.213 1.00 7.55 210 VAL A N 1
ATOM 1420 C CA . VAL A 1 189 ? 18.191 10.438 -33.451 1.00 7.51 210 VAL A CA 1
ATOM 1421 C C . VAL A 1 189 ? 18.054 10.188 -31.955 1.00 7.12 210 VAL A C 1
ATOM 1422 O O . VAL A 1 189 ? 19.060 10.100 -31.249 1.00 7.87 210 VAL A O 1
ATOM 1426 N N . GLY A 1 190 ? 16.813 10.101 -31.441 1.00 7.04 211 GLY A N 1
ATOM 1427 C CA . GLY A 1 190 ? 16.607 9.928 -30.035 1.00 6.96 211 GLY A CA 1
ATOM 1428 C C . GLY A 1 190 ? 15.463 9.003 -29.711 1.00 6.81 211 GLY A C 1
ATOM 1429 O O . GLY A 1 190 ? 14.595 8.737 -30.572 1.00 7.28 211 GLY A O 1
ATOM 1430 N N . ILE A 1 191 ? 15.408 8.573 -28.461 1.00 6.87 212 ILE A N 1
ATOM 1431 C CA . ILE A 1 191 ? 14.260 7.889 -27.862 1.00 6.93 212 ILE A CA 1
ATOM 1432 C C . ILE A 1 191 ? 13.873 8.702 -26.630 1.00 6.67 212 ILE A C 1
ATOM 1433 O O . ILE A 1 191 ? 14.762 9.005 -25.802 1.00 7.17 212 ILE A O 1
ATOM 1438 N N . VAL A 1 192 ? 12.624 9.057 -26.448 1.00 6.94 213 VAL A N 1
ATOM 1439 C CA . VAL A 1 192 ? 12.198 9.801 -25.261 1.00 7.32 213 VAL A CA 1
ATOM 1440 C C . VAL A 1 192 ? 12.539 8.986 -24.035 1.00 7.00 213 VAL A C 1
ATOM 1441 O O . VAL A 1 192 ? 12.106 7.831 -23.904 1.00 7.63 213 VAL A O 1
ATOM 1445 N N . SER A 1 193 ? 13.346 9.568 -23.132 1.00 7.42 214 SER A N 1
ATOM 1446 C CA . SER A 1 193 ? 13.944 8.838 -22.021 1.00 7.65 214 SER A CA 1
ATOM 1447 C C . SER A 1 193 ? 13.572 9.412 -20.667 1.00 8.39 214 SER A C 1
ATOM 1448 O O . SER A 1 193 ? 12.894 8.706 -19.902 1.00 9.44 214 SER A O 1
ATOM 1451 N N . TRP A 1 194 ? 13.990 10.618 -20.340 1.00 8.33 215 TRP A N 1
ATOM 1452 C CA . TRP A 1 194 ? 13.676 11.147 -19.023 1.00 8.85 215 TRP A CA 1
ATOM 1453 C C . TRP A 1 194 ? 13.804 12.679 -19.030 1.00 8.66 215 TRP A C 1
ATOM 1454 O O . TRP A 1 194 ? 14.303 13.293 -19.968 1.00 9.39 215 TRP A O 1
ATOM 1465 N N . GLY A 1 195 ? 13.368 13.237 -17.935 1.00 9.59 216 GLY A N 1
ATOM 1466 C CA . GLY A 1 195 ? 13.546 14.695 -17.683 1.00 10.72 216 GLY A CA 1
ATOM 1467 C C . GLY A 1 195 ? 13.132 14.965 -16.241 1.00 12.55 216 GLY A C 1
ATOM 1468 O O . GLY A 1 195 ? 12.512 14.124 -15.582 1.00 15.95 216 GLY A O 1
ATOM 1469 N N . GLU A 1 196 ? 13.566 16.149 -15.780 1.00 13.27 217 GLU A N 1
ATOM 1470 C CA . GLU A 1 196 ? 13.197 16.620 -14.443 1.00 15.23 217 GLU A CA 1
ATOM 1471 C C . GLU A 1 196 ? 11.888 17.373 -14.618 1.00 14.50 217 GLU A C 1
ATOM 1472 O O . GLU A 1 196 ? 11.880 18.504 -15.139 1.00 17.34 217 GLU A O 1
ATOM 1478 N N . GLY A 1 197 ? 10.798 16.722 -14.223 1.00 15.13 219 GLY A N 1
ATOM 1479 C CA . GLY A 1 197 ? 9.517 17.278 -14.519 1.00 16.35 219 GLY A CA 1
ATOM 1480 C C . GLY A 1 197 ? 9.246 17.270 -16.024 1.00 15.00 219 GLY A C 1
ATOM 1481 O O . GLY A 1 197 ? 9.813 16.457 -16.769 1.00 15.71 219 GLY A O 1
ATOM 1482 N N . CYS A 1 198 ? 8.387 18.193 -16.458 1.00 14.05 220 CYS A N 1
ATOM 1483 C CA . CYS A 1 198 ? 8.085 18.380 -17.842 1.00 12.65 220 CYS A CA 1
ATOM 1484 C C . CYS A 1 198 ? 8.006 19.882 -18.127 1.00 12.93 220 CYS A C 1
ATOM 1485 O O . CYS A 1 198 ? 7.224 20.572 -17.439 1.00 13.76 220 CYS A O 1
ATOM 1488 N N . ALA A 1 199 ? 8.781 20.337 -19.090 1.00 11.71 221 ALA A N 1
ATOM 1489 C CA . ALA A 1 199 ? 8.774 21.753 -19.512 1.00 12.44 221 ALA A CA 1
ATOM 1490 C C . ALA A 1 199 ? 9.145 22.661 -18.367 1.00 12.78 221 ALA A C 1
ATOM 1491 O O . ALA A 1 199 ? 8.680 23.806 -18.269 1.00 14.98 221 ALA A O 1
ATOM 1493 N N . ARG A 1 200 ? 9.997 22.196 -17.448 1.00 12.67 222 ARG A N 1
ATOM 1494 C CA . ARG A 1 200 ? 10.422 23.039 -16.307 1.00 13.01 222 ARG A CA 1
ATOM 1495 C C . ARG A 1 200 ? 11.423 24.087 -16.767 1.00 13.87 222 ARG A C 1
ATOM 1496 O O . ARG A 1 200 ? 12.275 23.834 -17.622 1.00 14.18 222 ARG A O 1
ATOM 1504 N N . LYS A 1 201 ? 11.327 25.252 -16.148 1.00 14.45 223 LYS A N 1
ATOM 1505 C CA . LYS A 1 201 ? 12.243 26.324 -16.453 1.00 15.14 223 LYS A CA 1
ATOM 1506 C C . LYS A 1 201 ? 13.672 25.883 -16.207 1.00 14.37 223 LYS A C 1
ATOM 1507 O O . LYS A 1 201 ? 14.025 25.375 -15.148 1.00 16.87 223 LYS A O 1
ATOM 1513 N N . GLY A 1 202 A 14.534 26.085 -17.211 1.00 15.34 223 GLY A N 1
ATOM 1514 C CA . GLY A 1 202 A 15.938 25.788 -17.019 1.00 17.47 223 GLY A CA 1
ATOM 1515 C C . GLY A 1 202 A 16.252 24.306 -17.147 1.00 15.11 223 GLY A C 1
ATOM 1516 O O . GLY A 1 202 A 17.402 23.916 -16.908 1.00 17.40 223 GLY A O 1
ATOM 1517 N N . LYS A 1 203 ? 15.294 23.460 -17.462 1.00 13.46 224 LYS A N 1
ATOM 1518 C CA . LYS A 1 203 ? 15.464 22.017 -17.591 1.00 12.76 224 LYS A CA 1
ATOM 1519 C C . LYS A 1 203 ? 15.068 21.614 -19.008 1.00 11.21 224 LYS A C 1
ATOM 1520 O O . LYS A 1 203 ? 14.142 22.183 -19.597 1.00 12.80 224 LYS A O 1
ATOM 1526 N N . TYR A 1 204 ? 15.728 20.567 -19.507 1.00 11.25 225 TYR A N 1
ATOM 1527 C CA . TYR A 1 204 ? 15.515 20.070 -20.885 1.00 10.52 225 TYR A CA 1
ATOM 1528 C C . TYR A 1 204 ? 15.002 18.664 -20.873 1.00 11.59 225 TYR A C 1
ATOM 1529 O O . TYR A 1 204 ? 14.790 18.066 -19.846 1.00 23.12 225 TYR A O 1
ATOM 1538 N N . GLY A 1 205 ? 14.731 18.119 -22.021 1.00 8.85 226 GLY A N 1
ATOM 1539 C CA . GLY A 1 205 ? 14.431 16.696 -22.139 1.00 9.22 226 GLY A CA 1
ATOM 1540 C C . GLY A 1 205 ? 15.672 15.919 -22.485 1.00 8.20 226 GLY A C 1
ATOM 1541 O O . GLY A 1 205 ? 16.529 16.409 -23.226 1.00 8.54 226 GLY A O 1
ATOM 1542 N N . VAL A 1 206 ? 15.732 14.691 -21.996 1.00 7.91 227 VAL A N 1
ATOM 1543 C CA . VAL A 1 206 ? 16.864 13.804 -22.232 1.00 8.50 227 VAL A CA 1
ATOM 1544 C C . VAL A 1 206 ? 16.369 12.583 -23.007 1.00 8.24 227 VAL A C 1
ATOM 1545 O O . VAL A 1 206 ? 15.375 11.953 -22.698 1.00 8.77 227 VAL A O 1
ATOM 1549 N N . TYR A 1 207 ? 17.108 12.293 -24.079 1.00 7.44 228 TYR A N 1
ATOM 1550 C CA . TYR A 1 207 ? 16.742 11.288 -25.041 1.00 7.19 228 TYR A CA 1
ATOM 1551 C C . TYR A 1 207 ? 17.890 10.313 -25.230 1.00 7.52 228 TYR A C 1
ATOM 1552 O O . TYR A 1 207 ? 19.075 10.664 -25.138 1.00 8.11 228 TYR A O 1
ATOM 1561 N N . THR A 1 208 ? 17.589 9.041 -25.472 1.00 7.40 229 THR A N 1
ATOM 1562 C CA . THR A 1 208 ? 18.644 8.075 -25.790 1.00 7.22 229 THR A CA 1
ATOM 1563 C C . THR A 1 208 ? 19.327 8.477 -27.065 1.00 7.30 229 THR A C 1
ATOM 1564 O O . THR A 1 208 ? 18.649 8.758 -28.077 1.00 7.69 229 THR A O 1
ATOM 1568 N N . GLU A 1 209 ? 20.665 8.500 -27.087 1.00 7.32 230 GLU A N 1
ATOM 1569 C CA . GLU A 1 209 ? 21.450 8.902 -28.260 1.00 7.58 230 GLU A CA 1
ATOM 1570 C C . GLU A 1 209 ? 21.567 7.715 -29.207 1.00 7.27 230 GLU A C 1
ATOM 1571 O O . GLU A 1 209 ? 22.442 6.876 -29.095 1.00 7.91 230 GLU A O 1
ATOM 1577 N N . VAL A 1 210 ? 20.615 7.630 -30.147 1.00 7.69 231 VAL A N 1
ATOM 1578 C CA . VAL A 1 210 ? 20.438 6.428 -30.936 1.00 8.30 231 VAL A CA 1
ATOM 1579 C C . VAL A 1 210 ? 21.692 6.069 -31.739 1.00 7.76 231 VAL A C 1
ATOM 1580 O O . VAL A 1 210 ? 21.991 4.878 -31.852 1.00 8.06 231 VAL A O 1
ATOM 1584 N N . SER A 1 211 ? 22.414 7.032 -32.254 1.00 7.84 232 SER A N 1
ATOM 1585 C CA . SER A 1 211 ? 23.574 6.680 -33.070 1.00 8.19 232 SER A CA 1
ATOM 1586 C C . SER A 1 211 ? 24.613 5.888 -32.304 1.00 8.09 232 SER A C 1
ATOM 1587 O O . SER A 1 211 ? 25.325 5.091 -32.888 1.00 9.50 232 SER A O 1
ATOM 1590 N N . THR A 1 212 ? 24.718 6.091 -31.003 1.00 8.25 233 THR A N 1
ATOM 1591 C CA . THR A 1 212 ? 25.648 5.304 -30.189 1.00 8.54 233 THR A CA 1
ATOM 1592 C C . THR A 1 212 ? 25.248 3.826 -30.143 1.00 8.50 233 THR A C 1
ATOM 1593 O O . THR A 1 212 ? 26.096 2.953 -30.081 1.00 9.36 233 THR A O 1
ATOM 1597 N N . PHE A 1 213 ? 23.946 3.580 -30.165 1.00 8.37 234 PHE A N 1
ATOM 1598 C CA . PHE A 1 213 ? 23.362 2.251 -30.012 1.00 8.78 234 PHE A CA 1
ATOM 1599 C C . PHE A 1 213 ? 22.927 1.580 -31.291 1.00 8.95 234 PHE A C 1
ATOM 1600 O O . PHE A 1 213 ? 22.488 0.423 -31.218 1.00 9.07 234 PHE A O 1
ATOM 1608 N N . ALA A 1 214 ? 23.035 2.239 -32.451 1.00 9.37 235 ALA A N 1
ATOM 1609 C CA . ALA A 1 214 ? 22.426 1.674 -33.653 1.00 9.42 235 ALA A CA 1
ATOM 1610 C C . ALA A 1 214 ? 22.984 0.295 -33.995 1.00 9.11 235 ALA A C 1
ATOM 1611 O O . ALA A 1 214 ? 22.240 -0.589 -34.420 1.00 9.31 235 ALA A O 1
ATOM 1613 N N . SER A 1 215 ? 24.299 0.104 -33.834 1.00 9.64 236 SER A N 1
ATOM 1614 C CA . SER A 1 215 ? 24.870 -1.228 -34.093 1.00 10.27 236 SER A CA 1
ATOM 1615 C C . SER A 1 215 ? 24.301 -2.285 -33.156 1.00 9.26 236 SER A C 1
ATOM 1616 O O . SER A 1 215 ? 23.950 -3.398 -33.588 1.00 10.14 236 SER A O 1
ATOM 1619 N N . ALA A 1 216 ? 24.256 -1.961 -31.884 1.00 9.35 237 ALA A N 1
ATOM 1620 C CA . ALA A 1 216 ? 23.691 -2.921 -30.899 1.00 10.09 237 ALA A CA 1
ATOM 1621 C C . ALA A 1 216 ? 22.232 -3.189 -31.162 1.00 8.70 237 ALA A C 1
ATOM 1622 O O . ALA A 1 216 ? 21.756 -4.294 -30.952 1.00 9.13 237 ALA A O 1
ATOM 1624 N N . ILE A 1 217 ? 21.470 -2.171 -31.621 1.00 8.69 238 ILE A N 1
ATOM 1625 C CA . ILE A 1 217 ? 20.060 -2.349 -31.927 1.00 8.69 238 ILE A CA 1
ATOM 1626 C C . ILE A 1 217 ? 19.924 -3.306 -33.099 1.00 8.86 238 ILE A C 1
ATOM 1627 O O . ILE A 1 217 ? 19.070 -4.191 -33.077 1.00 9.25 238 ILE A O 1
ATOM 1632 N N . ALA A 1 218 ? 20.764 -3.190 -34.127 1.00 9.09 239 ALA A N 1
ATOM 1633 C CA . ALA A 1 218 ? 20.678 -4.107 -35.255 1.00 9.87 239 ALA A CA 1
ATOM 1634 C C . ALA A 1 218 ? 21.055 -5.513 -34.822 1.00 9.67 239 ALA A C 1
ATOM 1635 O O . ALA A 1 218 ? 20.426 -6.497 -35.278 1.00 10.07 239 ALA A O 1
ATOM 1637 N N . SER A 1 219 ? 22.056 -5.686 -33.956 1.00 9.65 240 SER A N 1
ATOM 1638 C CA . SER A 1 219 ? 22.387 -7.002 -33.435 1.00 9.89 240 SER A CA 1
ATOM 1639 C C . SER A 1 219 ? 21.218 -7.602 -32.666 1.00 9.31 240 SER A C 1
ATOM 1640 O O . SER A 1 219 ? 20.881 -8.791 -32.814 1.00 10.03 240 SER A O 1
ATOM 1643 N N . ALA A 1 220 ? 20.569 -6.801 -31.833 1.00 9.06 241 ALA A N 1
ATOM 1644 C CA . ALA A 1 220 ? 19.385 -7.258 -31.089 1.00 8.92 241 ALA A CA 1
ATOM 1645 C C . ALA A 1 220 ? 18.281 -7.609 -32.021 1.00 8.52 241 ALA A C 1
ATOM 1646 O O . ALA A 1 220 ? 17.559 -8.603 -31.815 1.00 9.24 241 ALA A O 1
ATOM 1648 N N . ALA A 1 221 ? 18.030 -6.815 -33.048 1.00 9.06 242 ALA A N 1
ATOM 1649 C CA . ALA A 1 221 ? 16.918 -7.095 -33.938 1.00 9.34 242 ALA A CA 1
ATOM 1650 C C . ALA A 1 221 ? 17.079 -8.437 -34.623 1.00 9.42 242 ALA A C 1
ATOM 1651 O O . ALA A 1 221 ? 16.093 -9.156 -34.871 1.00 10.32 242 ALA A O 1
ATOM 1653 N N . ARG A 1 222 ? 18.350 -8.778 -34.943 1.00 9.08 243 ARG A N 1
ATOM 1654 C CA . ARG A 1 222 ? 18.651 -10.102 -35.497 1.00 10.93 243 ARG A CA 1
ATOM 1655 C C . ARG A 1 222 ? 18.389 -11.286 -34.596 1.00 10.25 243 ARG A C 1
ATOM 1656 O O . ARG A 1 222 ? 18.413 -12.415 -35.062 1.00 12.19 243 ARG A O 1
ATOM 1664 N N . THR A 1 223 ? 18.155 -11.068 -33.327 1.00 9.94 244 THR A N 1
ATOM 1665 C CA . THR A 1 223 ? 17.800 -12.153 -32.410 1.00 10.29 244 THR A CA 1
ATOM 1666 C C . THR A 1 223 ? 16.304 -12.446 -32.343 1.00 10.42 244 THR A C 1
ATOM 1667 O O . THR A 1 223 ? 15.886 -13.424 -31.697 1.00 11.64 244 THR A O 1
ATOM 1671 N N . LEU A 1 224 ? 15.503 -11.582 -32.941 1.00 10.38 245 LEU A N 1
ATOM 1672 C CA . LEU A 1 224 ? 14.046 -11.679 -32.714 1.00 11.31 245 LEU A CA 1
ATOM 1673 C C . LEU A 1 224 ? 13.305 -12.485 -33.732 1.00 13.46 245 LEU A C 1
ATOM 1674 O O . LEU A 1 224 ? 13.783 -12.653 -34.866 1.00 16.19 245 LEU A O 1
ATOM 1680 N N . VAL B 1 1 ? 8.520 5.800 -0.710 1.00 11.53 16 VAL B N 1
ATOM 1681 C CA . VAL B 1 1 ? 7.791 6.241 0.498 1.00 10.67 16 VAL B CA 1
ATOM 1682 C C . VAL B 1 1 ? 8.411 7.542 0.997 1.00 12.25 16 VAL B C 1
ATOM 1683 O O . VAL B 1 1 ? 9.630 7.603 1.223 1.00 14.20 16 VAL B O 1
ATOM 1687 N N . VAL B 1 2 ? 7.570 8.562 1.106 1.00 11.85 17 VAL B N 1
ATOM 1688 C CA . VAL B 1 2 ? 7.924 9.840 1.716 1.00 11.97 17 VAL B CA 1
ATOM 1689 C C . VAL B 1 2 ? 7.708 9.752 3.225 1.00 12.84 17 VAL B C 1
ATOM 1690 O O . VAL B 1 2 ? 6.680 9.197 3.655 1.00 13.27 17 VAL B O 1
ATOM 1694 N N . GLY B 1 3 ? 8.626 10.229 4.049 1.00 13.79 18 GLY B N 1
ATOM 1695 C CA . GLY B 1 3 ? 8.411 10.154 5.489 1.00 15.93 18 GLY B CA 1
ATOM 1696 C C . GLY B 1 3 ? 8.568 8.739 6.022 1.00 16.84 18 GLY B C 1
ATOM 1697 O O . GLY B 1 3 ? 8.014 8.475 7.122 1.00 21.48 18 GLY B O 1
ATOM 1698 N N . GLY B 1 4 ? 9.263 7.894 5.292 1.00 17.79 19 GLY B N 1
ATOM 1699 C CA . GLY B 1 4 ? 9.425 6.527 5.721 1.00 18.88 19 GLY B CA 1
ATOM 1700 C C . GLY B 1 4 ? 10.598 6.301 6.627 1.00 17.12 19 GLY B C 1
ATOM 1701 O O . GLY B 1 4 ? 11.495 7.120 6.804 1.00 24.39 19 GLY B O 1
ATOM 1702 N N . THR B 1 5 ? 10.640 5.104 7.195 1.00 14.25 20 THR B N 1
ATOM 1703 C CA . THR B 1 5 ? 11.824 4.666 7.906 1.00 14.94 20 THR B CA 1
ATOM 1704 C C . THR B 1 5 ? 12.167 3.278 7.398 1.00 12.57 20 THR B C 1
ATOM 1705 O O . THR B 1 5 ? 11.379 2.610 6.717 1.00 12.15 20 THR B O 1
ATOM 1709 N N . ARG B 1 6 ? 13.429 2.892 7.567 1.00 13.78 21 ARG B N 1
ATOM 1710 C CA . ARG B 1 6 ? 13.849 1.621 7.028 1.00 12.59 21 ARG B CA 1
ATOM 1711 C C . ARG B 1 6 ? 13.093 0.451 7.706 1.00 12.54 21 ARG B C 1
ATOM 1712 O O . ARG B 1 6 ? 13.015 0.315 8.925 1.00 15.45 21 ARG B O 1
ATOM 1720 N N . ALA B 1 7 ? 12.574 -0.447 6.878 1.00 11.25 22 ALA B N 1
ATOM 1721 C CA . ALA B 1 7 ? 12.014 -1.689 7.348 1.00 11.31 22 ALA B CA 1
ATOM 1722 C C . ALA B 1 7 ? 13.163 -2.633 7.728 1.00 11.51 22 ALA B C 1
ATOM 1723 O O . ALA B 1 7 ? 14.197 -2.684 7.048 1.00 12.89 22 ALA B O 1
ATOM 1725 N N . ALA B 1 8 ? 13.009 -3.377 8.806 1.00 11.40 23 ALA B N 1
ATOM 1726 C CA . ALA B 1 8 ? 14.028 -4.319 9.211 1.00 11.81 23 ALA B CA 1
ATOM 1727 C C . ALA B 1 8 ? 13.996 -5.547 8.284 1.00 10.28 23 ALA B C 1
ATOM 1728 O O . ALA B 1 8 ? 12.943 -5.929 7.779 1.00 10.59 23 ALA B O 1
ATOM 1730 N N . GLN B 1 9 ? 15.160 -6.166 8.095 1.00 10.79 24 GLN B N 1
ATOM 1731 C CA . GLN B 1 9 ? 15.198 -7.431 7.432 1.00 10.70 24 GLN B CA 1
ATOM 1732 C C . GLN B 1 9 ? 14.294 -8.415 8.179 1.00 11.18 24 GLN B C 1
ATOM 1733 O O . GLN B 1 9 ? 14.405 -8.538 9.417 1.00 12.76 24 GLN B O 1
ATOM 1739 N N . GLY B 1 10 ? 13.379 -9.046 7.448 1.00 11.10 25 GLY B N 1
ATOM 1740 C CA . GLY B 1 10 ? 12.442 -9.954 8.012 1.00 12.00 25 GLY B CA 1
ATOM 1741 C C . GLY B 1 10 ? 11.141 -9.365 8.483 1.00 11.76 25 GLY B C 1
ATOM 1742 O O . GLY B 1 10 ? 10.208 -10.095 8.894 1.00 13.50 25 GLY B O 1
ATOM 1743 N N . GLU B 1 11 ? 10.994 -8.037 8.526 1.00 10.61 26 GLU B N 1
ATOM 1744 C CA . GLU B 1 11 ? 9.800 -7.417 9.078 1.00 11.10 26 GLU B CA 1
ATOM 1745 C C . GLU B 1 11 ? 8.577 -7.722 8.239 1.00 10.33 26 GLU B C 1
ATOM 1746 O O . GLU B 1 11 ? 7.528 -8.034 8.794 1.00 11.63 26 GLU B O 1
ATOM 1752 N N . PHE B 1 12 ? 8.683 -7.581 6.931 1.00 9.72 27 PHE B N 1
ATOM 1753 C CA . PHE B 1 12 ? 7.558 -7.785 6.008 1.00 8.94 27 PHE B CA 1
ATOM 1754 C C . PHE B 1 12 ? 7.989 -8.765 4.950 1.00 9.20 27 PHE B C 1
ATOM 1755 O O . PHE B 1 12 ? 8.402 -8.382 3.834 1.00 9.47 27 PHE B O 1
ATOM 1763 N N . PRO B 1 13 ? 7.978 -10.058 5.250 1.00 9.43 28 PRO B N 1
ATOM 1764 C CA . PRO B 1 13 ? 8.574 -11.041 4.348 1.00 10.04 28 PRO B CA 1
ATOM 1765 C C . PRO B 1 13 ? 7.898 -11.138 2.996 1.00 8.56 28 PRO B C 1
ATOM 1766 O O . PRO B 1 13 ? 8.493 -11.656 2.038 1.00 9.29 28 PRO B O 1
ATOM 1770 N N . PHE B 1 14 ? 6.658 -10.725 2.905 1.00 8.48 29 PHE B N 1
ATOM 1771 C CA . PHE B 1 14 ? 5.839 -10.776 1.693 1.00 8.42 29 PHE B CA 1
ATOM 1772 C C . PHE B 1 14 ? 6.175 -9.692 0.677 1.00 7.99 2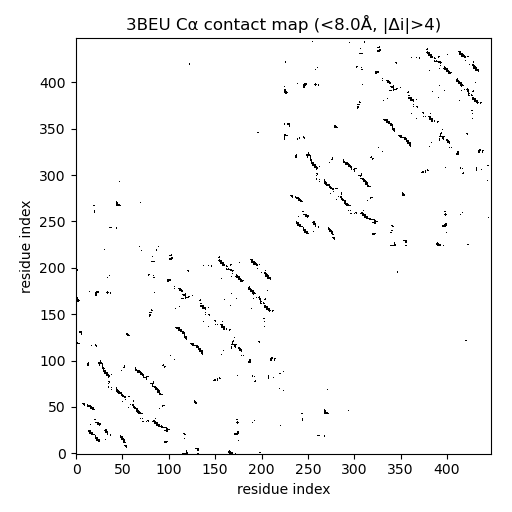9 PHE B C 1
ATOM 1773 O O . PHE B 1 14 ? 5.575 -9.698 -0.411 1.00 9.01 29 PHE B O 1
ATOM 1781 N N . MET B 1 15 ? 7.030 -8.719 0.987 1.00 7.62 30 MET B N 1
ATOM 1782 C CA . MET B 1 15 ? 7.319 -7.675 0.038 1.00 8.12 30 MET B CA 1
ATOM 1783 C C . MET B 1 15 ? 8.151 -8.207 -1.106 1.00 8.22 30 MET B C 1
ATOM 1784 O O . MET B 1 15 ? 9.131 -8.937 -0.907 1.00 8.94 30 MET B O 1
ATOM 1789 N N . VAL B 1 16 ? 7.840 -7.779 -2.325 1.00 8.02 31 VAL B N 1
ATOM 1790 C CA . VAL B 1 16 ? 8.550 -8.145 -3.536 1.00 8.15 31 VAL B CA 1
ATOM 1791 C C . VAL B 1 16 ? 8.843 -6.886 -4.341 1.00 7.31 31 VAL B C 1
ATOM 1792 O O . VAL B 1 16 ? 7.964 -6.034 -4.472 1.00 8.65 31 VAL B O 1
ATOM 1796 N N . ARG B 1 17 ? 10.039 -6.807 -4.898 1.00 7.60 32 ARG B N 1
ATOM 1797 C CA . ARG B 1 17 ? 10.384 -5.777 -5.883 1.00 7.63 32 ARG B CA 1
ATOM 1798 C C . ARG B 1 17 ? 10.276 -6.382 -7.282 1.00 7.69 32 ARG B C 1
ATOM 1799 O O . ARG B 1 17 ? 10.643 -7.546 -7.498 1.00 9.59 32 ARG B O 1
ATOM 1807 N N . LEU B 1 18 ? 9.779 -5.611 -8.252 1.00 7.56 33 LEU B N 1
ATOM 1808 C CA . LEU B 1 18 ? 9.623 -6.048 -9.617 1.00 8.30 33 LEU B CA 1
ATOM 1809 C C . LEU B 1 18 ? 10.459 -5.175 -10.560 1.00 7.77 33 LEU B C 1
ATOM 1810 O O . LEU B 1 18 ? 10.572 -3.951 -10.338 1.00 8.64 33 LEU B O 1
ATOM 1815 N N . SER B 1 19 ? 11.020 -5.775 -11.594 1.00 8.11 34 SER B N 1
ATOM 1816 C CA . SER B 1 19 ? 12.077 -5.137 -12.407 1.00 8.13 34 SER B CA 1
ATOM 1817 C C . SER B 1 19 ? 11.599 -4.022 -13.329 1.00 8.65 34 SER B C 1
ATOM 1818 O O . SER B 1 19 ? 12.478 -3.378 -13.905 1.00 11.05 34 SER B O 1
ATOM 1821 N N . MET B 1 20 ? 10.325 -3.766 -13.475 1.00 8.47 35 MET B N 1
ATOM 1822 C CA . MET B 1 20 ? 9.870 -2.511 -14.122 1.00 8.98 35 MET B CA 1
ATOM 1823 C C . MET B 1 20 ? 9.882 -1.344 -13.160 1.00 9.06 35 MET B C 1
ATOM 1824 O O . MET B 1 20 ? 9.565 -0.231 -13.587 1.00 11.14 35 MET B O 1
ATOM 1829 N N . GLY B 1 21 ? 10.237 -1.520 -11.893 1.00 8.83 41 GLY B N 1
ATOM 1830 C CA . GLY B 1 21 ? 10.269 -0.493 -10.925 1.00 9.67 41 GLY B CA 1
ATOM 1831 C C . GLY B 1 21 ? 9.010 -0.312 -10.112 1.00 9.90 41 GLY B C 1
ATOM 1832 O O . GLY B 1 21 ? 8.679 0.799 -9.727 1.00 14.70 41 GLY B O 1
ATOM 1833 N N . CYS B 1 22 ? 8.346 -1.401 -9.791 1.00 9.65 42 CYS B N 1
ATOM 1834 C CA . CYS B 1 22 ? 7.146 -1.451 -8.944 1.00 9.15 42 CYS B CA 1
ATOM 1835 C C . CYS B 1 22 ? 7.410 -2.366 -7.766 1.00 8.31 42 CYS B C 1
ATOM 1836 O O . CYS B 1 22 ? 8.342 -3.174 -7.759 1.00 9.51 42 CYS B O 1
ATOM 1839 N N . GLY B 1 23 ? 6.539 -2.242 -6.769 1.00 7.95 43 GLY B N 1
ATOM 1840 C CA . GLY B 1 23 ? 6.419 -3.179 -5.699 1.00 8.34 43 GLY B CA 1
ATOM 1841 C C . GLY B 1 23 ? 5.378 -4.236 -6.014 1.00 7.71 43 GLY B C 1
ATOM 1842 O O . GLY B 1 23 ? 4.625 -4.182 -6.999 1.00 8.11 43 GLY B O 1
ATOM 1843 N N . GLY B 1 24 ? 5.269 -5.202 -5.104 1.00 8.06 44 GLY B N 1
ATOM 1844 C CA . GLY B 1 24 ? 4.286 -6.247 -5.163 1.00 8.22 44 GLY B CA 1
ATOM 1845 C C . GLY B 1 24 ? 4.244 -6.970 -3.803 1.00 8.00 44 GLY B C 1
ATOM 1846 O O . GLY B 1 24 ? 5.087 -6.772 -2.940 1.00 8.12 44 GLY B O 1
ATOM 1847 N N . ALA B 1 25 ? 3.211 -7.804 -3.671 1.00 7.94 45 ALA B N 1
ATOM 1848 C CA . ALA B 1 25 ? 3.047 -8.643 -2.480 1.00 8.26 45 ALA B CA 1
ATOM 1849 C C . ALA B 1 25 ? 3.084 -10.106 -2.919 1.00 7.34 45 ALA B C 1
ATOM 1850 O O . ALA B 1 25 ? 2.569 -10.479 -3.985 1.00 7.92 45 ALA B O 1
ATOM 1852 N N . LEU B 1 26 ? 3.674 -10.946 -2.097 1.00 8.01 46 LEU B N 1
ATOM 1853 C CA . LEU B 1 26 ? 3.712 -12.374 -2.324 1.00 8.10 46 LEU B CA 1
ATOM 1854 C C . LEU B 1 26 ? 2.347 -12.935 -1.965 1.00 8.00 46 LEU B C 1
ATOM 1855 O O . LEU B 1 26 ? 2.044 -13.205 -0.781 1.00 9.34 46 LEU B O 1
ATOM 1860 N N . TYR B 1 27 ? 1.515 -13.083 -2.952 1.00 8.68 47 TYR B N 1
ATOM 1861 C CA . TYR B 1 27 ? 0.119 -13.522 -2.853 1.00 8.33 47 TYR B CA 1
ATOM 1862 C C . TYR B 1 27 ? 0.079 -15.029 -2.701 1.00 8.49 47 TYR B C 1
ATOM 1863 O O . TYR B 1 27 ? -0.702 -15.596 -1.896 1.00 8.78 47 TYR B O 1
ATOM 1872 N N . ALA B 1 28 ? 0.854 -15.735 -3.492 1.00 8.57 48 ALA B N 1
ATOM 1873 C CA . ALA B 1 28 ? 1.187 -17.137 -3.337 1.00 8.62 48 ALA B CA 1
ATOM 1874 C C . ALA B 1 28 ? 2.704 -17.183 -3.436 1.00 8.50 48 ALA B C 1
ATOM 1875 O O . ALA B 1 28 ? 3.336 -16.240 -3.920 1.00 8.39 48 ALA B O 1
ATOM 1877 N N . GLN B 1 29 ? 3.340 -18.300 -3.028 1.00 8.82 49 GLN B N 1
ATOM 1878 C CA . GLN B 1 29 ? 4.795 -18.301 -3.142 1.00 8.99 49 GLN B CA 1
ATOM 1879 C C . GLN B 1 29 ? 5.306 -18.113 -4.556 1.00 8.77 49 GLN B C 1
ATOM 1880 O O . GLN B 1 29 ? 6.448 -17.643 -4.743 1.00 9.65 49 GLN B O 1
ATOM 1886 N N . ASP B 1 30 ? 4.496 -18.464 -5.564 1.00 8.64 50 ASP B N 1
ATOM 1887 C CA . ASP B 1 30 ? 4.853 -18.218 -6.960 1.00 9.28 50 ASP B CA 1
ATOM 1888 C C . ASP B 1 30 ? 3.891 -17.269 -7.664 1.00 7.85 50 ASP B C 1
ATOM 1889 O O . ASP B 1 30 ? 3.828 -17.321 -8.897 1.00 8.67 50 ASP B O 1
ATOM 1894 N N . ILE B 1 31 ? 3.195 -16.409 -6.931 1.00 7.99 51 ILE B N 1
ATOM 1895 C CA . ILE B 1 31 ? 2.316 -15.435 -7.568 1.00 7.98 51 ILE B CA 1
ATOM 1896 C C . ILE B 1 31 ? 2.474 -14.103 -6.823 1.00 7.79 51 ILE B C 1
ATOM 1897 O O . ILE B 1 31 ? 2.256 -14.003 -5.607 1.00 8.59 51 ILE B O 1
ATOM 1902 N N . VAL B 1 32 ? 2.848 -13.060 -7.577 1.00 7.80 52 VAL B N 1
ATOM 1903 C CA . VAL B 1 32 ? 2.948 -11.695 -7.035 1.00 7.64 52 VAL B CA 1
ATOM 1904 C C . VAL B 1 32 ? 1.662 -10.933 -7.392 1.00 7.56 52 VAL B C 1
ATOM 1905 O O . VAL B 1 32 ? 1.253 -10.912 -8.570 1.00 8.50 52 VAL B O 1
ATOM 1909 N N . LEU B 1 33 ? 1.037 -10.322 -6.416 1.00 7.49 53 LEU B N 1
ATOM 1910 C CA . LEU B 1 33 ? -0.059 -9.370 -6.636 1.00 7.72 53 LEU B CA 1
ATOM 1911 C C . LEU B 1 33 ? 0.535 -7.965 -6.718 1.00 7.11 53 LEU B C 1
ATOM 1912 O O . LEU B 1 33 ? 1.274 -7.547 -5.807 1.00 7.94 53 LEU B O 1
ATOM 1917 N N . THR B 1 34 ? 0.246 -7.277 -7.789 1.00 7.81 54 THR B N 1
ATOM 1918 C CA . THR B 1 34 ? 0.759 -5.930 -8.035 1.00 7.80 54 THR B CA 1
ATOM 1919 C C . THR B 1 34 ? -0.363 -5.094 -8.659 1.00 7.33 54 THR B C 1
ATOM 1920 O O . THR B 1 34 ? -1.518 -5.487 -8.677 1.00 7.55 54 THR B O 1
ATOM 1924 N N . ALA B 1 35 ? 0.008 -3.907 -9.159 1.00 8.12 55 ALA B N 1
ATOM 1925 C CA . ALA B 1 35 ? -0.933 -3.027 -9.839 1.00 7.87 55 ALA B CA 1
ATOM 1926 C C . ALA B 1 35 ? -1.028 -3.390 -11.304 1.00 8.16 55 ALA B C 1
ATOM 1927 O O . ALA B 1 35 ? -0.020 -3.724 -11.948 1.00 8.80 55 ALA B O 1
ATOM 1929 N N . ALA B 1 36 ? -2.233 -3.273 -11.869 1.00 8.16 56 ALA B N 1
ATOM 1930 C CA . ALA B 1 36 ? -2.400 -3.370 -13.308 1.00 8.45 56 ALA B CA 1
ATOM 1931 C C . ALA B 1 36 ? -1.505 -2.426 -14.082 1.00 8.30 56 ALA B C 1
ATOM 1932 O O . ALA B 1 36 ? -0.998 -2.786 -15.161 1.00 8.80 56 ALA B O 1
ATOM 1934 N N . HIS B 1 37 ? -1.311 -1.202 -13.575 1.00 8.43 57 HIS B N 1
ATOM 1935 C CA . HIS B 1 37 ? -0.557 -0.218 -14.342 1.00 8.67 57 HIS B CA 1
ATOM 1936 C C . HIS B 1 37 ? 0.931 -0.509 -14.344 1.00 8.75 57 HIS B C 1
ATOM 1937 O O . HIS B 1 37 ? 1.694 0.156 -15.044 1.00 10.07 57 HIS B O 1
ATOM 1944 N N . CYS B 1 38 ? 1.386 -1.509 -13.533 1.00 8.25 58 CYS B N 1
ATOM 1945 C CA . CYS B 1 38 ? 2.760 -1.953 -13.568 1.00 9.14 58 CYS B CA 1
ATOM 1946 C C . CYS B 1 38 ? 3.034 -3.015 -14.633 1.00 8.70 58 CYS B C 1
ATOM 1947 O O . CYS B 1 38 ? 4.202 -3.380 -14.797 1.00 9.77 58 CYS B O 1
ATOM 1950 N N . VAL B 1 39 ? 2.002 -3.512 -15.334 1.00 8.97 59 VAL B N 1
ATOM 1951 C CA . VAL B 1 39 ? 2.179 -4.482 -16.369 1.00 8.52 59 VAL B CA 1
ATOM 1952 C C . VAL B 1 39 ? 1.528 -3.976 -17.658 1.00 8.42 59 VAL B C 1
ATOM 1953 O O . VAL B 1 39 ? 0.895 -2.936 -17.694 1.00 10.43 59 VAL B O 1
ATOM 1957 N N . SER B 1 40 ? 1.710 -4.710 -18.762 1.00 8.61 60 SER B N 1
ATOM 1958 C CA . SER B 1 40 ? 1.299 -4.261 -20.048 1.00 8.95 60 SER B CA 1
ATOM 1959 C C . SER B 1 40 ? -0.066 -4.809 -20.505 1.00 7.90 60 SER B C 1
ATOM 1960 O O . SER B 1 40 ? -0.666 -4.312 -21.459 1.00 8.92 60 SER B O 1
ATOM 1963 N N . GLY B 1 41 A -0.510 -5.876 -19.838 1.00 8.57 60 GLY B N 1
ATOM 1964 C CA . GLY B 1 41 A -1.621 -6.670 -20.262 1.00 8.88 60 GLY B CA 1
ATOM 1965 C C . GLY B 1 41 A -1.462 -8.053 -19.743 1.00 8.61 60 GLY B C 1
ATOM 1966 O O . GLY B 1 41 A -0.736 -8.269 -18.758 1.00 10.37 60 GLY B O 1
ATOM 1967 N N . SER B 1 42 B -2.130 -8.995 -20.384 1.00 8.71 60 SER B N 1
ATOM 1968 C CA . SER B 1 42 B -2.124 -10.399 -19.976 1.00 8.33 60 SER B CA 1
ATOM 1969 C C . SER B 1 42 B -1.443 -11.258 -21.029 1.00 8.36 60 SER B C 1
ATOM 1970 O O . SER B 1 42 B -1.568 -11.005 -22.222 1.00 9.51 60 SER B O 1
ATOM 1973 N N . GLY B 1 43 C -0.678 -12.269 -20.580 1.00 9.33 60 GLY B N 1
ATOM 1974 C CA . GLY B 1 43 C -0.035 -13.146 -21.555 1.00 9.67 60 GLY B CA 1
ATOM 1975 C C . GLY B 1 43 C 1.144 -13.834 -20.880 1.00 8.73 60 GLY B C 1
ATOM 1976 O O . GLY B 1 43 C 1.354 -13.809 -19.687 1.00 11.36 60 GLY B O 1
ATOM 1977 N N . ASN B 1 44 D 1.908 -14.500 -21.703 1.00 8.06 60 ASN B N 1
ATOM 1978 C CA . ASN B 1 44 D 3.173 -15.060 -21.287 1.00 8.86 60 ASN B CA 1
ATOM 1979 C C . ASN B 1 44 D 4.153 -13.918 -21.060 1.00 8.17 60 ASN B C 1
ATOM 1980 O O . ASN B 1 44 D 4.101 -12.901 -21.762 1.00 8.92 60 ASN B O 1
ATOM 1985 N N . ASN B 1 45 ? 5.038 -14.035 -20.088 1.00 8.82 61 ASN B N 1
ATOM 1986 C CA . ASN B 1 45 ? 6.045 -12.993 -19.874 1.00 8.32 61 ASN B CA 1
ATOM 1987 C C . ASN B 1 45 ? 7.149 -13.601 -19.027 1.00 8.06 61 ASN B C 1
ATOM 1988 O O . ASN B 1 45 ? 6.891 -13.937 -17.859 1.00 8.88 61 ASN B O 1
ATOM 1993 N N . THR B 1 46 ? 8.330 -13.764 -19.606 1.00 7.99 62 THR B N 1
ATOM 1994 C CA . THR B 1 46 ? 9.499 -14.250 -18.872 1.00 8.62 62 THR B CA 1
ATOM 1995 C C . THR B 1 46 ? 10.500 -13.138 -18.660 1.00 9.08 62 THR B C 1
ATOM 1996 O O . THR B 1 46 ? 11.655 -13.411 -18.294 1.00 11.46 62 THR B O 1
ATOM 2000 N N . SER B 1 47 ? 10.077 -11.900 -18.859 1.00 8.98 63 SER B N 1
ATOM 2001 C CA . SER B 1 47 ? 10.987 -10.754 -18.799 1.00 9.04 63 SER B CA 1
ATOM 2002 C C . SER B 1 47 ? 11.018 -10.004 -17.484 1.00 9.25 63 SER B C 1
ATOM 2003 O O . SER B 1 47 ? 11.844 -9.098 -17.332 1.00 9.83 63 SER B O 1
ATOM 2006 N N . ILE B 1 48 ? 10.129 -10.349 -16.550 1.00 8.76 64 ILE B N 1
ATOM 2007 C CA . ILE B 1 48 ? 10.101 -9.684 -15.257 1.00 8.56 64 ILE B CA 1
ATOM 2008 C C . ILE B 1 48 ? 10.918 -10.446 -14.261 1.00 8.91 64 ILE B C 1
ATOM 2009 O O . ILE B 1 48 ? 10.790 -11.661 -14.147 1.00 10.25 64 ILE B O 1
ATOM 2014 N N . THR B 1 49 ? 11.772 -9.768 -13.501 1.00 9.12 65 THR B N 1
ATOM 2015 C CA . THR B 1 49 ? 12.468 -10.333 -12.385 1.00 8.98 65 THR B CA 1
ATOM 2016 C C . THR B 1 49 ? 11.831 -9.810 -11.099 1.00 8.72 65 THR B C 1
ATOM 2017 O O . THR B 1 49 ? 11.673 -8.595 -10.932 1.00 9.80 65 THR B O 1
ATOM 2021 N N . ALA B 1 50 ? 11.485 -10.733 -10.242 1.00 8.71 66 ALA B N 1
ATOM 2022 C CA . ALA B 1 50 ? 10.985 -10.470 -8.893 1.00 8.63 66 ALA B CA 1
ATOM 2023 C C . ALA B 1 50 ? 12.132 -10.690 -7.911 1.00 9.37 66 ALA B C 1
ATOM 2024 O O . ALA B 1 50 ? 12.801 -11.714 -8.003 1.00 11.41 66 ALA B O 1
ATOM 2026 N N . THR B 1 51 ? 12.337 -9.735 -7.023 1.00 8.60 67 THR B N 1
ATOM 2027 C CA . THR B 1 51 ? 13.342 -9.857 -5.974 1.00 9.10 67 THR B CA 1
ATOM 2028 C C . THR B 1 51 ? 12.637 -9.962 -4.646 1.00 8.74 67 THR B C 1
ATOM 2029 O O . THR B 1 51 ? 11.941 -9.036 -4.212 1.00 9.48 67 THR B O 1
ATOM 2033 N N . GLY B 1 52 ? 12.790 -11.133 -4.022 1.00 9.09 68 GLY B N 1
ATOM 2034 C CA . GLY B 1 52 ? 12.203 -11.459 -2.771 1.00 9.56 68 GLY B CA 1
ATOM 2035 C C . GLY B 1 52 ? 13.235 -11.706 -1.693 1.00 8.59 68 GLY B C 1
ATOM 2036 O O . GLY B 1 52 ? 14.448 -11.826 -1.952 1.00 9.83 68 GLY B O 1
ATOM 2037 N N . GLY B 1 53 ? 12.762 -11.824 -0.467 1.00 9.02 69 GLY B N 1
ATOM 2038 C CA . GLY B 1 53 ? 13.549 -12.290 0.639 1.00 9.56 69 GLY B CA 1
ATOM 2039 C C . GLY B 1 53 ? 14.330 -11.228 1.376 1.00 9.35 69 GLY B C 1
ATOM 2040 O O . GLY B 1 53 ? 14.827 -11.531 2.478 1.00 11.02 69 GLY B O 1
ATOM 2041 N N . VAL B 1 54 ? 14.472 -10.032 0.859 1.00 8.90 70 VAL B N 1
ATOM 2042 C CA . VAL B 1 54 ? 15.425 -9.052 1.363 1.00 8.96 70 VAL B CA 1
ATOM 2043 C C . VAL B 1 54 ? 14.920 -7.621 1.318 1.00 9.03 70 VAL B C 1
ATOM 2044 O O . VAL B 1 54 ? 14.263 -7.180 0.388 1.00 10.19 70 VAL B O 1
ATOM 2048 N N . VAL B 1 55 ? 15.305 -6.857 2.346 1.00 8.46 71 VAL B N 1
ATOM 2049 C CA . VAL B 1 55 ? 15.074 -5.421 2.329 1.00 8.55 71 VAL B CA 1
ATOM 2050 C C . VAL B 1 55 ? 16.078 -4.669 1.446 1.00 8.06 71 VAL B C 1
ATOM 2051 O O . VAL B 1 55 ? 15.751 -3.604 0.918 1.00 8.65 71 VAL B O 1
ATOM 2055 N N . ASP B 1 56 ? 17.290 -5.212 1.354 1.00 8.98 72 ASP B N 1
ATOM 2056 C CA . ASP B 1 56 ? 18.385 -4.649 0.541 1.00 9.15 72 ASP B CA 1
ATOM 2057 C C . ASP B 1 56 ? 18.370 -5.254 -0.821 1.00 8.96 72 ASP B C 1
ATOM 2058 O O . ASP B 1 56 ? 18.737 -6.438 -0.971 1.00 9.72 72 ASP B O 1
ATOM 2063 N N . LEU B 1 57 ? 17.986 -4.541 -1.858 1.00 9.42 73 LEU B N 1
ATOM 2064 C CA . LEU B 1 57 ? 17.922 -5.123 -3.210 1.00 10.26 73 LEU B CA 1
ATOM 2065 C C . LEU B 1 57 ? 19.254 -5.611 -3.751 1.00 10.70 73 LEU B C 1
ATOM 2066 O O . LEU B 1 57 ? 19.272 -6.424 -4.690 1.00 11.88 73 LEU B O 1
ATOM 2071 N N . GLN B 1 58 ? 20.358 -5.106 -3.191 1.00 10.41 75 GLN B N 1
ATOM 2072 C CA . GLN B 1 58 ? 21.691 -5.545 -3.594 1.00 10.76 75 GLN B CA 1
ATOM 2073 C C . GLN B 1 58 ? 22.232 -6.688 -2.751 1.00 10.81 75 GLN B C 1
ATOM 2074 O O . GLN B 1 58 ? 23.370 -7.116 -2.913 1.00 12.24 75 GLN B O 1
ATOM 2080 N N . SER B 1 59 ? 21.435 -7.232 -1.836 1.00 10.55 76 SER B N 1
ATOM 2081 C CA . SER B 1 59 ? 21.899 -8.267 -0.939 1.00 10.57 76 SER B CA 1
ATOM 2082 C C . SER B 1 59 ? 22.351 -9.493 -1.671 1.00 10.99 76 SER B C 1
ATOM 2083 O O . SER B 1 59 ? 21.703 -9.938 -2.626 1.00 12.19 76 SER B O 1
ATOM 2086 N N . SER B 1 60 ? 23.422 -10.100 -1.164 1.00 12.80 77 SER B N 1
ATOM 2087 C CA . SER B 1 60 ? 23.911 -11.381 -1.682 1.00 12.80 77 SER B CA 1
ATOM 2088 C C . SER B 1 60 ? 22.901 -12.496 -1.429 1.00 13.83 77 SER B C 1
ATOM 2089 O O . SER B 1 60 ? 22.971 -13.533 -2.052 1.00 16.48 77 SER B O 1
ATOM 2092 N N . SER B 1 61 ? 21.934 -12.293 -0.524 1.00 12.93 79 SER B N 1
ATOM 2093 C CA . SER B 1 61 ? 20.874 -13.229 -0.185 1.00 11.59 79 SER B CA 1
ATOM 2094 C C . SER B 1 61 ? 19.541 -13.017 -0.928 1.00 11.75 79 SER B C 1
ATOM 2095 O O . SER B 1 61 ? 18.579 -13.712 -0.683 1.00 13.05 79 SER B O 1
ATOM 2098 N N . ALA B 1 62 ? 19.496 -12.015 -1.803 1.00 11.01 80 ALA B N 1
ATOM 2099 C CA . ALA B 1 62 ? 18.287 -11.801 -2.549 1.00 10.71 80 ALA B CA 1
ATOM 2100 C C . ALA B 1 62 ? 17.865 -13.041 -3.338 1.00 11.17 80 ALA B C 1
ATOM 2101 O O . ALA B 1 62 ? 18.735 -13.730 -3.890 1.00 12.50 80 ALA B O 1
ATOM 2103 N N . VAL B 1 63 ? 16.560 -13.260 -3.436 1.00 10.65 81 VAL B N 1
ATOM 2104 C CA . VAL B 1 63 ? 15.997 -14.300 -4.233 1.00 10.84 81 VAL B CA 1
ATOM 2105 C C . VAL B 1 63 ? 15.470 -13.623 -5.502 1.00 9.95 81 VAL B C 1
ATOM 2106 O O . VAL B 1 63 ? 14.508 -12.881 -5.441 1.00 12.83 81 VAL B O 1
ATOM 2110 N N . LYS B 1 64 ? 16.102 -13.910 -6.632 1.00 10.03 82 LYS B N 1
ATOM 2111 C CA . LYS B 1 64 ? 15.713 -13.283 -7.889 1.00 10.34 82 LYS B CA 1
ATOM 2112 C C . LYS B 1 64 ? 15.111 -14.360 -8.787 1.00 10.25 82 LYS B C 1
ATOM 2113 O O . LYS B 1 64 ? 15.793 -15.302 -9.169 1.00 12.87 82 LYS B O 1
ATOM 2119 N N . VAL B 1 65 ? 13.854 -14.242 -9.096 1.00 9.66 83 VAL B N 1
ATOM 2120 C CA A VAL B 1 65 ? 13.080 -15.229 -9.825 0.54 8.79 83 VAL B CA 1
ATOM 2121 C CA B VAL B 1 65 ? 13.186 -15.259 -9.903 0.46 9.92 83 VAL B CA 1
ATOM 2122 C C . VAL B 1 65 ? 12.446 -14.558 -11.028 1.00 9.00 83 VAL B C 1
ATOM 2123 O O . VAL B 1 65 ? 11.921 -13.441 -10.919 1.00 11.83 83 VAL B O 1
ATOM 2130 N N . ARG B 1 66 ? 12.457 -15.255 -12.169 1.00 9.40 84 ARG B N 1
ATOM 2131 C CA . ARG B 1 66 ? 11.798 -14.720 -13.335 1.00 9.61 84 ARG B CA 1
ATOM 2132 C C . ARG B 1 66 ? 10.298 -15.088 -13.371 1.00 8.82 84 ARG B C 1
ATOM 2133 O O . ARG B 1 66 ? 9.842 -16.132 -12.893 1.00 10.07 84 ARG B O 1
ATOM 2141 N N . SER B 1 67 ? 9.521 -14.220 -14.002 1.00 9.04 85 SER B N 1
ATOM 2142 C CA . SER B 1 67 ? 8.142 -14.469 -14.284 1.00 8.58 85 SER B CA 1
ATOM 2143 C C . SER B 1 67 ? 7.963 -15.532 -15.376 1.00 8.26 85 SER B C 1
ATOM 2144 O O . SER B 1 67 ? 8.894 -15.828 -16.127 1.00 8.65 85 SER B O 1
ATOM 2147 N N . THR B 1 68 ? 6.745 -16.069 -15.444 1.00 8.49 86 THR B N 1
ATOM 2148 C CA . THR B 1 68 ? 6.309 -16.850 -16.571 1.00 8.78 86 THR B CA 1
ATOM 2149 C C . THR B 1 68 ? 5.061 -16.289 -17.245 1.00 8.33 86 THR B C 1
ATOM 2150 O O . THR B 1 68 ? 4.923 -16.445 -18.463 1.00 9.41 86 THR B O 1
ATOM 2154 N N . LYS B 1 69 ? 4.166 -15.653 -16.516 1.00 8.81 87 LYS B N 1
ATOM 2155 C CA . LYS B 1 69 ? 2.873 -15.208 -17.041 1.00 9.49 87 LYS B CA 1
ATOM 2156 C C . LYS B 1 69 ? 2.411 -14.008 -16.258 1.00 9.05 87 LYS B C 1
ATOM 2157 O O . LYS B 1 69 ? 2.759 -13.857 -15.098 1.00 10.11 87 LYS B O 1
ATOM 2163 N N . VAL B 1 70 ? 1.586 -13.188 -16.883 1.00 9.15 88 VAL B N 1
ATOM 2164 C CA A VAL B 1 70 ? 0.949 -12.044 -16.253 0.80 8.91 88 VAL B CA 1
ATOM 2165 C CA B VAL B 1 70 ? 0.941 -12.057 -16.237 0.20 7.34 88 VAL B CA 1
ATOM 2166 C C . VAL B 1 70 ? -0.549 -12.097 -16.565 1.00 8.21 88 VAL B C 1
ATOM 2167 O O . VAL B 1 70 ? -0.942 -12.439 -17.681 1.00 8.66 88 VAL B O 1
ATOM 2174 N N . LEU B 1 71 ? -1.353 -11.694 -15.606 1.00 8.66 89 LEU B N 1
ATOM 2175 C CA . LEU B 1 71 ? -2.783 -11.535 -15.780 1.00 8.88 89 LEU B CA 1
ATOM 2176 C C . LEU B 1 71 ? -3.111 -10.140 -15.228 1.00 8.66 89 LEU B C 1
ATOM 2177 O O . LEU B 1 71 ? -3.050 -9.913 -14.030 1.00 9.60 89 LEU B O 1
ATOM 2182 N N . GLN B 1 72 ? -3.495 -9.239 -16.115 1.00 8.67 90 GLN B N 1
ATOM 2183 C CA . GLN B 1 72 ? -3.913 -7.894 -15.772 1.00 8.79 90 GLN B CA 1
ATOM 2184 C C . GLN B 1 72 ? -5.424 -7.883 -15.578 1.00 8.93 90 GLN B C 1
ATOM 2185 O O . GLN B 1 72 ? -6.117 -8.493 -16.386 1.00 10.86 90 GLN B O 1
ATOM 2191 N N . ALA B 1 73 ? -5.933 -7.153 -14.613 1.00 9.07 91 ALA B N 1
ATOM 2192 C CA . ALA B 1 73 ? -7.363 -7.115 -14.338 1.00 9.97 91 ALA B CA 1
ATOM 2193 C C . ALA B 1 73 ? -8.153 -6.896 -15.627 1.00 11.51 91 ALA B C 1
ATOM 2194 O O . ALA B 1 73 ? -7.849 -5.951 -16.361 1.00 11.61 91 ALA B O 1
ATOM 2196 N N . PRO B 1 74 ? -9.081 -7.776 -15.944 1.00 13.75 92 PRO B N 1
ATOM 2197 C CA . PRO B 1 74 ? -9.851 -7.587 -17.183 1.00 19.05 92 PRO B CA 1
ATOM 2198 C C . PRO B 1 74 ? -10.544 -6.251 -17.141 1.00 23.98 92 PRO B C 1
ATOM 2199 O O . PRO B 1 74 ? -11.113 -5.814 -16.141 1.00 27.50 92 PRO B O 1
ATOM 2203 N N . GLY B 1 75 ? -10.468 -5.492 -18.257 1.00 26.84 93 GLY B N 1
ATOM 2204 C CA . GLY B 1 75 ? -11.205 -4.225 -18.206 1.00 34.70 93 GLY B CA 1
ATOM 2205 C C . GLY B 1 75 ? -10.457 -3.093 -17.535 1.00 36.70 93 GLY B C 1
ATOM 2206 O O . GLY B 1 75 ? -10.946 -1.962 -17.506 1.00 48.37 93 GLY B O 1
ATOM 2207 N N . PHE B 1 76 ? -9.276 -3.295 -16.959 1.00 30.97 94 PHE B N 1
ATOM 2208 C CA . PHE B 1 76 ? -8.447 -2.163 -16.552 1.00 22.66 94 PHE B CA 1
ATOM 2209 C C . PHE B 1 76 ? -8.249 -1.155 -17.683 1.00 25.62 94 PHE B C 1
ATOM 2210 O O . PHE B 1 76 ? -7.929 -1.572 -18.822 1.00 30.33 94 PHE B O 1
ATOM 2218 N N . THR B 1 77 ? -8.430 0.129 -17.393 1.00 24.95 95 THR B N 1
ATOM 2219 C CA . THR B 1 77 ? -8.176 1.179 -18.372 1.00 29.45 95 THR B CA 1
ATOM 2220 C C . THR B 1 77 ? -7.041 2.092 -17.921 1.00 30.48 95 THR B C 1
ATOM 2221 O O . THR B 1 77 ? -6.211 2.512 -18.728 1.00 36.49 95 THR B O 1
ATOM 2225 N N . LYS B 1 78 ? -7.011 2.396 -16.628 1.00 31.52 96 LYS B N 1
ATOM 2226 C CA . LYS B 1 78 ? -6.466 3.660 -16.150 1.00 36.85 96 LYS B CA 1
ATOM 2227 C C . LYS B 1 78 ? -6.540 3.754 -14.630 1.00 34.83 96 LYS B C 1
ATOM 2228 O O . LYS B 1 78 ? -7.612 3.613 -14.041 1.00 37.09 96 LYS B O 1
ATOM 2234 N N . GLU B 1 79 ? -5.394 3.993 -14.000 1.00 37.16 97 GLU B N 1
ATOM 2235 C CA . GLU B 1 79 ? -5.313 4.028 -12.544 1.00 28.73 97 GLU B CA 1
ATOM 2236 C C . GLU B 1 79 ? -6.502 4.770 -11.944 1.00 26.88 97 GLU B C 1
ATOM 2237 O O . GLU B 1 79 ? -7.294 4.193 -11.198 1.00 31.49 97 GLU B O 1
ATOM 2243 N N . THR B 1 80 ? -6.621 6.052 -12.273 1.00 31.46 98 THR B N 1
ATOM 2244 C CA . THR B 1 80 ? -7.753 6.856 -11.827 1.00 34.67 98 THR B CA 1
ATOM 2245 C C . THR B 1 80 ? -9.074 6.256 -12.295 1.00 35.96 98 THR B C 1
ATOM 2246 O O . THR B 1 80 ? -10.147 6.776 -11.987 1.00 42.81 98 THR B O 1
ATOM 2250 N N . TYR B 1 81 ? -8.989 5.158 -13.039 1.00 32.76 99 TYR B N 1
ATOM 2251 C CA . TYR B 1 81 ? -10.155 4.594 -13.709 1.00 32.26 99 TYR B CA 1
ATOM 2252 C C . TYR B 1 81 ? -10.429 3.171 -13.236 1.00 28.38 99 TYR B C 1
ATOM 2253 O O . TYR B 1 81 ? -11.350 2.512 -13.719 1.00 30.68 99 TYR B O 1
ATOM 2262 N N . GLY B 1 82 ? -9.623 2.702 -12.289 1.00 20.28 100 GLY B N 1
ATOM 2263 C CA . GLY B 1 82 ? -10.025 1.633 -11.416 1.00 14.35 100 GLY B CA 1
ATOM 2264 C C . GLY B 1 82 ? -9.532 0.265 -11.931 1.00 15.11 100 GLY B C 1
ATOM 2265 O O . GLY B 1 82 ? -8.972 0.051 -12.973 1.00 20.13 100 GLY B O 1
ATOM 2266 N N . LYS B 1 83 ? -9.828 -0.704 -11.104 1.00 12.32 101 LYS B N 1
ATOM 2267 C CA . LYS B 1 83 ? -9.451 -2.098 -11.279 1.00 14.18 101 LYS B CA 1
ATOM 2268 C C . LYS B 1 83 ? -7.932 -2.240 -11.404 1.00 10.32 101 LYS B C 1
ATOM 2269 O O . LYS B 1 83 ? -7.430 -3.034 -12.201 1.00 10.73 101 LYS B O 1
ATOM 2275 N N . ASP B 1 84 ? -7.204 -1.529 -10.538 1.00 9.60 102 ASP B N 1
ATOM 2276 C CA . ASP B 1 84 ? -5.752 -1.475 -10.687 1.00 9.42 102 ASP B CA 1
ATOM 2277 C C . ASP B 1 84 ? -5.084 -2.648 -9.951 1.00 8.30 102 ASP B C 1
ATOM 2278 O O . ASP B 1 84 ? -4.431 -2.481 -8.923 1.00 9.29 102 ASP B O 1
ATOM 2283 N N . TRP B 1 85 ? -5.206 -3.843 -10.506 1.00 8.50 103 TRP B N 1
ATOM 2284 C CA . TRP B 1 85 ? -4.581 -5.052 -9.979 1.00 8.67 103 TRP B CA 1
ATOM 2285 C C . TRP B 1 85 ? -4.108 -5.955 -11.091 1.00 8.05 103 TRP B C 1
ATOM 2286 O O . TRP B 1 85 ? -4.632 -5.948 -12.199 1.00 8.35 103 TRP B O 1
ATOM 2297 N N . ALA B 1 86 ? -3.065 -6.732 -10.777 1.00 8.13 104 ALA B N 1
ATOM 2298 C CA . ALA B 1 86 ? -2.531 -7.727 -11.698 1.00 7.72 104 ALA B CA 1
ATOM 2299 C C . ALA B 1 86 ? -1.823 -8.807 -10.901 1.00 7.40 104 ALA B C 1
ATOM 2300 O O . ALA B 1 86 ? -1.351 -8.572 -9.793 1.00 8.05 104 ALA B O 1
ATOM 2302 N N . LEU B 1 87 ? -1.728 -9.999 -11.517 1.00 8.06 105 LEU B N 1
ATOM 2303 C CA . LEU B 1 87 ? -0.970 -11.120 -10.977 1.00 7.59 105 LEU B CA 1
ATOM 2304 C C . LEU B 1 87 ? 0.175 -11.464 -11.887 1.00 7.87 105 LEU B C 1
ATOM 2305 O O . LEU B 1 87 ? 0.038 -11.462 -13.125 1.00 8.67 105 LEU B O 1
ATOM 2310 N N . ILE B 1 88 ? 1.311 -11.828 -11.302 1.00 7.94 106 ILE B N 1
ATOM 2311 C CA . ILE B 1 88 ? 2.484 -12.280 -12.020 1.00 7.76 106 ILE B CA 1
ATOM 2312 C C . ILE B 1 88 ? 2.834 -13.645 -11.489 1.00 7.83 106 ILE B C 1
ATOM 2313 O O . ILE B 1 88 ? 3.150 -13.799 -10.314 1.00 8.55 106 ILE B O 1
ATOM 2318 N N . LYS B 1 89 ? 2.790 -14.659 -12.336 1.00 8.56 107 LYS B N 1
ATOM 2319 C CA . LYS B 1 89 ? 3.227 -16.008 -12.003 1.00 8.24 107 LYS B CA 1
ATOM 2320 C C . LYS B 1 89 ? 4.730 -16.086 -12.137 1.00 8.33 107 LYS B C 1
ATOM 2321 O O . LYS B 1 89 ? 5.301 -15.565 -13.119 1.00 8.95 107 LYS B O 1
ATOM 2327 N N . LEU B 1 90 ? 5.386 -16.742 -11.169 1.00 8.42 108 LEU B N 1
ATOM 2328 C CA . LEU B 1 90 ? 6.820 -16.892 -11.111 1.00 8.72 108 LEU B CA 1
ATOM 2329 C C . LEU B 1 90 ? 7.234 -18.321 -11.488 1.00 8.92 108 LEU B C 1
ATOM 2330 O O . LEU B 1 90 ? 6.520 -19.281 -11.209 1.00 9.72 108 LEU B O 1
ATOM 2335 N N . ALA B 1 91 ? 8.394 -18.446 -12.114 1.00 9.00 109 ALA B N 1
ATOM 2336 C CA . ALA B 1 91 ? 8.938 -19.755 -12.508 1.00 9.38 109 ALA B CA 1
ATOM 2337 C C . ALA B 1 91 ? 9.389 -20.588 -11.322 1.00 9.79 109 ALA B C 1
ATOM 2338 O O . ALA B 1 91 ? 9.485 -21.830 -11.463 1.00 11.79 109 ALA B O 1
ATOM 2340 N N . GLN B 1 92 ? 9.719 -19.983 -10.221 1.00 9.55 110 GLN B N 1
ATOM 2341 C CA . GLN B 1 92 ? 10.190 -20.622 -9.018 1.00 10.10 110 GLN B CA 1
ATOM 2342 C C . GLN B 1 92 ? 9.483 -19.935 -7.869 1.00 10.11 110 GLN B C 1
ATOM 2343 O O . GLN B 1 92 ? 9.223 -18.735 -7.914 1.00 12.31 110 GLN B O 1
ATOM 2349 N N . PRO B 1 93 ? 9.216 -20.642 -6.782 1.00 10.92 111 PRO B N 1
ATOM 2350 C CA . PRO B 1 93 ? 8.633 -20.002 -5.599 1.00 11.47 111 PRO B CA 1
ATOM 2351 C C . PRO B 1 93 ? 9.655 -19.192 -4.813 1.00 10.81 111 PRO B C 1
ATOM 2352 O O . PRO B 1 93 ? 10.849 -19.453 -4.830 1.00 14.26 111 PRO B O 1
ATOM 2356 N N . ILE B 1 94 ? 9.133 -18.221 -4.077 1.00 9.93 112 ILE B N 1
ATOM 2357 C CA . ILE B 1 94 ? 9.839 -17.495 -3.032 1.00 9.82 112 ILE B CA 1
ATOM 2358 C C . ILE B 1 94 ? 9.338 -18.069 -1.717 1.00 9.39 112 ILE B C 1
ATOM 2359 O O . ILE B 1 94 ? 8.147 -18.035 -1.443 1.00 9.90 112 ILE B O 1
ATOM 2364 N N . ASN B 1 95 ? 10.245 -18.669 -0.950 1.00 9.32 113 ASN B N 1
ATOM 2365 C CA . ASN B 1 95 ? 9.870 -19.320 0.297 1.00 9.06 113 ASN B CA 1
ATOM 2366 C C . ASN B 1 95 ? 9.792 -18.344 1.453 1.00 9.19 113 ASN B C 1
ATOM 2367 O O . ASN B 1 95 ? 10.681 -18.271 2.315 1.00 9.91 113 ASN B O 1
ATOM 2372 N N . GLN B 1 96 ? 8.727 -17.538 1.411 1.00 9.49 118 GLN B N 1
ATOM 2373 C CA . GLN B 1 96 ? 8.439 -16.566 2.442 1.00 9.57 118 GLN B CA 1
ATOM 2374 C C . GLN B 1 96 ? 6.964 -16.640 2.747 1.00 9.49 118 GLN B C 1
ATOM 2375 O O . GLN B 1 96 ? 6.164 -17.026 1.890 1.00 10.24 118 GLN B O 1
ATOM 2381 N N . PRO B 1 97 ? 6.546 -16.248 3.961 1.00 10.48 119 PRO B N 1
ATOM 2382 C CA . PRO B 1 97 ? 5.140 -16.141 4.255 1.00 10.69 119 PRO B CA 1
ATOM 2383 C C . PRO B 1 97 ? 4.441 -15.215 3.265 1.00 10.52 119 PRO B C 1
ATOM 2384 O O . PRO B 1 97 ? 4.896 -14.114 2.970 1.00 14.29 119 PRO B O 1
ATOM 2388 N N . THR B 1 98 ? 3.263 -15.656 2.837 1.00 9.80 120 THR B N 1
ATOM 2389 C CA . THR B 1 98 ? 2.453 -14.885 1.900 1.00 8.81 120 THR B CA 1
ATOM 2390 C C . THR B 1 98 ? 1.540 -13.923 2.645 1.00 8.74 120 THR B C 1
ATOM 2391 O O . THR B 1 98 ? 1.284 -14.081 3.841 1.00 11.46 120 THR B O 1
ATOM 2395 N N . LEU B 1 99 ? 1.061 -12.905 1.955 1.00 8.04 121 LEU B N 1
ATOM 2396 C CA . LEU B 1 99 ? 0.173 -11.900 2.524 1.00 7.69 121 LEU B CA 1
ATOM 2397 C C . LEU B 1 99 ? -1.264 -12.202 2.127 1.00 7.52 121 LEU B C 1
ATOM 2398 O O . LEU B 1 99 ? -1.634 -12.132 0.957 1.00 7.75 121 LEU B O 1
ATOM 2403 N N . LYS B 1 100 ? -2.096 -12.544 3.128 1.00 7.56 122 LYS B N 1
ATOM 2404 C CA . LYS B 1 100 ? -3.500 -12.808 2.917 1.00 7.60 122 LYS B CA 1
ATOM 2405 C C . LYS B 1 100 ? -4.196 -11.512 2.472 1.00 7.78 122 LYS B C 1
ATOM 2406 O O . LYS B 1 100 ? -3.909 -10.450 3.011 1.00 8.86 122 LYS B O 1
ATOM 2412 N N . ILE B 1 101 ? -5.136 -11.622 1.535 1.00 7.89 123 ILE B N 1
ATOM 2413 C CA . ILE B 1 101 ? -5.921 -10.458 1.112 1.00 8.22 123 ILE B CA 1
ATOM 2414 C C . ILE B 1 101 ? -7.263 -10.385 1.824 1.00 8.49 123 ILE B C 1
ATOM 2415 O O . ILE B 1 101 ? -7.877 -11.391 2.199 1.00 9.84 123 ILE B O 1
ATOM 2420 N N . ALA B 1 102 ? -7.732 -9.156 1.984 1.00 8.43 124 ALA B N 1
ATOM 2421 C CA . ALA B 1 102 ? -9.062 -8.937 2.534 1.00 8.65 124 ALA B CA 1
ATOM 2422 C C . ALA B 1 102 ? -10.150 -9.350 1.532 1.00 8.90 124 ALA B C 1
ATOM 2423 O O . ALA B 1 102 ? -10.092 -9.022 0.360 1.00 10.24 124 ALA B O 1
ATOM 2425 N N . THR B 1 103 ? -11.163 -10.062 2.024 1.00 9.62 125 THR B N 1
ATOM 2426 C CA . THR B 1 103 ? -12.336 -10.409 1.243 1.00 9.29 125 THR B CA 1
ATOM 2427 C C . THR B 1 103 ? -13.605 -9.674 1.705 1.00 9.53 125 THR B C 1
ATOM 2428 O O . THR B 1 103 ? -14.623 -9.737 1.018 1.00 11.02 125 THR B O 1
ATOM 2432 N N . THR B 1 104 ? -13.554 -9.016 2.850 1.00 11.78 128 THR B N 1
ATOM 2433 C CA . THR B 1 104 ? -14.617 -8.224 3.433 1.00 11.33 128 THR B CA 1
ATOM 2434 C C . THR B 1 104 ? -14.162 -6.797 3.635 1.00 10.25 128 THR B C 1
ATOM 2435 O O . THR B 1 104 ? -12.978 -6.499 3.492 1.00 10.79 128 THR B O 1
ATOM 2439 N N . THR B 1 105 ? -15.104 -5.964 4.031 1.00 10.11 129 THR B N 1
ATOM 2440 C CA . THR B 1 105 ? -14.743 -4.586 4.333 1.00 10.72 129 THR B CA 1
ATOM 2441 C C . THR B 1 105 ? -14.362 -4.342 5.786 1.00 10.03 129 THR B C 1
ATOM 2442 O O . THR B 1 105 ? -14.149 -3.178 6.151 1.00 11.45 129 THR B O 1
ATOM 2446 N N . ALA B 1 106 ? -14.249 -5.307 6.638 1.00 10.41 130 ALA B N 1
ATOM 2447 C CA . ALA B 1 106 ? -14.043 -5.274 8.053 1.00 11.35 130 ALA B CA 1
ATOM 2448 C C . ALA B 1 106 ? -12.777 -4.494 8.394 1.00 10.59 130 ALA B C 1
ATOM 2449 O O . ALA B 1 106 ? -12.744 -3.885 9.455 1.00 12.85 130 ALA B O 1
ATOM 2451 N N . TYR B 1 107 ? -11.760 -4.538 7.565 1.00 9.85 131 TYR B N 1
ATOM 2452 C CA . TYR B 1 107 ? -10.481 -3.935 7.863 1.00 10.38 131 TYR B CA 1
ATOM 2453 C C . TYR B 1 107 ? -10.220 -2.688 7.007 1.00 9.80 131 TYR B C 1
ATOM 2454 O O . TYR B 1 107 ? -9.108 -2.187 6.999 1.00 10.97 131 TYR B O 1
ATOM 2463 N N . ASN B 1 108 ? -11.229 -2.184 6.307 1.00 9.92 132 ASN B N 1
ATOM 2464 C CA . ASN B 1 108 ? -11.036 -1.022 5.442 1.00 10.82 132 ASN B CA 1
ATOM 2465 C C . ASN B 1 108 ? -11.222 0.270 6.253 1.00 11.35 132 ASN B C 1
ATOM 2466 O O . ASN B 1 108 ? -12.007 1.141 5.962 1.00 17.11 132 ASN B O 1
ATOM 2471 N N . GLN B 1 109 ? -10.486 0.383 7.332 1.00 11.06 133 GLN B N 1
ATOM 2472 C CA . GLN B 1 109 ? -10.532 1.456 8.273 1.00 13.40 133 GLN B CA 1
ATOM 2473 C C . GLN B 1 109 ? -9.317 1.381 9.167 1.00 11.41 133 GLN B C 1
ATOM 2474 O O . GLN B 1 109 ? -8.610 0.362 9.202 1.00 12.20 133 GLN B O 1
ATOM 2480 N N . GLY B 1 110 ? -9.053 2.436 9.930 1.00 13.02 134 GLY B N 1
ATOM 2481 C CA . GLY B 1 110 ? -7.955 2.430 10.867 1.00 13.47 134 GLY B CA 1
ATOM 2482 C C . GLY B 1 110 ? -6.645 2.904 10.270 1.00 12.46 134 GLY B C 1
ATOM 2483 O O . GLY B 1 110 ? -6.610 3.598 9.252 1.00 15.68 134 GLY B O 1
ATOM 2484 N N . THR B 1 111 ? -5.557 2.533 10.887 1.00 12.40 135 THR B N 1
ATOM 2485 C CA . THR B 1 111 ? -4.235 2.916 10.440 1.00 12.51 135 THR B CA 1
ATOM 2486 C C . THR B 1 111 ? -3.571 1.783 9.673 1.00 10.98 135 THR B C 1
ATOM 2487 O O . THR B 1 111 ? -3.481 0.660 10.155 1.00 14.07 135 THR B O 1
ATOM 2491 N N . PHE B 1 112 ? -3.167 2.091 8.473 1.00 10.25 136 PHE B N 1
ATOM 2492 C CA . PHE B 1 112 ? -2.520 1.109 7.618 1.00 9.08 136 PHE B CA 1
ATOM 2493 C C . PHE B 1 112 ? -1.012 1.297 7.598 1.00 9.85 136 PHE B C 1
ATOM 2494 O O . PHE B 1 112 ? -0.485 2.371 7.943 1.00 11.46 136 PHE B O 1
ATOM 2502 N N . THR B 1 113 ? -0.333 0.281 7.109 1.00 9.30 137 THR B N 1
ATOM 2503 C CA . THR B 1 113 ? 1.115 0.314 6.844 1.00 9.42 137 THR B CA 1
ATOM 2504 C C . THR B 1 113 ? 1.291 0.151 5.358 1.00 8.89 137 THR B C 1
ATOM 2505 O O . THR B 1 113 ? 0.578 -0.591 4.669 1.00 9.50 137 THR B O 1
ATOM 2509 N N . VAL B 1 114 ? 2.264 0.890 4.833 1.00 9.19 138 VAL B N 1
ATOM 2510 C CA . VAL B 1 114 ? 2.682 0.817 3.443 1.00 9.38 138 VAL B CA 1
ATOM 2511 C C . VAL B 1 114 ? 4.192 0.611 3.430 1.00 9.24 138 VAL B C 1
ATOM 2512 O O . VAL B 1 114 ? 4.899 0.944 4.396 1.00 10.46 138 VAL B O 1
ATOM 2516 N N . ALA B 1 115 ? 4.697 0.057 2.338 1.00 9.24 139 ALA B N 1
ATOM 2517 C CA . ALA B 1 115 ? 6.136 -0.220 2.233 1.00 9.05 139 ALA B CA 1
ATOM 2518 C C . ALA B 1 115 ? 6.520 -0.214 0.752 1.00 8.32 139 ALA B C 1
ATOM 2519 O O . ALA B 1 115 ? 5.739 -0.648 -0.118 1.00 9.52 139 ALA B O 1
ATOM 2521 N N . GLY B 1 116 ? 7.744 0.164 0.463 1.00 8.30 140 GLY B N 1
ATOM 2522 C CA . GLY B 1 116 ? 8.191 0.094 -0.913 1.00 8.53 140 GLY B CA 1
ATOM 2523 C C . GLY B 1 116 ? 9.610 0.646 -1.058 1.00 8.62 140 GLY B C 1
ATOM 2524 O O . GLY B 1 116 ? 10.230 1.179 -0.117 1.00 8.87 140 GLY B O 1
ATOM 2525 N N . TRP B 1 117 ? 10.107 0.499 -2.270 1.00 8.50 141 TRP B N 1
ATOM 2526 C CA . TRP B 1 117 ? 11.389 0.984 -2.682 1.00 8.95 141 TRP B CA 1
ATOM 2527 C C . TRP B 1 117 ? 11.271 2.199 -3.625 1.00 8.94 141 TRP B C 1
ATOM 2528 O O . TRP B 1 117 ? 12.229 2.540 -4.305 1.00 10.21 141 TRP B O 1
ATOM 2539 N N . GLY B 1 118 ? 10.117 2.854 -3.622 1.00 9.47 142 GLY B N 1
ATOM 2540 C CA . GLY B 1 118 ? 9.941 4.052 -4.416 1.00 9.55 142 GLY B CA 1
ATOM 2541 C C . GLY B 1 118 ? 10.616 5.265 -3.833 1.00 10.76 142 GLY B C 1
ATOM 2542 O O . GLY B 1 118 ? 11.316 5.211 -2.811 1.00 11.46 142 GLY B O 1
ATOM 2543 N N . ALA B 1 119 ? 10.423 6.395 -4.507 1.00 12.18 143 ALA B N 1
ATOM 2544 C CA . ALA B 1 119 ? 11.073 7.626 -4.137 1.00 12.85 143 ALA B CA 1
ATOM 2545 C C . ALA B 1 119 ? 10.691 8.102 -2.752 1.00 12.10 143 ALA B C 1
ATOM 2546 O O . ALA B 1 119 ? 9.571 7.875 -2.298 1.00 13.30 143 ALA B O 1
ATOM 2548 N N . ASN B 1 120 ? 11.601 8.860 -2.111 1.00 13.67 144 ASN B N 1
ATOM 2549 C CA . ASN B 1 120 ? 11.317 9.441 -0.801 1.00 14.50 144 ASN B CA 1
ATOM 2550 C C . ASN B 1 120 ? 10.866 10.905 -0.855 1.00 16.65 144 ASN B C 1
ATOM 2551 O O . ASN B 1 120 ? 10.702 11.486 0.208 1.00 17.68 144 ASN B O 1
ATOM 2556 N N . ARG B 1 121 ? 10.690 11.400 -2.064 1.00 17.27 145 ARG B N 1
ATOM 2557 C CA . ARG B 1 121 ? 10.254 12.765 -2.322 1.00 18.48 145 ARG B CA 1
ATOM 2558 C C . ARG B 1 121 ? 9.937 12.864 -3.815 1.00 20.13 145 ARG B C 1
ATOM 2559 O O . ARG B 1 121 ? 10.469 12.052 -4.558 1.00 17.17 145 ARG B O 1
ATOM 2567 N N . GLU B 1 122 ? 9.103 13.823 -4.157 1.00 21.16 146 GLU B N 1
ATOM 2568 C CA . GLU B 1 122 ? 8.791 13.957 -5.546 1.00 21.23 146 GLU B CA 1
ATOM 2569 C C . GLU B 1 122 ? 10.060 14.134 -6.366 1.00 20.79 146 GLU B C 1
ATOM 2570 O O . GLU B 1 122 ? 10.910 14.952 -5.975 1.00 24.76 146 GLU B O 1
ATOM 2576 N N . GLY B 1 123 ? 10.123 13.347 -7.433 1.00 21.37 148 GLY B N 1
ATOM 2577 C CA . GLY B 1 123 ? 11.220 13.312 -8.361 1.00 24.38 148 GLY B CA 1
ATOM 2578 C C . GLY B 1 123 ? 12.493 12.617 -7.898 1.00 22.91 148 GLY B C 1
ATOM 2579 O O . GLY B 1 123 ? 13.500 12.593 -8.629 1.00 30.13 148 GLY B O 1
ATOM 2580 N N . GLY B 1 124 ? 12.477 12.038 -6.693 1.00 21.44 149 GLY B N 1
ATOM 2581 C CA . GLY B 1 124 ? 13.605 11.316 -6.156 1.00 19.68 149 GLY B CA 1
ATOM 2582 C C . GLY B 1 124 ? 13.878 10.007 -6.908 1.00 19.31 149 GLY B C 1
ATOM 2583 O O . GLY B 1 124 ? 13.081 9.479 -7.676 1.00 19.03 149 GLY B O 1
ATOM 2584 N N . SER B 1 125 ? 15.046 9.430 -6.645 1.00 19.69 150 SER B N 1
ATOM 2585 C CA . SER B 1 125 ? 15.472 8.095 -7.059 1.00 18.77 150 SER B CA 1
ATOM 2586 C C . SER B 1 125 ? 14.788 6.981 -6.291 1.00 14.81 150 SER B C 1
ATOM 2587 O O . SER B 1 125 ? 14.328 7.169 -5.165 1.00 15.68 150 SER B O 1
ATOM 2590 N N . GLN B 1 126 ? 14.746 5.818 -6.943 1.00 13.59 151 GLN B N 1
ATOM 2591 C CA . GLN B 1 126 ? 14.296 4.604 -6.265 1.00 12.51 151 GLN B CA 1
ATOM 2592 C C . GLN B 1 126 ? 15.284 4.300 -5.165 1.00 12.41 151 GLN B C 1
ATOM 2593 O O . GLN B 1 126 ? 16.459 4.709 -5.188 1.00 14.67 151 GLN B O 1
ATOM 2599 N N . GLN B 1 127 ? 14.818 3.541 -4.156 1.00 11.41 152 GLN B N 1
ATOM 2600 C CA . GLN B 1 127 ? 15.608 3.188 -3.001 1.00 12.18 152 GLN B CA 1
ATOM 2601 C C . GLN B 1 127 ? 16.230 1.802 -3.085 1.00 11.54 152 GLN B C 1
ATOM 2602 O O . GLN B 1 127 ? 15.631 0.886 -3.585 1.00 13.58 152 GLN B O 1
ATOM 2608 N N . ARG B 1 128 ? 17.413 1.651 -2.508 1.00 11.14 153 ARG B N 1
ATOM 2609 C CA . ARG B 1 128 ? 18.020 0.353 -2.342 1.00 10.60 153 ARG B CA 1
ATOM 2610 C C . ARG B 1 128 ? 17.373 -0.438 -1.228 1.00 9.66 153 ARG B C 1
ATOM 2611 O O . ARG B 1 128 ? 17.265 -1.666 -1.308 1.00 10.22 153 ARG B O 1
ATOM 2619 N N . TYR B 1 129 ? 17.009 0.237 -0.150 1.00 10.19 154 TYR B N 1
ATOM 2620 C CA . TYR B 1 129 ? 16.491 -0.367 1.069 1.00 9.72 154 TYR B CA 1
ATOM 2621 C C . TYR B 1 129 ? 15.018 -0.088 1.261 1.00 9.83 154 TYR B C 1
ATOM 2622 O O . TYR B 1 129 ? 14.563 1.050 1.139 1.00 11.62 154 TYR B O 1
ATOM 2631 N N . LEU B 1 130 ? 14.256 -1.113 1.598 1.00 9.14 155 LEU B N 1
ATOM 2632 C CA . LEU B 1 130 ? 12.814 -1.024 1.791 1.00 8.84 155 LEU B CA 1
ATOM 2633 C C . LEU B 1 130 ? 12.508 -0.006 2.859 1.00 9.11 155 LEU B C 1
ATOM 2634 O O . LEU B 1 130 ? 13.057 -0.064 3.944 1.00 9.82 155 LEU B O 1
ATOM 2639 N N . LEU B 1 131 ? 11.559 0.887 2.576 1.00 9.07 156 LEU B N 1
ATOM 2640 C CA . LEU B 1 131 ? 11.034 1.837 3.536 1.00 9.42 156 LEU B CA 1
ATOM 2641 C C . LEU B 1 131 ? 9.584 1.534 3.855 1.00 9.53 156 LEU B C 1
ATOM 2642 O O . LEU B 1 131 ? 8.853 0.947 3.051 1.00 10.19 156 LEU B O 1
ATOM 2647 N N . LYS B 1 132 ? 9.171 1.920 5.055 1.00 10.08 157 LYS B N 1
ATOM 2648 C CA . LYS B 1 132 ? 7.800 1.740 5.549 1.00 10.03 157 LYS B CA 1
ATOM 2649 C C . LYS B 1 132 ? 7.275 3.036 6.112 1.00 10.40 157 LYS B C 1
ATOM 2650 O O . LYS B 1 132 ? 8.030 3.911 6.556 1.00 11.34 157 LYS B O 1
ATOM 2656 N N . ALA B 1 133 ? 5.945 3.143 6.158 1.00 10.34 158 ALA B N 1
ATOM 2657 C CA . ALA B 1 133 ? 5.268 4.275 6.789 1.00 10.67 158 ALA B CA 1
ATOM 2658 C C . ALA B 1 133 ? 3.898 3.794 7.204 1.00 10.18 158 ALA B C 1
ATOM 2659 O O . ALA B 1 133 ? 3.388 2.794 6.735 1.00 10.84 158 ALA B O 1
ATOM 2661 N N . ASN B 1 134 ? 3.265 4.583 8.088 1.00 11.20 159 ASN B N 1
ATOM 2662 C CA . ASN B 1 134 ? 1.862 4.381 8.453 1.00 10.92 159 ASN B CA 1
ATOM 2663 C C . ASN B 1 134 ? 1.024 5.512 7.907 1.00 11.63 159 ASN B C 1
ATOM 2664 O O . ASN B 1 134 ? 1.455 6.669 7.981 1.00 13.28 159 ASN B O 1
ATOM 2669 N N . VAL B 1 135 ? -0.144 5.203 7.369 1.00 10.98 160 VAL B N 1
ATOM 2670 C CA . VAL B 1 135 ? -1.078 6.145 6.802 1.00 11.10 160 VAL B CA 1
ATOM 2671 C C . VAL B 1 135 ? -2.508 5.768 7.252 1.00 11.25 160 VAL B C 1
ATOM 2672 O O . VAL B 1 135 ? -2.873 4.609 7.191 1.00 12.09 160 VAL B O 1
ATOM 2676 N N . PRO B 1 136 ? -3.271 6.746 7.729 1.00 11.56 161 PRO B N 1
ATOM 2677 C CA . PRO B 1 136 ? -4.635 6.425 8.165 1.00 11.51 161 PRO B CA 1
ATOM 2678 C C . PRO B 1 136 ? -5.640 6.396 7.02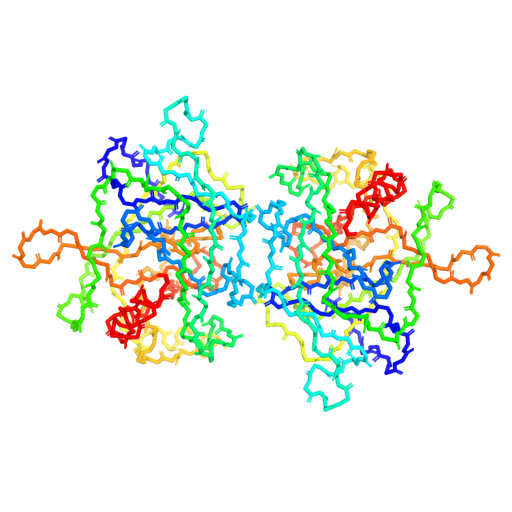9 1.00 11.56 161 PRO B C 1
ATOM 2679 O O . PRO B 1 136 ? -5.499 7.138 6.050 1.00 11.90 161 PRO B O 1
ATOM 2683 N N . PHE B 1 137 ? -6.650 5.583 7.179 1.00 11.58 162 PHE B N 1
ATOM 2684 C CA . PHE B 1 137 ? -7.801 5.589 6.289 1.00 11.82 162 PHE B CA 1
ATOM 2685 C C . PHE B 1 137 ? -8.382 6.985 6.143 1.00 12.13 162 PHE B C 1
ATOM 2686 O O . PHE B 1 137 ? -8.540 7.710 7.138 1.00 13.77 162 PHE B O 1
ATOM 2694 N N . VAL B 1 138 ? -8.760 7.351 4.922 1.00 12.50 163 VAL B N 1
ATOM 2695 C CA . VAL B 1 138 ? -9.486 8.545 4.580 1.00 13.79 163 VAL B CA 1
ATOM 2696 C C . VAL B 1 138 ? -10.741 8.127 3.839 1.00 14.36 163 VAL B C 1
ATOM 2697 O O . VAL B 1 138 ? -10.676 7.356 2.877 1.00 13.97 163 VAL B O 1
ATOM 2701 N N . SER B 1 139 ? -11.891 8.632 4.240 1.00 16.31 164 SER B N 1
ATOM 2702 C CA . SER B 1 139 ? -13.150 8.245 3.631 1.00 15.77 164 SER B CA 1
ATOM 2703 C C . SER B 1 139 ? -13.175 8.605 2.146 1.00 14.95 164 SER B C 1
ATOM 2704 O O . SER B 1 139 ? -12.521 9.529 1.648 1.00 16.85 164 SER B O 1
ATOM 2707 N N . ASP B 1 140 ? -13.987 7.867 1.385 1.00 15.36 165 ASP B N 1
ATOM 2708 C CA . ASP B 1 140 ? -14.186 8.191 -0.024 1.00 16.10 165 ASP B CA 1
ATOM 2709 C C . ASP B 1 140 ? -14.725 9.610 -0.168 1.00 17.88 165 ASP B C 1
ATOM 2710 O O . ASP B 1 140 ? -14.332 10.285 -1.114 1.00 20.47 165 ASP B O 1
ATOM 2715 N N . ALA B 1 141 ? -15.622 10.053 0.695 1.00 19.07 166 ALA B N 1
ATOM 2716 C CA . ALA B 1 141 ? -16.151 11.420 0.543 1.00 21.74 166 ALA B CA 1
ATOM 2717 C C . ALA B 1 141 ? -15.086 12.482 0.646 1.00 25.04 166 ALA B C 1
ATOM 2718 O O . ALA B 1 141 ? -14.978 13.418 -0.141 1.00 29.03 166 ALA B O 1
ATOM 2720 N N . ALA B 1 142 ? -14.185 12.352 1.620 1.00 23.29 167 ALA B N 1
ATOM 2721 C CA . ALA B 1 142 ? -13.108 13.287 1.820 1.00 26.46 167 ALA B CA 1
ATOM 2722 C C . ALA B 1 142 ? -12.129 13.168 0.647 1.00 31.79 167 ALA B C 1
ATOM 2723 O O . ALA B 1 142 ? -11.607 14.136 0.097 1.00 34.46 167 ALA B O 1
ATOM 2725 N N . CYS B 1 143 ? -11.902 11.919 0.232 1.00 25.08 168 CYS B N 1
ATOM 2726 C CA . CYS B 1 143 ? -10.945 11.714 -0.857 1.00 23.57 168 CYS B CA 1
ATOM 2727 C C . CYS B 1 143 ? -11.451 12.287 -2.185 1.00 28.11 168 CYS B C 1
ATOM 2728 O O . CYS B 1 143 ? -10.687 12.973 -2.863 1.00 26.46 168 CYS B O 1
ATOM 2731 N N . ARG B 1 1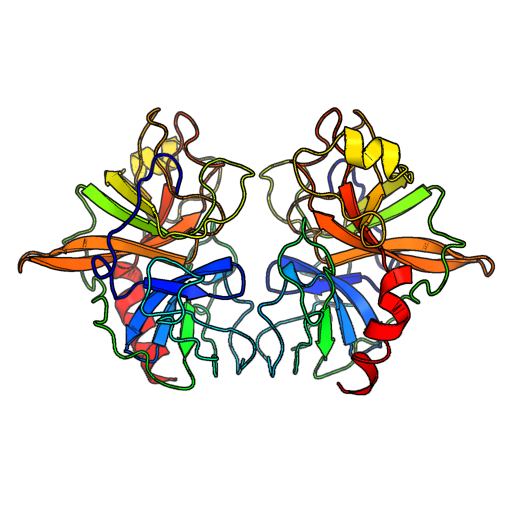44 ? -12.720 12.003 -2.539 1.00 28.24 169 ARG B N 1
ATOM 2732 C CA . ARG B 1 144 ? -13.322 12.503 -3.770 1.00 29.03 169 ARG B CA 1
ATOM 2733 C C . ARG B 1 144 ? -13.210 14.016 -3.936 1.00 33.40 169 ARG B C 1
ATOM 2734 O O . ARG B 1 144 ? -12.831 14.598 -4.968 1.00 37.28 169 ARG B O 1
ATOM 2742 N N . SER B 1 145 ? -13.605 14.689 -2.845 1.00 32.26 170 SER B N 1
ATOM 2743 C CA . SER B 1 145 ? -13.606 16.121 -2.687 1.00 34.64 170 SER B CA 1
ATOM 2744 C C . SER B 1 145 ? -12.197 16.686 -2.933 1.00 34.21 170 SER B C 1
ATOM 2745 O O . SER B 1 145 ? -12.085 17.774 -3.530 1.00 33.12 170 SER B O 1
ATOM 2748 N N . SER B 1 146 ? -11.202 15.919 -2.476 1.00 30.87 171 SER B N 1
ATOM 2749 C CA . SER B 1 146 ? -9.830 16.380 -2.634 1.00 27.49 171 SER B CA 1
ATOM 2750 C C . SER B 1 146 ? -9.307 16.164 -4.050 1.00 28.92 171 SER B C 1
ATOM 2751 O O . SER B 1 146 ? -8.273 16.761 -4.347 1.00 32.74 171 SER B O 1
ATOM 2754 N N . SER B 1 147 ? -9.889 15.343 -4.903 1.00 29.08 172 SER B N 1
ATOM 2755 C CA . SER B 1 147 ? -9.219 14.785 -6.075 1.00 29.40 172 SER B CA 1
ATOM 2756 C C . SER B 1 147 ? -9.567 15.533 -7.348 1.00 32.60 172 SER B C 1
ATOM 2757 O O . SER B 1 147 ? -10.712 15.983 -7.474 1.00 35.49 172 SER B O 1
ATOM 2760 N N . SER B 1 148 ? -8.640 15.695 -8.268 1.00 34.81 173 SER B N 1
ATOM 2761 C CA . SER B 1 148 ? -8.827 16.312 -9.587 1.00 37.66 173 SER B CA 1
ATOM 2762 C C . SER B 1 148 ? -9.250 15.314 -10.663 1.00 37.62 173 SER B C 1
ATOM 2763 O O . SER B 1 148 ? -9.808 15.509 -11.744 1.00 52.77 173 SER B O 1
ATOM 2766 N N . PHE B 1 149 ? -8.971 14.074 -10.430 1.00 36.36 174 PHE B N 1
ATOM 2767 C CA . PHE B 1 149 ? -9.293 12.914 -11.216 1.00 32.24 174 PHE B CA 1
ATOM 2768 C C . PHE B 1 149 ? -10.418 12.110 -10.597 1.00 30.13 174 PHE B C 1
ATOM 2769 O O . PHE B 1 149 ? -10.703 12.334 -9.421 1.00 35.07 174 PHE B O 1
ATOM 2777 N N . ILE B 1 150 ? -10.996 11.200 -11.372 1.00 25.87 175 ILE B N 1
ATOM 2778 C CA . ILE B 1 150 ? -12.088 10.315 -10.975 1.00 25.70 175 ILE B CA 1
ATOM 2779 C C . ILE B 1 150 ? -11.757 9.450 -9.786 1.00 23.90 175 ILE B C 1
ATOM 2780 O O . ILE B 1 150 ? -10.760 8.712 -9.823 1.00 26.55 175 ILE B O 1
ATOM 2785 N N . LEU B 1 151 ? -12.620 9.531 -8.775 1.00 22.35 176 LEU B N 1
ATOM 2786 C CA . LEU B 1 151 ? -12.545 8.515 -7.705 1.00 18.99 176 LEU B CA 1
ATOM 2787 C C . LEU B 1 151 ? -13.707 7.556 -7.913 1.00 19.84 176 LEU B C 1
ATOM 2788 O O . LEU B 1 151 ? -14.869 7.958 -7.876 1.00 26.63 176 LEU B O 1
ATOM 2793 N N . VAL B 1 152 ? -13.331 6.285 -8.144 1.00 16.96 177 VAL B N 1
ATOM 2794 C CA . VAL B 1 152 ? -14.363 5.244 -8.251 1.00 16.48 177 VAL B CA 1
ATOM 2795 C C . VAL B 1 152 ? -14.492 4.648 -6.862 1.00 15.56 177 VAL B C 1
ATOM 2796 O O . VAL B 1 152 ? -13.640 3.829 -6.458 1.00 14.25 177 VAL B O 1
ATOM 2800 N N . ALA B 1 153 A -15.519 5.011 -6.103 1.00 15.20 177 ALA B N 1
ATOM 2801 C CA . ALA B 1 153 A -15.550 4.724 -4.680 1.00 15.07 177 ALA B CA 1
ATOM 2802 C C . ALA B 1 153 A -15.411 3.267 -4.374 1.00 13.88 177 ALA B C 1
ATOM 2803 O O . ALA B 1 153 A -14.669 2.877 -3.467 1.00 13.77 177 ALA B O 1
ATOM 2805 N N . ASN B 1 154 ? -16.096 2.406 -5.096 1.00 13.60 178 ASN B N 1
ATOM 2806 C CA A ASN B 1 154 ? -16.064 0.991 -4.779 0.61 13.87 178 ASN B CA 1
ATOM 2807 C CA B ASN B 1 154 ? -16.019 1.018 -4.627 0.39 14.45 178 ASN B CA 1
ATOM 2808 C C . ASN B 1 154 ? -14.744 0.333 -5.070 1.00 12.64 178 ASN B C 1
ATOM 2809 O O . ASN B 1 154 ? -14.465 -0.772 -4.609 1.00 15.33 178 ASN B O 1
ATOM 2818 N N . GLU B 1 155 ? -13.933 0.955 -5.921 1.00 11.75 179 GLU B N 1
ATOM 2819 C CA . GLU B 1 155 ? -12.692 0.376 -6.410 1.00 11.80 179 GLU B CA 1
ATOM 2820 C C . GLU B 1 155 ? -11.431 0.954 -5.814 1.00 11.28 179 GLU B C 1
ATOM 2821 O O . GLU B 1 155 ? -10.358 0.427 -6.105 1.00 10.96 179 GLU B O 1
ATOM 2827 N N . MET B 1 156 ? -11.563 2.027 -5.046 1.00 11.09 180 MET B N 1
ATOM 2828 C CA . MET B 1 156 ? -10.461 2.792 -4.544 1.00 11.16 180 MET B CA 1
ATOM 2829 C C . MET B 1 156 ? -10.637 3.068 -3.084 1.00 10.34 180 MET B C 1
ATOM 2830 O O . MET B 1 156 ? -11.715 3.507 -2.657 1.00 12.23 180 MET B O 1
ATOM 2835 N N . ILE B 1 157 ? -9.571 2.889 -2.310 1.00 10.30 181 ILE B N 1
ATOM 2836 C CA . ILE B 1 157 ? -9.496 3.214 -0.887 1.00 10.74 181 ILE B CA 1
ATOM 2837 C C . ILE B 1 157 ? -8.398 4.245 -0.721 1.00 11.17 181 ILE B C 1
ATOM 2838 O O . ILE B 1 157 ? -7.285 4.063 -1.237 1.00 11.56 181 ILE B O 1
ATOM 2843 N N . CYS B 1 158 ? -8.700 5.329 -0.028 1.00 11.16 182 CYS B N 1
ATOM 2844 C CA . CYS B 1 158 ? -7.733 6.371 0.180 1.00 11.89 182 CYS B CA 1
ATOM 2845 C C . CYS B 1 158 ? -7.121 6.290 1.571 1.00 11.18 182 CYS B C 1
ATOM 2846 O O . CYS B 1 158 ? -7.708 5.829 2.562 1.00 11.43 182 CYS B O 1
ATOM 2849 N N . ALA B 1 159 ? -5.882 6.795 1.638 1.00 10.46 183 ALA B N 1
ATOM 2850 C CA . ALA B 1 159 ? -5.206 6.836 2.911 1.00 10.27 183 ALA B CA 1
ATOM 2851 C C . ALA B 1 159 ? -4.152 7.925 2.862 1.00 11.04 183 ALA B C 1
ATOM 2852 O O . ALA B 1 159 ? -3.566 8.205 1.811 1.00 11.26 183 ALA B O 1
ATOM 2854 N N . GLY B 1 160 ? -3.832 8.453 4.030 1.00 11.76 184 GLY B N 1
ATOM 2855 C CA . GLY B 1 160 ? -2.755 9.430 4.157 1.00 11.80 184 GLY B CA 1
ATOM 2856 C C . GLY B 1 160 ? -3.215 10.633 4.989 1.00 12.20 184 GLY B C 1
ATOM 2857 O O . GLY B 1 160 ? -4.162 10.568 5.757 1.00 13.92 184 GLY B O 1
ATOM 2858 N N . TYR B 1 161 ? -2.473 11.727 4.802 1.00 12.21 185 TYR B N 1
ATOM 2859 C CA . TYR B 1 161 ? -2.563 12.903 5.644 1.00 12.76 185 TYR B CA 1
ATOM 2860 C C . TYR B 1 161 ? -2.848 14.148 4.792 1.00 13.58 185 TYR B C 1
ATOM 2861 O O . TYR B 1 161 ? -2.424 14.204 3.650 1.00 14.21 185 TYR B O 1
ATOM 2870 N N . ASP B 1 162 A -3.495 15.124 5.399 1.00 15.94 185 ASP B N 1
ATOM 2871 C CA . ASP B 1 162 A -3.740 16.392 4.692 1.00 15.19 185 ASP B CA 1
ATOM 2872 C C . ASP B 1 162 A -2.420 17.065 4.349 1.00 16.13 185 ASP B C 1
ATOM 2873 O O . ASP B 1 162 A -2.150 17.398 3.202 1.00 17.85 185 ASP B O 1
ATOM 2878 N N . THR B 1 163 B -1.596 17.228 5.383 1.00 16.88 185 THR B N 1
ATOM 2879 C CA . THR B 1 163 B -0.334 17.957 5.163 1.00 19.73 185 THR B CA 1
ATOM 2880 C C . THR B 1 163 B 0.902 17.184 5.614 1.00 17.71 185 THR B C 1
ATOM 2881 O O . THR B 1 163 B 1.967 17.471 5.064 1.00 17.22 185 THR B O 1
ATOM 2885 N N . LYS B 1 164 ? 0.806 16.258 6.555 1.00 16.90 186 LYS B N 1
ATOM 2886 C CA . LYS B 1 164 ? 2.031 15.562 7.030 1.00 16.37 186 LYS B CA 1
ATOM 2887 C C . LYS B 1 164 ? 2.688 14.880 5.855 1.00 15.63 186 LYS B C 1
ATOM 2888 O O . LYS B 1 164 ? 2.054 14.258 5.017 1.00 18.24 186 LYS B O 1
ATOM 2894 N N . GLN B 1 165 ? 4.010 14.916 5.825 1.00 17.26 187 GLN B N 1
ATOM 2895 C CA . GLN B 1 165 ? 4.846 14.386 4.772 1.00 18.93 187 GLN B CA 1
ATOM 2896 C C . GLN B 1 165 ? 5.088 12.901 4.974 1.00 15.93 187 GLN B C 1
ATOM 2897 O O . GLN B 1 165 ? 6.187 12.442 5.288 1.00 21.36 187 GLN B O 1
ATOM 2903 N N . GLU B 1 166 ? 4.051 12.103 4.768 1.00 15.21 188 GLU B N 1
ATOM 2904 C CA . GLU B 1 166 ? 4.116 10.675 4.850 1.00 13.83 188 GLU B CA 1
ATOM 2905 C C . GLU B 1 166 ? 3.144 10.124 3.811 1.00 13.22 188 GLU B C 1
ATOM 2906 O O . GLU B 1 166 ? 1.944 10.391 3.890 1.00 13.64 188 GLU B O 1
ATOM 2912 N N . ASP B 1 167 ? 3.661 9.399 2.797 1.00 12.07 189 ASP B N 1
ATOM 2913 C CA . ASP B 1 167 ? 2.846 8.947 1.677 1.00 11.24 189 ASP B CA 1
ATOM 2914 C C . ASP B 1 167 ? 3.643 7.914 0.884 1.00 11.19 189 ASP B C 1
ATOM 2915 O O . ASP B 1 167 ? 4.854 7.828 1.042 1.00 12.78 189 ASP B O 1
ATOM 2920 N N . THR B 1 168 ? 2.951 7.155 0.042 1.00 10.89 190 THR B N 1
ATOM 2921 C CA . THR B 1 168 ? 3.670 6.444 -1.015 1.00 10.36 190 THR B CA 1
ATOM 2922 C C . THR B 1 168 ? 4.019 7.402 -2.140 1.00 10.96 190 THR B C 1
ATOM 2923 O O . THR B 1 168 ? 3.526 8.532 -2.189 1.00 12.62 190 THR B O 1
ATOM 2927 N N . CYS B 1 169 ? 4.880 6.960 -3.040 1.00 10.71 191 CYS B N 1
ATOM 2928 C CA . CYS B 1 169 ? 5.373 7.831 -4.091 1.00 11.85 191 CYS B CA 1
ATOM 2929 C C . CYS B 1 169 ? 5.727 6.931 -5.281 1.00 11.81 191 CYS B C 1
ATOM 2930 O O . CYS B 1 169 ? 5.574 5.711 -5.297 1.00 12.27 191 CYS B O 1
ATOM 2933 N N . GLN B 1 170 ? 6.242 7.565 -6.329 1.00 13.16 192 GLN B N 1
ATOM 2934 C CA . GLN B 1 170 ? 6.604 6.917 -7.566 1.00 12.13 192 GLN B CA 1
ATOM 2935 C C . GLN B 1 170 ? 7.533 5.729 -7.291 1.00 10.72 192 GLN B C 1
ATOM 2936 O O . GLN B 1 170 ? 8.606 5.871 -6.684 1.00 11.81 192 GLN B O 1
ATOM 2942 N N . GLY B 1 171 ? 7.141 4.567 -7.779 1.00 9.81 193 GLY B N 1
ATOM 2943 C CA . GLY B 1 171 ? 7.877 3.350 -7.622 1.00 10.10 193 GLY B CA 1
ATOM 2944 C C . GLY B 1 171 ? 7.419 2.524 -6.466 1.00 9.27 193 GLY B C 1
ATOM 2945 O O . GLY B 1 171 ? 7.883 1.358 -6.333 1.00 9.84 193 GLY B O 1
ATOM 2946 N N . ASP B 1 172 ? 6.537 3.049 -5.620 1.00 8.49 194 ASP B N 1
ATOM 2947 C CA . ASP B 1 172 ? 5.858 2.239 -4.629 1.00 8.84 194 ASP B CA 1
ATOM 2948 C C . ASP B 1 172 ? 4.646 1.515 -5.214 1.00 8.35 194 ASP B C 1
ATOM 2949 O O . ASP B 1 172 ? 4.103 0.586 -4.589 1.00 8.26 194 ASP B O 1
ATOM 2954 N N . SER B 1 173 ? 4.184 1.914 -6.394 1.00 8.78 195 SER B N 1
ATOM 2955 C CA . SER B 1 173 ? 3.020 1.354 -7.053 1.00 8.51 195 SER B CA 1
ATOM 2956 C C . SER B 1 173 ? 3.135 -0.169 -7.064 1.00 7.95 195 SER B C 1
ATOM 2957 O O . SER B 1 173 ? 4.212 -0.732 -7.297 1.00 8.59 195 SER B O 1
ATOM 2960 N N . GLY B 1 174 ? 2.014 -0.800 -6.826 1.00 7.96 196 GLY B N 1
ATOM 2961 C CA . GLY B 1 174 ? 1.931 -2.237 -6.825 1.00 8.25 196 GLY B CA 1
ATOM 2962 C C . GLY B 1 174 ? 2.163 -2.879 -5.486 1.00 8.00 196 GLY B C 1
ATOM 2963 O O . GLY B 1 174 ? 1.775 -4.043 -5.277 1.00 8.41 196 GLY B O 1
ATOM 2964 N N . GLY B 1 175 ? 2.832 -2.199 -4.568 1.00 8.30 197 GLY B N 1
ATOM 2965 C CA . GLY B 1 175 ? 3.011 -2.739 -3.210 1.00 8.40 197 GLY B CA 1
ATOM 2966 C C . GLY B 1 175 ? 1.712 -2.807 -2.463 1.00 7.91 197 GLY B C 1
ATOM 2967 O O . GLY B 1 175 ? 0.712 -2.165 -2.811 1.00 8.57 197 GLY B O 1
ATOM 2968 N N . PRO B 1 176 ? 1.699 -3.590 -1.381 1.00 7.92 198 PRO B N 1
ATOM 2969 C CA . PRO B 1 176 ? 0.491 -3.703 -0.561 1.00 8.01 198 PRO B CA 1
ATOM 2970 C C . PRO B 1 176 ? 0.370 -2.593 0.482 1.00 7.88 198 PRO B C 1
ATOM 2971 O O . PRO B 1 176 ? 1.358 -2.117 1.024 1.00 9.19 198 PRO B O 1
ATOM 2975 N N . MET B 1 177 ? -0.879 -2.263 0.769 1.00 7.82 199 MET B N 1
ATOM 2976 C CA . MET B 1 177 ? -1.263 -1.506 1.955 1.00 8.06 199 MET B CA 1
ATOM 2977 C C . MET B 1 177 ? -1.967 -2.489 2.864 1.00 7.97 199 MET B C 1
ATOM 2978 O O . MET B 1 177 ? -2.882 -3.182 2.402 1.00 8.66 199 MET B O 1
ATOM 2983 N N . PHE B 1 178 ? -1.545 -2.572 4.118 1.00 8.24 200 PHE B N 1
ATOM 2984 C CA . PHE B 1 178 ? -1.928 -3.690 4.954 1.00 8.28 200 PHE B CA 1
ATOM 2985 C C . PHE B 1 178 ? -2.060 -3.264 6.413 1.00 8.36 200 PHE B C 1
ATOM 2986 O O . PHE B 1 178 ? -1.657 -2.169 6.821 1.00 9.11 200 PHE B O 1
ATOM 2994 N N . ARG B 1 179 ? -2.635 -4.146 7.217 1.00 8.95 201 ARG B N 1
ATOM 2995 C CA . ARG B 1 179 ? -2.845 -3.922 8.643 1.00 8.96 201 ARG B CA 1
ATOM 2996 C C . ARG B 1 179 ? -3.109 -5.302 9.258 1.00 8.99 201 ARG B C 1
ATOM 2997 O O . ARG B 1 179 ? -3.090 -6.282 8.561 1.00 12.91 201 ARG B O 1
ATOM 3005 N N . LYS B 1 180 ? -3.365 -5.344 10.555 1.00 9.32 202 LYS B N 1
ATOM 3006 C CA . LYS B 1 180 ? -3.671 -6.634 11.198 1.00 9.21 202 LYS B CA 1
ATOM 3007 C C . LYS B 1 180 ? -5.154 -6.891 11.138 1.00 9.50 202 LYS B C 1
ATOM 3008 O O . LYS B 1 180 ? -5.993 -5.986 11.212 1.00 10.89 202 LYS B O 1
ATOM 3014 N N . ASP B 1 181 ? -5.488 -8.172 11.024 1.00 9.81 203 ASP B N 1
ATOM 3015 C CA . ASP B 1 181 ? -6.857 -8.642 11.073 1.00 9.78 203 ASP B CA 1
ATOM 3016 C C . ASP B 1 181 ? -7.203 -9.070 12.500 1.00 10.07 203 ASP B C 1
ATOM 3017 O O . ASP B 1 181 ? -6.421 -8.856 13.426 1.00 11.06 203 ASP B O 1
ATOM 3022 N N . ASN B 1 182 ? -8.391 -9.631 12.717 1.00 11.91 204 ASN B N 1
ATOM 3023 C CA . ASN B 1 182 ? -8.795 -10.040 14.083 1.00 13.03 204 ASN B CA 1
ATOM 3024 C C . ASN B 1 182 ? -7.968 -11.116 14.699 1.00 13.24 204 ASN B C 1
ATOM 3025 O O . ASN B 1 182 ? -7.963 -11.246 15.930 1.00 16.53 204 ASN B O 1
ATOM 3030 N N . ALA B 1 183 A -7.260 -11.879 13.892 1.00 11.59 204 ALA B N 1
ATOM 3031 C CA . ALA B 1 183 A -6.348 -12.932 14.334 1.00 11.29 204 ALA B CA 1
ATOM 3032 C C . ALA B 1 183 A -4.938 -12.423 14.470 1.00 10.37 204 ALA B C 1
ATOM 3033 O O . ALA B 1 183 A -4.013 -13.216 14.649 1.00 11.69 204 ALA B O 1
ATOM 3035 N N . ASP B 1 184 ? -4.753 -11.118 14.374 1.00 10.49 205 ASP B N 1
ATOM 3036 C CA . ASP B 1 184 ? -3.438 -10.483 14.546 1.00 9.96 205 ASP B CA 1
ATOM 3037 C C . ASP B 1 184 ? -2.464 -10.979 13.505 1.00 9.38 205 ASP B C 1
ATOM 3038 O O . ASP B 1 184 ? -1.259 -11.097 13.741 1.00 11.31 205 ASP B O 1
ATOM 3043 N N . GLU B 1 185 ? -2.950 -11.185 12.296 1.00 9.79 206 GLU B N 1
ATOM 3044 C CA . GLU B 1 185 ? -2.134 -11.531 11.137 1.00 9.81 206 GLU B CA 1
ATOM 3045 C C . GLU B 1 185 ? -2.275 -10.439 10.100 1.00 9.09 206 GLU B C 1
ATOM 3046 O O . GLU B 1 185 ? -3.317 -9.793 10.015 1.00 9.34 206 GLU B O 1
ATOM 3052 N N . TRP B 1 186 ? -1.260 -10.248 9.292 1.00 10.06 207 TRP B N 1
ATOM 3053 C CA . TRP B 1 186 ? -1.347 -9.185 8.295 1.00 9.33 207 TRP B CA 1
ATOM 3054 C C . TRP B 1 186 ? -2.408 -9.496 7.272 1.00 8.36 207 TRP B C 1
ATOM 3055 O O . TRP B 1 186 ? -2.566 -10.652 6.841 1.00 9.34 207 TRP B O 1
ATOM 3066 N N . VAL B 1 187 ? -3.131 -8.462 6.854 1.00 8.27 208 VAL B N 1
ATOM 3067 C CA . VAL B 1 187 ? -4.117 -8.593 5.812 1.00 8.02 208 VAL B CA 1
ATOM 3068 C C . VAL B 1 187 ? -3.972 -7.397 4.879 1.00 7.88 208 VAL B C 1
ATOM 3069 O O . VAL B 1 187 ? -3.774 -6.243 5.297 1.00 8.68 208 VAL B O 1
ATOM 3073 N N . GLN B 1 188 ? -4.053 -7.658 3.596 1.00 7.91 209 GLN B N 1
ATOM 3074 C CA . GLN B 1 188 ? -3.892 -6.662 2.539 1.00 7.69 209 GLN B CA 1
ATOM 3075 C C . GLN B 1 188 ? -5.237 -6.036 2.196 1.00 7.56 209 GLN B C 1
ATOM 3076 O O . GLN B 1 188 ? -6.153 -6.732 1.747 1.00 8.85 209 GLN B O 1
ATOM 3082 N N . VAL B 1 189 ? -5.322 -4.713 2.371 1.00 7.97 210 VAL B N 1
ATOM 3083 C CA . VAL B 1 189 ? -6.537 -3.941 2.052 1.00 8.52 210 VAL B CA 1
ATOM 3084 C C . VAL B 1 189 ? -6.362 -3.097 0.793 1.00 8.03 210 VAL B C 1
ATOM 3085 O O . VAL B 1 189 ? -7.374 -2.690 0.209 1.00 8.82 210 VAL B O 1
ATOM 3089 N N . GLY B 1 190 ? -5.146 -2.803 0.386 1.00 8.11 211 GLY B N 1
ATOM 3090 C CA . GLY B 1 190 ? -4.916 -1.911 -0.737 1.00 7.84 211 GLY B CA 1
ATOM 3091 C C . GLY B 1 190 ? -3.741 -2.337 -1.596 1.00 7.56 211 GLY B C 1
ATOM 3092 O O . GLY B 1 190 ? -2.872 -3.120 -1.136 1.00 8.30 211 GLY B O 1
ATOM 3093 N N . ILE B 1 191 ? -3.702 -1.834 -2.795 1.00 7.91 212 ILE B N 1
ATOM 3094 C CA . ILE B 1 191 ? -2.528 -1.883 -3.696 1.00 7.78 212 ILE B CA 1
ATOM 3095 C C . ILE B 1 191 ? -2.156 -0.440 -4.006 1.00 7.96 212 ILE B C 1
ATOM 3096 O O . ILE B 1 191 ? -3.045 0.341 -4.423 1.00 8.64 212 ILE B O 1
ATOM 3101 N N . VAL B 1 192 ? -0.910 -0.060 -3.859 1.00 8.39 213 VAL B N 1
ATOM 3102 C CA . VAL B 1 192 ? -0.486 1.329 -4.192 1.00 8.35 213 VAL B CA 1
ATOM 3103 C C . VAL B 1 192 ? -0.834 1.595 -5.629 1.00 8.51 213 VAL B C 1
ATOM 3104 O O . VAL B 1 192 ? -0.373 0.861 -6.537 1.00 8.95 213 VAL B O 1
ATOM 3108 N N . SER B 1 193 ? -1.638 2.627 -5.893 1.00 8.49 214 SER B N 1
ATOM 3109 C CA . SER B 1 193 ? -2.180 2.847 -7.235 1.00 9.36 214 SER B CA 1
ATOM 3110 C C . SER B 1 193 ? -1.828 4.208 -7.813 1.00 9.95 214 SER B C 1
ATOM 3111 O O . SER B 1 193 ? -1.139 4.282 -8.832 1.00 11.59 214 SER B O 1
ATOM 3114 N N . TRP B 1 194 ? -2.256 5.302 -7.202 1.00 9.72 215 TRP B N 1
ATOM 3115 C CA . TRP B 1 194 ? -1.961 6.629 -7.755 1.00 10.50 215 TRP B CA 1
ATOM 3116 C C . TRP B 1 194 ? -2.122 7.699 -6.670 1.00 10.64 215 TRP B C 1
ATOM 3117 O O . TRP B 1 194 ? -2.662 7.484 -5.593 1.00 11.29 215 TRP B O 1
ATOM 3128 N N . GLY B 1 195 ? -1.640 8.870 -7.037 1.00 11.88 216 GLY B N 1
ATOM 3129 C CA . GLY B 1 195 ? -1.838 10.076 -6.204 1.00 13.24 216 GLY B CA 1
ATOM 3130 C C . GLY B 1 195 ? -1.406 11.278 -7.059 1.00 12.84 216 GLY B C 1
ATOM 3131 O O . GLY B 1 195 ? -0.710 11.167 -8.054 1.00 16.27 216 GLY B O 1
ATOM 3132 N N . GLU B 1 196 ? -1.851 12.423 -6.625 1.00 13.35 217 GLU B N 1
ATOM 3133 C CA . GLU B 1 196 ? -1.472 13.695 -7.196 1.00 14.69 217 GLU B CA 1
ATOM 3134 C C . GLU B 1 196 ? -0.228 14.148 -6.436 1.00 14.10 217 GLU B C 1
ATOM 3135 O O . GLU B 1 196 ? -0.254 14.533 -5.259 1.00 18.24 217 GLU B O 1
ATOM 3141 N N . GLY B 1 197 ? 0.930 14.041 -7.102 1.00 14.68 219 GLY B N 1
ATOM 3142 C CA . GLY B 1 197 ? 2.189 14.297 -6.421 1.00 17.40 219 GLY B CA 1
ATOM 3143 C C . GLY B 1 197 ? 2.399 13.203 -5.396 1.00 15.03 219 GLY B C 1
ATOM 3144 O O . GLY B 1 197 ? 1.887 12.089 -5.490 1.00 17.30 219 GLY B O 1
ATOM 3145 N N . CYS B 1 198 ? 3.251 13.553 -4.417 1.00 15.09 220 CYS B N 1
ATOM 3146 C CA . CYS B 1 198 ? 3.538 12.708 -3.274 1.00 14.81 220 CYS B CA 1
ATOM 3147 C C . CYS B 1 198 ? 3.511 13.570 -2.029 1.00 15.86 220 CYS B C 1
ATOM 3148 O O . CYS B 1 198 ? 4.253 14.564 -1.986 1.00 18.07 220 CYS B O 1
ATOM 3151 N N . ALA B 1 199 ? 2.674 13.217 -1.053 1.00 14.00 221 ALA B N 1
ATOM 3152 C CA . ALA B 1 199 ? 2.539 13.976 0.170 1.00 15.08 221 ALA B CA 1
ATOM 3153 C C . ALA B 1 199 ? 2.222 15.425 -0.113 1.00 16.22 221 ALA B C 1
ATOM 3154 O O . ALA B 1 199 ? 2.634 16.351 0.558 1.00 18.55 221 ALA B O 1
ATOM 3156 N N . ARG B 1 200 ? 1.425 15.668 -1.142 1.00 16.37 222 ARG B N 1
ATOM 3157 C CA . ARG B 1 200 ? 1.017 17.031 -1.398 1.00 18.27 222 ARG B CA 1
ATOM 3158 C C . ARG B 1 200 ? -0.116 17.527 -0.507 1.00 17.60 222 ARG B C 1
ATOM 3159 O O . ARG B 1 200 ? -0.988 16.772 -0.106 1.00 18.21 222 ARG B O 1
ATOM 3167 N N . LYS B 1 201 ? -0.091 18.819 -0.196 1.00 19.22 223 LYS B N 1
ATOM 3168 C CA . LYS B 1 201 ? -1.013 19.385 0.783 1.00 19.52 223 LYS B CA 1
ATOM 3169 C C . LYS B 1 201 ? -2.449 19.360 0.267 1.00 19.69 223 LYS B C 1
ATOM 3170 O O . LYS B 1 201 ? -2.760 19.973 -0.755 1.00 20.52 223 LYS B O 1
ATOM 3176 N N . GLY B 1 202 A -3.320 18.651 0.978 1.00 17.92 223 GLY B N 1
ATOM 3177 C CA . GLY B 1 202 A -4.702 18.498 0.551 1.00 19.09 223 GLY B CA 1
ATOM 3178 C C . GLY B 1 202 A -4.966 17.267 -0.297 1.00 16.83 223 GLY B C 1
ATOM 3179 O O . GLY B 1 202 A -6.143 17.051 -0.675 1.00 19.04 223 GLY B O 1
ATOM 3180 N N . LYS B 1 203 ? -3.949 16.495 -0.589 1.00 15.18 224 LYS B N 1
ATOM 3181 C CA . LYS B 1 203 ? -4.043 15.327 -1.433 1.00 15.51 224 LYS B CA 1
ATOM 3182 C C . LYS B 1 203 ? -3.649 14.068 -0.646 1.00 15.05 224 LYS B C 1
ATOM 3183 O O . LYS B 1 203 ? -2.765 14.134 0.233 1.00 16.19 224 LYS B O 1
ATOM 3189 N N . TYR B 1 204 ? -4.284 12.950 -0.972 1.00 14.00 225 TYR B N 1
ATOM 3190 C CA . TYR B 1 204 ? -4.072 11.663 -0.328 1.00 13.29 225 TYR B CA 1
ATOM 3191 C C . TYR B 1 204 ? -3.496 10.642 -1.299 1.00 14.73 225 TYR B C 1
ATOM 3192 O O . TYR B 1 204 ? -3.328 10.869 -2.486 1.00 21.71 225 TYR B O 1
ATOM 3201 N N . GLY B 1 205 ? -3.164 9.470 -0.815 1.00 11.33 226 GLY B N 1
ATOM 3202 C CA . GLY B 1 205 ? -2.813 8.373 -1.686 1.00 11.19 226 GLY B CA 1
ATOM 3203 C C . GLY B 1 205 ? -4.086 7.563 -1.979 1.00 10.22 226 GLY B C 1
ATOM 3204 O O . GLY B 1 205 ? -4.941 7.398 -1.131 1.00 10.99 226 GLY B O 1
ATOM 3205 N N . VAL B 1 206 ? -4.115 7.034 -3.212 1.00 10.52 227 VAL B N 1
ATOM 3206 C CA . VAL B 1 206 ? -5.237 6.252 -3.691 1.00 10.23 227 VAL B CA 1
ATOM 3207 C C . VAL B 1 206 ? -4.744 4.831 -3.956 1.00 9.66 227 VAL B C 1
ATOM 3208 O O . VAL B 1 206 ? -3.723 4.604 -4.601 1.00 10.14 227 VAL B O 1
ATOM 3212 N N . TYR B 1 207 ? -5.464 3.850 -3.412 1.00 9.08 228 TYR B N 1
ATOM 3213 C CA . TYR B 1 207 ? -5.075 2.448 -3.390 1.00 8.78 228 TYR B CA 1
ATOM 3214 C C . TYR B 1 207 ? -6.212 1.643 -3.956 1.00 8.73 228 TYR B C 1
ATOM 3215 O O . TYR B 1 207 ? -7.399 1.931 -3.786 1.00 10.30 228 TYR B O 1
ATOM 3224 N N . THR B 1 208 ? -5.875 0.561 -4.617 1.00 8.64 229 THR B N 1
ATOM 3225 C CA . THR B 1 208 ? -6.896 -0.365 -5.148 1.00 8.50 229 THR B CA 1
ATOM 3226 C C . THR B 1 208 ? -7.613 -0.981 -3.936 1.00 8.36 229 THR B C 1
ATOM 3227 O O . THR B 1 208 ? -6.947 -1.462 -3.024 1.00 8.99 229 THR B O 1
ATOM 3231 N N . GLU B 1 209 ? -8.942 -1.001 -3.957 1.00 8.25 230 GLU B N 1
ATOM 3232 C CA . GLU B 1 209 ? -9.728 -1.502 -2.805 1.00 8.99 230 GLU B CA 1
ATOM 3233 C C . GLU B 1 209 ? -9.821 -3.012 -2.960 1.00 8.81 230 GLU B C 1
ATOM 3234 O O . GLU B 1 209 ? -10.710 -3.561 -3.640 1.00 9.22 230 GLU B O 1
ATOM 3240 N N . VAL B 1 210 ? -8.883 -3.725 -2.347 1.00 8.24 231 VAL B N 1
ATOM 3241 C CA . VAL B 1 210 ? -8.707 -5.147 -2.569 1.00 8.51 231 VAL B CA 1
ATOM 3242 C C . VAL B 1 210 ? -9.946 -5.954 -2.248 1.00 8.45 231 VAL B C 1
ATOM 3243 O O . VAL B 1 210 ? -10.246 -6.888 -3.010 1.00 9.32 231 VAL B O 1
ATOM 3247 N N . SER B 1 211 ? -10.685 -5.633 -1.200 1.00 8.79 232 SER B N 1
ATOM 3248 C CA . SER B 1 211 ? -11.885 -6.425 -0.886 1.00 9.86 232 SER B CA 1
ATOM 3249 C C . SER B 1 211 ? -12.886 -6.485 -2.023 1.00 9.82 232 SER B C 1
ATOM 3250 O O . SER B 1 211 ? -13.594 -7.486 -2.181 1.00 11.10 232 SER B O 1
ATOM 3253 N N . THR B 1 212 ? -12.977 -5.448 -2.826 1.00 9.74 233 THR B N 1
ATOM 3254 C CA . THR B 1 212 ? -13.881 -5.457 -3.975 1.00 9.96 233 THR B CA 1
ATOM 3255 C C . THR B 1 212 ? -13.452 -6.498 -5.000 1.00 9.93 233 THR B C 1
ATOM 3256 O O . THR B 1 212 ? -14.314 -7.068 -5.698 1.00 12.22 233 THR B O 1
ATOM 3260 N N . PHE B 1 213 ? -12.159 -6.701 -5.150 1.00 9.37 234 PHE B N 1
ATOM 3261 C CA . PHE B 1 213 ? -11.574 -7.529 -6.193 1.00 9.57 234 PHE B CA 1
ATOM 3262 C C . PHE B 1 213 ? -11.141 -8.916 -5.714 1.00 8.98 234 PHE B C 1
ATOM 3263 O O . PHE B 1 213 ? -10.666 -9.702 -6.543 1.00 9.52 234 PHE B O 1
ATOM 3271 N N . ALA B 1 214 ? -11.324 -9.229 -4.448 1.00 9.54 235 ALA B N 1
ATOM 3272 C CA . ALA B 1 214 ? -10.721 -10.469 -3.929 1.00 9.45 235 ALA B CA 1
ATOM 3273 C C . ALA B 1 214 ? -11.205 -11.720 -4.659 1.00 9.21 235 ALA B C 1
ATOM 3274 O O . ALA B 1 214 ? -10.443 -12.647 -4.894 1.00 9.63 235 ALA B O 1
ATOM 3276 N N . SER B 1 215 ? -12.497 -11.776 -4.982 1.00 9.72 236 SER B N 1
ATOM 3277 C CA . SER B 1 215 ? -12.994 -12.945 -5.686 1.00 10.73 236 SER B CA 1
ATOM 3278 C C . SER B 1 215 ? -12.406 -13.065 -7.070 1.00 10.32 236 SER B C 1
ATOM 3279 O O . SER B 1 215 ? -12.023 -14.156 -7.534 1.00 11.33 236 SER B O 1
ATOM 3282 N N . ALA B 1 216 ? -12.334 -11.930 -7.789 1.00 10.42 237 ALA B N 1
ATOM 3283 C CA . ALA B 1 216 ? -11.757 -11.889 -9.123 1.00 10.72 237 ALA B CA 1
ATOM 3284 C C . ALA B 1 216 ? -10.263 -12.242 -9.084 1.00 9.56 237 ALA B C 1
ATOM 3285 O O . ALA B 1 216 ? -9.746 -12.916 -9.977 1.00 10.80 237 ALA B O 1
ATOM 3287 N N . ILE B 1 217 ? -9.546 -11.796 -8.048 1.00 9.64 238 ILE B N 1
ATOM 3288 C CA . ILE B 1 217 ? -8.112 -12.119 -7.899 1.00 9.55 238 ILE B CA 1
ATOM 3289 C C . ILE B 1 217 ? -7.937 -13.607 -7.698 1.00 9.37 238 ILE B C 1
ATOM 3290 O O . ILE B 1 217 ? -7.107 -14.261 -8.363 1.00 10.02 238 ILE B O 1
ATOM 3295 N N . ALA B 1 218 ? -8.749 -14.226 -6.813 1.00 9.85 239 ALA B N 1
ATOM 3296 C CA . ALA B 1 218 ? -8.637 -15.687 -6.644 1.00 10.55 239 ALA B CA 1
ATOM 3297 C C . ALA B 1 218 ? -8.968 -16.426 -7.925 1.00 10.62 239 ALA B C 1
ATOM 3298 O O . ALA B 1 218 ? -8.313 -17.409 -8.272 1.00 11.06 239 ALA B O 1
ATOM 3300 N N . SER B 1 219 ? -9.990 -15.970 -8.647 1.00 11.83 240 SER B N 1
ATOM 3301 C CA A SER B 1 219 ? -10.361 -16.620 -9.912 0.43 12.86 240 SER B CA 1
ATOM 3302 C CA B SER B 1 219 ? -10.324 -16.724 -9.874 0.57 13.26 240 SER B CA 1
ATOM 3303 C C . SER B 1 219 ? -9.209 -16.586 -10.903 1.00 12.24 240 SER B C 1
ATOM 3304 O O . SER B 1 219 ? -8.859 -17.558 -11.583 1.00 12.65 240 SER B O 1
ATOM 3309 N N . ALA B 1 220 ? -8.598 -15.431 -11.007 1.00 10.42 241 ALA B N 1
ATOM 3310 C CA . ALA B 1 220 ? -7.460 -15.260 -11.901 1.00 10.95 241 ALA B CA 1
ATOM 3311 C C . ALA B 1 220 ? -6.306 -16.166 -11.493 1.00 10.60 241 ALA B C 1
ATOM 3312 O O . ALA B 1 220 ? -5.650 -16.794 -12.327 1.00 11.95 241 ALA B O 1
ATOM 3314 N N . ALA B 1 221 ? -6.026 -16.237 -10.199 1.00 10.11 242 ALA B N 1
ATOM 3315 C CA . ALA B 1 221 ? -4.911 -17.027 -9.698 1.00 10.54 242 ALA B CA 1
ATOM 3316 C C . ALA B 1 221 ? -5.120 -18.503 -10.011 1.00 11.86 242 ALA B C 1
ATOM 3317 O O . ALA B 1 221 ? -4.160 -19.204 -10.304 1.00 14.29 242 ALA B O 1
ATOM 3319 N N . ARG B 1 222 ? -6.368 -18.960 -9.974 1.00 13.99 243 ARG B N 1
ATOM 3320 C CA . ARG B 1 222 ? -6.706 -20.369 -10.187 1.00 15.08 243 ARG B CA 1
ATOM 3321 C C . ARG B 1 222 ? -6.357 -20.741 -11.610 1.0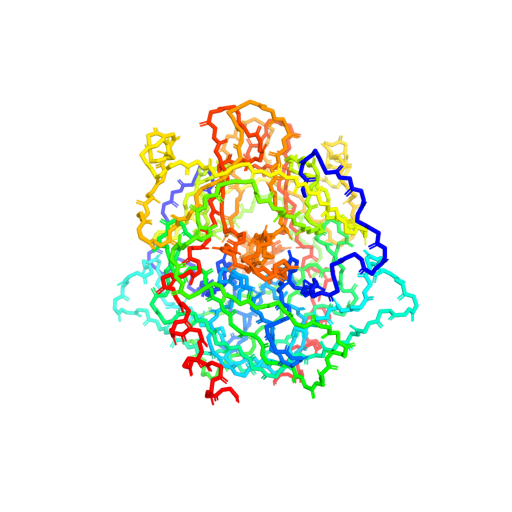0 15.48 243 ARG B C 1
ATOM 3322 O O . ARG B 1 222 ? -6.092 -21.925 -11.916 1.00 18.41 243 ARG B O 1
ATOM 3330 N N . THR B 1 223 ? -6.384 -19.872 -12.590 1.00 16.86 244 THR B N 1
ATOM 3331 C CA . THR B 1 223 ? -6.089 -20.097 -13.974 1.00 22.19 244 THR B CA 1
ATOM 3332 C C . THR B 1 223 ? -4.606 -19.983 -14.296 1.00 17.39 244 THR B C 1
ATOM 3333 O O . THR B 1 223 ? -4.172 -20.357 -15.391 1.00 21.31 244 THR B O 1
ATOM 3337 N N . LEU B 1 224 ? -3.799 -19.420 -13.413 1.00 20.36 245 LEU B N 1
ATOM 3338 C CA . LEU B 1 224 ? -2.417 -19.197 -13.767 1.00 22.85 245 LEU B CA 1
ATOM 3339 C C . LEU B 1 224 ? -1.581 -20.456 -13.738 1.00 27.32 245 LEU B C 1
ATOM 3340 O O . LEU B 1 224 ? -1.865 -21.409 -13.005 1.00 33.53 245 LEU B O 1
#

Organism: Streptomyces griseus (NCBI:txid1911)

Foldseek 3Di:
DAPWDFDDQPRQQQWKAKVLLEIFGCQDQFKTKFWLVSDDAWDFDFPMWIWGRGQFSPDPRIDIWTFTIKHRQPPDDAQLVFPTMMMTGTPDGHPTDGAAAAQDCPPLFAKKKAKFQCANFFPGDGHRGIIMDIWGWDAPVLQVVLDDGHDPRVFKTWTHDQQPQTADAGSHGTTFIWDADPVGGIYGQWGFGDWDGGNDHSIITITTGVNSCVVVVVVVVVVD/DAPWDFDDQPNQQQWKAKPLQEIFGCQDQFKTKFWLVSDDAWDFDFPMWIWGRGQFSPDPPIDIWTFTIKHHQPPDDALLVFPTIMMTGTPDGDPTDGAAADQDCPPLFFKKKAKFQCANFFPGDGHRGMIMDIWGWDAPVLQCVLDPGHDPRVFKTWTHDQADGTADAPSHGTTFIWDADPVRGIYGQWGFGDWDGHRDHSIITITTGCNSCVVVVVVVVVVD

InterPro domains:
  IPR001254 Serine proteases, trypsin domain [PF00089] (37-252)
  IPR001254 Serine proteases, trypsin domain [PS50240] (37-257)
  IPR001254 Serine proteases, trypsin domain [SM00020] (36-252)
  IPR001254 Serine proteases, trypsin domain [cd00190] (37-254)
  IPR001314 Peptidase S1A, chymotrypsin family [PR00722] (59-74)
  IPR001314 Peptidase S1A, chymotrypsin family [PR00722] (114-128)
  IPR001314 Peptidase S1A, chymotrypsin family [PR00722] (201-213)
  IPR009003 Peptidase S1, PA clan [SSF50494] (37-254)
  IPR018114 Serine proteases, trypsin family, histidine active site [PS00134] (69-74)
  IPR033116 Serine proteases, trypsin family, serine active site [PS00135] (202-213)

Solvent-accessible surface area: 17615 Å² total; per-residue (Å²): 0,13,48,23,95,148,4,60,110,48,58,9,32,6,8,0,24,1,51,41,22,10,1,0,0,0,54,30,67,43,16,0,0,0,0,0,47,10,9,18,9,45,22,85,6,36,1,2,34,0,7,1,16,14,24,25,31,131,32,120,83,22,64,128,4,117,1,38,62,4,29,26,2,97,71,39,87,68,48,10,112,3,81,3,4,0,0,0,42,3,60,113,82,1,129,48,82,62,3,137,10,3,96,80,96,56,33,19,101,38,81,0,13,0,0,0,1,0,0,69,129,77,61,8,48,66,43,116,61,2,19,61,6,66,0,41,74,18,47,44,75,48,3,109,103,25,30,87,64,87,11,42,34,108,18,5,4,0,0,5,51,86,77,118,101,19,9,11,10,112,4,0,16,0,0,0,0,0,50,79,21,133,81,100,114,77,3,1,0,0,0,8,6,34,34,26,25,18,8,108,163,30,52,43,3,6,1,2,23,0,15,66,11,6,90,46,0,30,53,7,16,181,89,41,0,11,46,24,84,156,5,62,112,48,58,13,37,4,8,1,21,1,50,45,23,11,1,0,0,0,46,31,72,44,13,0,0,0,0,0,47,10,9,17,10,39,24,78,7,46,1,2,27,0,6,1,15,18,22,24,29,130,33,126,84,23,58,124,4,112,1,41,75,4,39,27,3,98,67,36,100,59,54,11,103,2,76,2,4,0,0,0,42,4,63,99,86,2,130,47,88,62,2,124,12,4,90,76,96,56,33,17,105,40,84,0,15,0,0,0,1,0,0,59,148,80,60,8,67,66,42,118,60,2,18,61,7,67,0,41,72,16,50,45,75,46,2,122,102,27,24,89,41,85,6,46,31,108,20,4,3,0,0,4,53,76,62,117,104,18,10,10,10,118,4,0,17,0,0,0,0,0,53,68,24,139,70,97,109,80,4,1,0,0,0,8,5,35,35,27,27,16,10,111,167,25,46,40,4,5,0,2,24,0,16,68,13,6,94,46,0,51,69,10,18,217,103,37

Radius of gyration: 21.21 Å; Cα contacts (8 Å, |Δi|>4): 1394; chains: 2; bounding box: 44×49×63 Å

B-factor: mean 16.55, std 11.32, range [4.38, 82.7]

Sequence (448 aa):
VVGGTRAAQGEFPFMVRLSMGCGGALYAQDIVLTAAHCVSGSGNNTSITATGGVVDLQSSSAVVKVVRSTKVVLQAPGFTKETYGKDWALIKLAQQPINQPTLKIATTTAYNQQGTFTVAGWGANREGGSQQRYLLKANVPFVSDAACRSSSSFILVANNEMICAGYDTKQEDTCQGDSGGPMFRKDNADEWVQVGIVSWGEGCARKGKYGVYTEVSTFASAIASAARTLVVGGTRAAQGEFPFMVRLSMGCGGALYAQDIVLTAAHCVSGSGNNTSITATGGVVDLQSSSAVKVVRSTKVVLQAPGFTKETYGKDWALIKLAQPINQPTLKIATTTAYNQGTFTVAGWGANREGGSQQRYLLKANVPFVSDAACRSSSSFILVANNEMICAGYDTKQEDTCQGDSGGPMFRKDNADEWVQVGIVSWGEGCARKGKYGVYTEVSTFASAIASSAARTL

Nearest PDB structures (foldseek):
  3beu-assembly1_B  TM=1.003E+00  e=5.441E-44  Streptomyces griseus
  2fmj-assembly1_A  TM=9.922E-01  e=4.192E-40  Streptomyces griseus
  1sgt-assembly1_A  TM=9.854E-01  e=1.769E-38  Streptomyces griseus
  3i78-assembly1_A  TM=9.869E-01  e=4.214E-38  Streptomyces griseus
  6i44-assembly1_A  TM=8.766E-01  e=1.583E-18  Homo sapiens